Protein AF-A0A9P5MBL9-F1 (afdb_monomer_lite)

Foldseek 3Di:
DDDDDDDDDDDDDPDPPPVNVVVVVVCVVQPLQQPVLLVVVLVVPPDPPCPPVPDPFPPPPPHRLCNFLLLVVLVVVCVVVVHCPSNVVLVVVLVQADDAPAPVFDFDDPRKWKKDFPCVPPPNPDLSDDPLQMAIPNCLSRQVVLAPCSVRMDTCVVPDDGDRPHGHHGLCRHAQLLSLLSSVRSVVHCVVRPPSNSSVSSVLQVVFDDAPAPVFDLDDFKKKAFDPVLCPPHSRPQIATSRCCSRQPPSLVNNVRIDIDPDDDPHPDGDHHPCSPSLLSQLSSLCSVVVHDCVLSVQLVCQCPVFDHQDPQFGFQFKWKAFQDPVRDGQAQQIATSNCCSRQQPSLDDVSVVRMDIDDTDDGPDGDHHLCRPNHPNNVVLSVQSSQQQSRLDPVRGGRCVSSSVLCSQCSPADDFPLQFFPDCVVVWKWWADPQATATPVRCSVQVVPFQAPDDTDTDDGDPGQHHLCSDSVLSVLVNQLSVVCVVDVVPPDPDDPPDPPDPRSVVVSSVSSVVSSVVVVVVVVVVVVVVVVVVVVVVVVVVVVVVVVVPPPD

Structure (mmCIF, N/CA/C/O backbone):
data_AF-A0A9P5MBL9-F1
#
_entry.id   AF-A0A9P5MBL9-F1
#
loop_
_atom_site.group_PDB
_atom_site.id
_atom_site.type_symbol
_atom_site.label_atom_id
_atom_site.label_alt_id
_atom_site.label_comp_id
_atom_site.label_asym_id
_atom_site.label_entity_id
_atom_site.label_seq_id
_atom_site.pdbx_PDB_ins_code
_atom_site.Cartn_x
_atom_site.Cartn_y
_atom_site.Cartn_z
_atom_site.occupancy
_atom_site.B_iso_or_equiv
_atom_site.auth_seq_id
_atom_site.auth_comp_id
_atom_site.auth_asym_id
_atom_site.auth_atom_id
_atom_site.pdbx_PDB_model_num
ATOM 1 N N . MET A 1 1 ? 52.405 -9.467 36.359 1.00 36.84 1 MET A N 1
ATOM 2 C CA . MET A 1 1 ? 53.445 -8.516 35.900 1.00 36.84 1 MET A CA 1
ATOM 3 C C . MET A 1 1 ? 54.236 -9.225 34.808 1.00 36.84 1 MET A C 1
ATOM 5 O O . MET A 1 1 ? 54.545 -10.388 35.030 1.00 36.84 1 MET A O 1
ATOM 9 N N . PRO A 1 2 ? 54.460 -8.620 33.631 1.00 31.73 2 PRO A N 1
ATOM 10 C CA . PRO A 1 2 ? 54.879 -7.233 33.472 1.00 31.73 2 PRO A CA 1
ATOM 11 C C . PRO A 1 2 ? 53.751 -6.268 33.107 1.00 31.73 2 PRO A C 1
ATOM 13 O O . PRO A 1 2 ? 52.733 -6.631 32.529 1.00 31.73 2 PRO A O 1
ATOM 16 N N . VAL A 1 3 ? 53.978 -5.036 33.542 1.00 32.91 3 VAL A N 1
ATOM 17 C CA . VAL A 1 3 ? 53.225 -3.816 33.280 1.00 32.91 3 VAL A CA 1
ATOM 18 C C . VAL A 1 3 ? 53.749 -3.245 31.966 1.00 32.91 3 VAL A C 1
ATOM 20 O O . VAL A 1 3 ? 54.962 -3.111 31.827 1.00 32.91 3 VAL A O 1
ATOM 23 N N . TYR A 1 4 ? 52.864 -2.878 31.040 1.00 25.97 4 TYR A N 1
ATOM 24 C CA . TYR A 1 4 ? 53.204 -1.918 29.994 1.00 25.97 4 TYR A CA 1
ATOM 25 C C . TYR A 1 4 ? 52.168 -0.799 29.948 1.00 25.97 4 TYR A C 1
ATOM 27 O O . TYR A 1 4 ? 50.963 -1.003 30.058 1.00 25.97 4 TYR A O 1
ATOM 35 N N . SER A 1 5 ? 52.740 0.392 29.903 1.00 25.88 5 SER A N 1
ATOM 36 C CA . SER A 1 5 ? 52.217 1.720 30.164 1.00 25.88 5 SER A CA 1
ATOM 37 C C . SER A 1 5 ? 51.286 2.251 29.078 1.00 25.88 5 SER A C 1
ATOM 39 O O . SER A 1 5 ? 51.572 2.128 27.890 1.00 25.88 5 SER A O 1
ATOM 41 N N . ASN A 1 6 ? 50.244 2.955 29.524 1.00 25.91 6 ASN A N 1
ATOM 42 C CA . ASN A 1 6 ? 49.432 3.860 28.720 1.00 25.91 6 ASN A CA 1
ATOM 43 C C . ASN A 1 6 ? 50.284 5.011 28.160 1.00 25.91 6 ASN A C 1
ATOM 45 O O . ASN A 1 6 ? 50.852 5.787 28.928 1.00 25.91 6 ASN A O 1
ATOM 49 N N . SER A 1 7 ? 50.284 5.177 26.838 1.00 26.58 7 SER A N 1
ATOM 50 C CA . SER A 1 7 ? 50.579 6.446 26.174 1.00 26.58 7 SER A CA 1
ATOM 51 C C . SER A 1 7 ? 49.311 6.943 25.480 1.00 26.58 7 SER A C 1
ATOM 53 O O . SER A 1 7 ? 48.908 6.479 24.418 1.00 26.58 7 SER A O 1
ATOM 55 N N . THR A 1 8 ? 48.648 7.897 26.125 1.00 28.91 8 THR A N 1
ATOM 56 C CA . THR A 1 8 ? 47.576 8.712 25.553 1.00 28.91 8 THR A CA 1
ATOM 57 C C . THR A 1 8 ? 48.162 9.689 24.537 1.00 28.91 8 THR A C 1
ATOM 59 O O . THR A 1 8 ? 48.771 10.687 24.920 1.00 28.91 8 THR A O 1
ATOM 62 N N . THR A 1 9 ? 47.945 9.437 23.249 1.00 28.83 9 THR A N 1
ATOM 63 C CA . THR A 1 9 ? 47.994 10.464 22.204 1.00 28.83 9 THR A CA 1
ATOM 64 C C . THR A 1 9 ? 46.566 10.888 21.880 1.00 28.83 9 THR A C 1
ATOM 66 O O . THR A 1 9 ? 45.733 10.094 21.451 1.00 28.83 9 THR A O 1
ATOM 69 N N . SER A 1 10 ? 46.264 12.161 22.132 1.00 26.33 10 SER A N 1
ATOM 70 C CA . SER A 1 10 ? 44.998 12.794 21.780 1.00 26.33 10 SER A CA 1
ATOM 71 C C . SER A 1 10 ? 44.898 12.931 20.261 1.00 26.33 10 SER A C 1
ATOM 73 O O . SER A 1 10 ? 45.417 13.889 19.684 1.00 26.33 10 SER A O 1
ATOM 75 N N . SER A 1 11 ? 44.238 11.983 19.599 1.00 26.95 11 SER A N 1
ATOM 76 C CA . SER A 1 11 ? 43.755 12.186 18.235 1.00 26.95 11 SER A CA 1
ATOM 77 C C . SER A 1 11 ? 42.556 13.131 18.289 1.00 26.95 11 SER A C 1
ATOM 79 O O . SER A 1 11 ? 41.477 12.756 18.753 1.00 26.95 11 SER A O 1
ATOM 81 N N . GLY A 1 12 ? 42.754 14.371 17.845 1.00 26.12 12 GLY A N 1
ATOM 82 C CA . GLY A 1 12 ? 41.656 15.286 17.567 1.00 26.12 12 GLY A CA 1
ATOM 83 C C . GLY A 1 12 ? 40.710 14.644 16.557 1.00 26.12 12 GLY A C 1
ATOM 84 O O . GLY A 1 12 ? 41.121 14.293 15.453 1.00 26.12 12 GLY A O 1
ATOM 85 N N . TYR A 1 13 ? 39.451 14.459 16.945 1.00 26.11 13 TYR A N 1
ATOM 86 C CA . TYR A 1 13 ? 38.398 14.131 15.996 1.00 26.11 13 TYR A CA 1
ATOM 87 C C . TYR A 1 13 ? 38.255 15.314 15.030 1.00 26.11 13 TYR A C 1
ATOM 89 O O . TYR A 1 13 ? 38.100 16.444 15.504 1.00 26.11 13 TYR A O 1
ATOM 97 N N . PRO A 1 14 ? 38.305 15.106 13.703 1.00 28.95 14 PRO A N 1
ATOM 98 C CA . PRO A 1 14 ? 37.954 16.167 12.779 1.00 28.95 14 PRO A CA 1
ATOM 99 C C . PRO A 1 14 ? 36.490 16.528 13.030 1.00 28.95 14 PRO A C 1
ATOM 101 O O . PRO A 1 14 ? 35.603 15.670 13.014 1.00 28.95 14 PRO A O 1
ATOM 104 N N . THR A 1 15 ? 36.242 17.804 13.309 1.00 32.19 15 THR A N 1
ATOM 105 C CA . THR A 1 15 ? 34.899 18.372 13.291 1.00 32.19 15 THR A CA 1
ATOM 106 C C . THR A 1 15 ? 34.261 18.037 11.940 1.00 32.19 15 THR A C 1
ATOM 108 O O . THR A 1 15 ? 34.895 18.255 10.903 1.00 32.19 15 THR A O 1
ATOM 111 N N . PRO A 1 16 ? 33.039 17.474 11.907 1.00 32.25 16 PRO A N 1
ATOM 112 C CA . PRO A 1 16 ? 32.373 17.201 10.643 1.00 32.25 16 PRO A CA 1
ATOM 113 C C . PRO A 1 16 ? 32.221 18.524 9.894 1.00 32.25 16 PRO A C 1
ATOM 115 O O . PRO A 1 16 ? 31.768 19.518 10.468 1.00 32.25 16 PRO A O 1
ATOM 118 N N . SER A 1 17 ? 32.636 18.545 8.626 1.00 34.59 17 SER A N 1
ATOM 119 C CA . SER A 1 17 ? 32.439 19.708 7.767 1.00 34.59 17 SER A CA 1
ATOM 120 C C . SER A 1 17 ? 30.959 20.102 7.789 1.00 34.59 17 SER A C 1
ATOM 122 O O . SER A 1 17 ? 30.067 19.252 7.886 1.00 34.59 17 SER A O 1
ATOM 124 N N . SER A 1 18 ? 30.676 21.399 7.697 1.00 31.52 18 SER A N 1
ATOM 125 C CA . SER A 1 18 ? 29.311 21.930 7.586 1.00 31.52 18 SER A CA 1
ATOM 126 C C . SER A 1 18 ? 28.509 21.249 6.463 1.00 31.52 18 SER A C 1
ATOM 128 O O . SER A 1 18 ? 27.297 21.077 6.596 1.00 31.52 18 SER A O 1
ATOM 130 N N . ALA A 1 19 ? 29.193 20.760 5.421 1.00 32.56 19 ALA A N 1
ATOM 131 C CA . ALA A 1 19 ? 28.638 19.922 4.362 1.00 32.56 19 ALA A CA 1
ATOM 132 C C . ALA A 1 19 ? 28.135 18.552 4.866 1.00 32.56 19 ALA A C 1
ATOM 134 O O . ALA A 1 19 ? 27.020 18.164 4.532 1.00 32.56 19 ALA A O 1
ATOM 135 N N . GLY A 1 20 ? 28.876 17.850 5.732 1.00 28.48 20 GLY A N 1
ATOM 136 C CA . GLY A 1 20 ? 28.468 16.548 6.287 1.00 28.48 20 GLY A CA 1
ATOM 137 C C . GLY A 1 20 ? 27.280 16.623 7.260 1.00 28.48 20 GLY A C 1
ATOM 138 O O . GLY A 1 20 ? 26.472 15.693 7.342 1.00 28.48 20 GLY A O 1
ATOM 139 N N . VAL A 1 21 ? 27.123 17.749 7.964 1.00 30.22 21 VAL A N 1
ATOM 140 C CA . VAL A 1 21 ? 25.953 18.011 8.826 1.00 30.22 21 VAL A CA 1
ATOM 141 C C . VAL A 1 21 ? 24.730 18.392 7.984 1.00 30.22 21 VAL A C 1
ATOM 143 O O . VAL A 1 21 ? 23.646 17.857 8.219 1.00 30.22 21 VAL A O 1
ATOM 146 N N . ALA A 1 22 ? 24.893 19.225 6.950 1.00 29.70 22 ALA A N 1
ATOM 147 C CA . ALA A 1 22 ? 23.825 19.532 5.993 1.00 29.70 22 ALA A CA 1
ATOM 148 C C . ALA A 1 22 ? 23.363 18.281 5.219 1.00 29.70 22 ALA A C 1
ATOM 150 O O . ALA A 1 22 ? 22.164 18.081 5.030 1.00 29.70 22 ALA A O 1
ATOM 151 N N . GLN A 1 23 ? 24.295 17.392 4.864 1.00 34.62 23 GLN A N 1
ATOM 152 C CA . GLN A 1 23 ? 24.038 16.122 4.184 1.00 34.62 23 GLN A CA 1
ATOM 153 C C . GLN A 1 23 ? 23.179 15.172 5.028 1.00 34.62 23 GLN A C 1
ATOM 155 O O . GLN A 1 23 ? 22.226 14.606 4.492 1.00 34.62 23 GLN A O 1
ATOM 160 N N . ARG A 1 24 ? 23.442 15.045 6.342 1.00 29.59 24 ARG A N 1
ATOM 161 C CA . ARG A 1 24 ? 22.591 14.267 7.268 1.00 29.59 24 ARG A CA 1
ATOM 162 C C . ARG A 1 24 ? 21.243 14.937 7.529 1.00 29.59 24 ARG A C 1
ATOM 164 O O . ARG A 1 24 ? 20.231 14.248 7.580 1.00 29.59 24 ARG A O 1
ATOM 171 N N . VAL A 1 25 ? 21.192 16.261 7.668 1.00 28.83 25 VAL A N 1
ATOM 172 C CA . VAL A 1 25 ? 19.933 16.976 7.952 1.00 28.83 25 VAL A CA 1
ATOM 173 C C . VAL A 1 25 ? 18.991 16.981 6.739 1.00 28.83 25 VAL A C 1
ATOM 175 O O . VAL A 1 25 ? 17.782 16.836 6.923 1.00 28.83 25 VAL A O 1
ATOM 178 N N . LEU A 1 26 ? 19.511 17.067 5.508 1.00 29.28 26 LEU A N 1
ATOM 179 C CA . LEU A 1 26 ? 18.701 17.022 4.282 1.00 29.28 26 LEU A CA 1
ATOM 180 C C . LEU A 1 26 ? 18.206 15.605 3.957 1.00 29.28 26 LEU A C 1
ATOM 182 O O . LEU A 1 26 ? 17.019 15.442 3.692 1.00 29.28 26 LEU A O 1
ATOM 186 N N . THR A 1 27 ? 19.046 14.570 4.072 1.00 29.38 27 THR A N 1
ATOM 187 C CA . THR A 1 27 ? 18.587 13.174 3.893 1.00 29.38 27 THR A CA 1
ATOM 188 C C . THR A 1 27 ? 17.588 12.750 4.971 1.00 29.38 27 THR A C 1
ATOM 190 O O . THR A 1 27 ? 16.592 12.110 4.654 1.00 29.38 27 THR A O 1
ATOM 193 N N . THR A 1 28 ? 17.769 13.168 6.228 1.00 27.83 28 THR A N 1
ATOM 194 C CA . THR A 1 28 ? 16.837 12.800 7.314 1.00 27.83 28 THR A CA 1
ATOM 195 C C . THR A 1 28 ? 15.508 13.569 7.238 1.00 27.83 28 THR A C 1
ATOM 197 O O . THR A 1 28 ? 14.477 13.033 7.630 1.00 27.83 28 THR A O 1
ATOM 200 N N . ARG A 1 29 ? 15.483 14.803 6.699 1.00 28.56 29 ARG A N 1
ATOM 201 C CA . ARG A 1 29 ? 14.230 15.568 6.513 1.00 28.56 29 ARG A CA 1
ATOM 202 C C . ARG A 1 29 ? 13.457 15.208 5.243 1.00 28.56 29 ARG A C 1
ATOM 204 O O . ARG A 1 29 ? 12.238 15.346 5.253 1.00 28.56 29 ARG A O 1
ATOM 211 N N . TYR A 1 30 ? 14.127 14.751 4.183 1.00 30.33 30 TYR A N 1
ATOM 212 C CA . TYR A 1 30 ? 13.452 14.333 2.951 1.00 30.33 30 TYR A CA 1
ATOM 213 C C . TYR A 1 30 ? 13.065 12.843 2.938 1.00 30.33 30 TYR A C 1
ATOM 215 O O . TYR A 1 30 ? 12.083 12.516 2.279 1.00 30.33 30 TYR A O 1
ATOM 223 N N . CYS A 1 31 ? 13.748 11.951 3.674 1.00 32.50 31 CYS A N 1
ATOM 224 C CA . CYS A 1 31 ? 13.607 10.491 3.503 1.00 32.50 31 CYS A CA 1
ATOM 225 C C . CYS A 1 31 ? 12.858 9.706 4.597 1.00 32.50 31 CYS A C 1
ATOM 227 O O . CYS A 1 31 ? 12.774 8.486 4.477 1.00 32.50 31 CYS A O 1
ATOM 229 N N . THR A 1 32 ? 12.223 10.323 5.597 1.00 30.00 32 THR A N 1
ATOM 230 C CA . THR A 1 32 ? 11.355 9.583 6.552 1.00 30.00 32 THR A CA 1
ATOM 231 C C . THR A 1 32 ? 10.024 9.104 5.946 1.00 30.00 32 THR A C 1
ATOM 233 O O . THR A 1 32 ? 9.106 8.735 6.666 1.00 30.00 32 THR A O 1
ATOM 236 N N . LYS A 1 33 ? 9.884 9.123 4.612 1.00 41.09 33 LYS A N 1
ATOM 237 C CA . LYS A 1 33 ?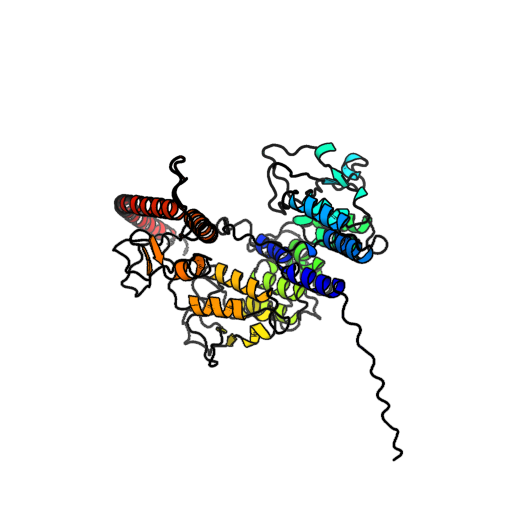 8.652 8.764 3.892 1.00 41.09 33 LYS A CA 1
ATOM 238 C C . LYS A 1 33 ? 8.860 7.816 2.707 1.00 41.09 33 LYS A C 1
ATOM 240 O O . LYS A 1 33 ? 7.951 7.687 1.889 1.00 41.09 33 LYS A O 1
ATOM 245 N N . ARG A 1 34 ? 10.028 7.164 2.601 1.00 33.94 34 ARG A N 1
ATOM 246 C CA . ARG A 1 34 ? 10.305 6.115 1.592 1.00 33.94 34 ARG A CA 1
ATOM 247 C C . ARG A 1 34 ? 9.212 5.035 1.585 1.00 33.94 34 ARG A C 1
ATOM 249 O O . ARG A 1 34 ? 8.856 4.520 0.541 1.00 33.94 34 ARG A O 1
ATOM 256 N N . GLU A 1 35 ? 8.627 4.784 2.748 1.00 38.34 35 GLU A N 1
ATOM 257 C CA . GLU A 1 35 ? 7.590 3.784 2.972 1.00 38.34 35 GLU A CA 1
ATOM 258 C C . GLU A 1 35 ? 6.229 4.155 2.345 1.00 38.34 35 GLU A C 1
ATOM 260 O O . GLU A 1 35 ? 5.496 3.280 1.907 1.00 38.34 35 GLU A O 1
ATOM 265 N N . ALA A 1 36 ? 5.879 5.438 2.197 1.00 32.03 36 ALA A N 1
ATOM 266 C CA . ALA A 1 36 ? 4.535 5.841 1.754 1.00 32.03 36 ALA A CA 1
ATOM 267 C C . ALA A 1 36 ? 4.208 5.512 0.277 1.00 32.03 36 ALA A C 1
ATOM 269 O O . ALA A 1 36 ? 3.030 5.440 -0.073 1.00 32.03 36 ALA A O 1
ATOM 270 N N . SER A 1 37 ? 5.223 5.318 -0.575 1.00 34.62 37 SER A N 1
ATOM 271 C CA . SER A 1 37 ? 5.062 4.994 -2.003 1.00 34.62 37 SER A CA 1
ATOM 272 C C . SER A 1 37 ? 4.626 3.543 -2.216 1.00 34.62 37 SER A C 1
ATOM 274 O O . SER A 1 37 ? 3.547 3.288 -2.757 1.00 34.62 37 SER A O 1
ATOM 276 N N . ASP A 1 38 ? 5.389 2.608 -1.642 1.00 37.53 38 ASP A N 1
ATOM 277 C CA . ASP A 1 38 ? 5.101 1.169 -1.660 1.00 37.53 38 ASP A CA 1
ATOM 278 C C . ASP A 1 38 ? 3.744 0.865 -0.991 1.00 37.53 38 ASP A C 1
ATOM 280 O O . ASP A 1 38 ? 3.025 -0.062 -1.372 1.00 37.53 38 ASP A O 1
ATOM 284 N N . TYR A 1 39 ? 3.321 1.700 -0.032 1.00 42.25 39 TYR A N 1
ATOM 285 C CA . TYR A 1 39 ? 2.010 1.586 0.613 1.00 42.25 39 TYR A CA 1
ATOM 286 C C . TYR A 1 39 ? 0.857 2.243 -0.158 1.00 42.25 39 TYR A C 1
ATOM 288 O O . TYR A 1 39 ? -0.291 1.840 0.037 1.00 42.25 39 TYR A O 1
ATOM 296 N N . ARG A 1 40 ? 1.108 3.193 -1.071 1.00 37.69 40 ARG A N 1
ATOM 297 C CA . ARG A 1 40 ? 0.068 3.672 -2.001 1.00 37.69 40 ARG A CA 1
ATOM 298 C C . ARG A 1 40 ? -0.348 2.539 -2.937 1.00 37.69 40 ARG A C 1
ATOM 300 O O . ARG A 1 40 ? -1.539 2.396 -3.196 1.00 37.69 40 ARG A O 1
ATOM 307 N N . ALA A 1 41 ? 0.594 1.674 -3.327 1.00 35.84 41 ALA A N 1
ATOM 308 C CA . ALA A 1 41 ? 0.275 0.404 -3.969 1.00 35.84 41 ALA A CA 1
ATOM 309 C C . ALA A 1 41 ? -0.569 -0.478 -3.031 1.00 35.84 41 ALA A C 1
ATOM 311 O O . ALA A 1 41 ? -1.679 -0.833 -3.410 1.00 35.84 41 ALA A O 1
ATOM 312 N N . ALA A 1 42 ? -0.141 -0.728 -1.782 1.00 33.88 42 ALA A N 1
ATOM 313 C CA . ALA A 1 42 ? -0.915 -1.496 -0.785 1.00 33.88 42 ALA A CA 1
ATOM 314 C C . ALA A 1 42 ? -2.369 -1.003 -0.591 1.00 33.88 42 ALA A C 1
ATOM 316 O O . ALA A 1 42 ? -3.273 -1.816 -0.397 1.00 33.88 42 ALA A O 1
ATOM 317 N N . PHE A 1 43 ? -2.606 0.313 -0.669 1.00 36.09 43 PHE A N 1
ATOM 318 C CA . PHE A 1 43 ? -3.941 0.920 -0.609 1.00 36.09 43 PHE A CA 1
ATOM 319 C C . PHE A 1 43 ? -4.713 0.867 -1.940 1.00 36.09 43 PHE A C 1
ATOM 321 O O . PHE A 1 43 ? -5.932 0.723 -1.915 1.00 36.09 43 PHE A O 1
ATOM 328 N N . MET A 1 44 ? -4.043 0.940 -3.095 1.00 35.34 44 MET A N 1
ATOM 329 C CA . MET A 1 44 ? -4.678 0.758 -4.413 1.00 35.34 44 MET A CA 1
ATOM 330 C C . MET A 1 44 ? -5.129 -0.696 -4.659 1.00 35.34 44 MET A C 1
ATOM 332 O O . MET A 1 44 ? -6.023 -0.930 -5.466 1.00 35.34 44 MET A O 1
ATOM 336 N N . TRP A 1 45 ? -4.588 -1.678 -3.925 1.00 32.91 45 TRP A N 1
ATOM 337 C CA . TRP A 1 45 ? -5.033 -3.081 -3.983 1.00 32.91 45 TRP A CA 1
ATOM 338 C C . TRP A 1 45 ? -6.354 -3.370 -3.229 1.00 32.91 45 TRP A C 1
ATOM 340 O O . TRP A 1 45 ? -6.795 -4.516 -3.234 1.00 32.91 45 TRP A O 1
ATOM 350 N N . TYR A 1 46 ? -7.038 -2.375 -2.637 1.00 29.42 46 TYR A N 1
ATOM 351 C CA . TYR A 1 46 ? -8.307 -2.532 -1.880 1.00 29.42 46 TYR A CA 1
ATOM 352 C C . TYR A 1 46 ? -9.560 -2.922 -2.714 1.00 29.42 46 TYR A C 1
ATOM 354 O O . TYR A 1 46 ? -10.689 -2.795 -2.245 1.00 29.42 46 TYR A O 1
ATOM 362 N N . SER A 1 47 ? -9.379 -3.501 -3.905 1.00 29.09 47 SER A N 1
ATOM 363 C CA . SER A 1 47 ? -10.406 -3.946 -4.864 1.00 29.09 47 SER A CA 1
ATOM 364 C C . SER A 1 47 ? -11.176 -2.836 -5.616 1.00 29.09 47 SER A C 1
ATOM 366 O O . SER A 1 47 ? -11.684 -1.896 -5.005 1.00 29.09 47 SER A O 1
ATOM 368 N N . PRO A 1 48 ? -11.410 -3.009 -6.938 1.00 27.53 48 PRO A N 1
ATOM 369 C CA . PRO A 1 48 ? -12.258 -2.138 -7.763 1.00 27.53 48 PRO A CA 1
ATOM 370 C C . PRO A 1 48 ? -13.767 -2.211 -7.440 1.00 27.53 48 PRO A C 1
ATOM 372 O O . PRO A 1 48 ? -14.559 -1.494 -8.046 1.00 27.53 48 PRO A O 1
ATOM 375 N N . THR A 1 49 ? -14.204 -3.063 -6.502 1.00 25.88 49 THR A N 1
ATOM 376 C CA . THR A 1 49 ? -15.634 -3.258 -6.179 1.00 25.88 49 THR A CA 1
ATOM 377 C C . THR A 1 49 ? -16.141 -2.465 -4.972 1.00 25.88 49 THR A C 1
ATOM 379 O O . THR A 1 49 ? -17.319 -2.578 -4.639 1.00 25.88 49 THR A O 1
ATOM 382 N N . GLN A 1 50 ? -15.304 -1.659 -4.310 1.00 29.20 50 GLN A N 1
ATOM 383 C CA . GLN A 1 50 ? -15.761 -0.721 -3.278 1.00 29.20 50 GLN A CA 1
ATOM 384 C C . GLN A 1 50 ? -15.549 0.724 -3.723 1.00 29.20 50 GLN A C 1
ATOM 386 O O . GLN A 1 50 ? -14.680 1.440 -3.234 1.00 29.20 50 GLN A O 1
ATOM 391 N N . SER A 1 51 ? -16.461 1.195 -4.571 1.00 24.09 51 SER A N 1
ATOM 392 C CA . SER A 1 51 ? -16.688 2.612 -4.886 1.00 24.09 51 SER A CA 1
ATOM 393 C C . SER A 1 51 ? -17.033 3.491 -3.661 1.00 24.09 51 SER A C 1
ATOM 395 O O . SER A 1 51 ? -17.415 4.645 -3.819 1.00 24.09 51 SER A O 1
ATOM 397 N N . SER A 1 52 ? -16.918 2.965 -2.437 1.00 25.48 52 SER A N 1
ATOM 398 C CA . SER A 1 52 ? -17.190 3.639 -1.165 1.00 25.48 52 SER A CA 1
ATOM 399 C C . SER A 1 52 ? -15.940 4.001 -0.355 1.00 25.48 52 SER A C 1
ATOM 401 O O . SER A 1 52 ? -16.077 4.735 0.619 1.00 25.48 52 SER A O 1
ATOM 403 N N . ILE A 1 53 ? -14.728 3.591 -0.763 1.00 28.97 53 ILE A N 1
ATOM 404 C CA . ILE A 1 53 ? -13.478 4.271 -0.344 1.00 28.97 53 ILE A CA 1
ATOM 405 C C . ILE A 1 53 ? -13.173 5.396 -1.356 1.00 28.97 53 ILE A C 1
ATOM 407 O O . ILE A 1 53 ? -12.041 5.653 -1.752 1.00 28.97 53 ILE A O 1
ATOM 411 N N . ALA A 1 54 ? -14.230 6.051 -1.837 1.00 24.69 54 ALA A N 1
ATOM 412 C CA . ALA A 1 54 ? -14.139 7.232 -2.669 1.00 24.69 54 ALA A CA 1
ATOM 413 C C . ALA A 1 54 ? -13.754 8.429 -1.791 1.00 24.69 54 ALA A C 1
ATOM 415 O O . ALA A 1 54 ? -14.350 8.659 -0.740 1.00 24.69 54 ALA A O 1
ATOM 416 N N . ALA A 1 55 ? -12.767 9.187 -2.268 1.00 28.20 55 ALA A N 1
ATOM 417 C CA . ALA A 1 55 ? -12.290 10.447 -1.709 1.00 28.20 55 ALA A CA 1
ATOM 418 C C . ALA A 1 55 ? -11.689 10.339 -0.296 1.00 28.20 55 ALA A C 1
ATOM 420 O O . ALA A 1 55 ? -12.297 10.703 0.710 1.00 28.20 55 ALA A O 1
ATOM 421 N N . VAL A 1 56 ? -10.416 9.936 -0.227 1.00 33.53 56 VAL A N 1
ATOM 422 C CA . VAL A 1 56 ? -9.543 10.476 0.823 1.00 33.53 56 VAL A CA 1
ATOM 423 C C . VAL A 1 56 ? -9.478 11.990 0.577 1.00 33.53 56 VAL A C 1
ATOM 425 O O . VAL A 1 56 ? -9.036 12.381 -0.504 1.00 33.53 56 VAL A O 1
ATOM 428 N N . PRO A 1 57 ? -9.961 12.840 1.505 1.00 29.61 57 PRO A N 1
ATOM 429 C CA . PRO A 1 57 ? -9.788 14.278 1.388 1.00 29.61 57 PRO A CA 1
ATOM 430 C C . PRO A 1 57 ? -8.298 14.599 1.382 1.00 29.61 57 PRO A C 1
ATOM 432 O O . PRO A 1 57 ? -7.502 13.863 1.962 1.00 29.61 57 PRO A O 1
ATOM 435 N N . ASP A 1 58 ? -7.990 15.699 0.719 1.00 34.75 58 ASP A N 1
ATOM 436 C CA . ASP A 1 58 ? -6.714 16.298 0.336 1.00 34.75 58 ASP A CA 1
ATOM 437 C C . ASP A 1 58 ? -5.694 16.547 1.478 1.00 34.75 58 ASP A C 1
ATOM 439 O O . ASP A 1 58 ? -5.058 17.596 1.558 1.00 34.75 58 ASP A O 1
ATOM 443 N N . GLU A 1 59 ? -5.474 15.591 2.385 1.00 36.00 59 GLU A N 1
ATOM 444 C CA . GLU A 1 59 ? -4.221 15.545 3.130 1.00 36.00 59 GLU A CA 1
ATOM 445 C C . GLU A 1 59 ? -3.150 15.120 2.131 1.00 36.00 59 GLU A C 1
ATOM 447 O O . GLU A 1 59 ? -2.985 13.937 1.827 1.00 36.00 59 GLU A O 1
ATOM 452 N N . SER A 1 60 ? -2.455 16.112 1.576 1.00 36.91 60 SER A N 1
ATOM 453 C CA . SER A 1 60 ? -1.267 15.933 0.746 1.00 36.91 60 SER A CA 1
ATOM 454 C C . SER A 1 60 ? -0.234 15.064 1.474 1.00 36.91 60 SER A C 1
ATOM 456 O O . SER A 1 60 ? 0.692 15.532 2.145 1.00 36.91 60 SER A O 1
ATOM 458 N N . PHE A 1 61 ? -0.361 13.747 1.327 1.00 37.44 61 PHE A N 1
ATOM 459 C CA . PHE A 1 61 ? 0.736 12.829 1.550 1.00 37.44 61 PHE A CA 1
ATOM 460 C C . PHE A 1 61 ? 1.789 13.189 0.504 1.00 37.44 61 PHE A C 1
ATOM 462 O O . PHE A 1 61 ? 1.790 12.678 -0.611 1.00 37.44 61 PHE A O 1
ATOM 469 N N . SER A 1 62 ? 2.671 14.127 0.849 1.00 42.34 62 SER A N 1
ATOM 470 C CA . SER A 1 62 ? 3.927 14.321 0.136 1.00 42.34 62 SER A CA 1
ATOM 471 C C . SER A 1 62 ? 4.707 13.029 0.315 1.00 42.34 62 SER A C 1
ATOM 473 O O . SER A 1 62 ? 5.242 12.774 1.395 1.00 42.34 62 SER A O 1
ATOM 475 N N . VAL A 1 63 ? 4.663 12.172 -0.701 1.00 49.72 63 VAL A N 1
ATOM 476 C CA . VAL A 1 63 ? 5.453 10.947 -0.769 1.00 49.72 63 VAL A CA 1
ATOM 477 C C . VAL A 1 63 ? 6.888 11.357 -1.075 1.00 49.72 63 VAL A C 1
ATOM 479 O O . VAL A 1 63 ? 7.135 12.289 -1.835 1.00 49.72 63 VAL A O 1
ATOM 482 N N . CYS A 1 64 ? 7.844 10.720 -0.410 1.00 58.91 64 CYS A N 1
ATOM 483 C CA . CYS A 1 64 ? 9.245 10.954 -0.708 1.00 58.91 64 CYS A CA 1
ATOM 484 C C . CYS A 1 64 ? 9.624 10.204 -1.989 1.00 58.91 64 CYS A C 1
ATOM 486 O O . CYS A 1 64 ? 9.604 8.974 -2.015 1.00 58.91 64 CYS A O 1
ATOM 488 N N . ASP A 1 65 ? 10.050 10.935 -3.016 1.00 68.69 65 ASP A N 1
ATOM 489 C CA . ASP A 1 65 ? 10.480 10.365 -4.299 1.00 68.69 65 ASP A CA 1
ATOM 490 C C . ASP A 1 65 ? 11.905 9.778 -4.272 1.00 68.69 65 ASP A C 1
ATOM 492 O O . ASP A 1 65 ? 12.399 9.311 -5.297 1.00 68.69 65 ASP A O 1
ATOM 496 N N . PHE A 1 66 ? 12.587 9.754 -3.116 1.00 73.81 66 PHE A N 1
ATOM 497 C CA . PHE A 1 66 ? 13.923 9.144 -2.974 1.00 73.81 66 PHE A CA 1
ATOM 498 C C . PHE A 1 66 ? 13.914 7.612 -3.008 1.00 73.81 66 PHE A C 1
ATOM 500 O O . PHE A 1 66 ? 14.975 7.002 -2.899 1.00 73.81 66 PHE A O 1
ATOM 507 N N . HIS A 1 67 ? 12.753 6.974 -3.145 1.00 73.50 67 HIS A N 1
ATOM 508 C CA . HIS A 1 67 ? 12.700 5.546 -3.448 1.00 73.50 67 HIS A CA 1
ATOM 509 C C . HIS A 1 67 ? 12.976 5.278 -4.936 1.00 73.50 67 HIS A C 1
ATOM 511 O O . HIS A 1 67 ? 13.564 4.248 -5.253 1.00 73.50 67 HIS A O 1
ATOM 517 N N . PHE A 1 68 ? 12.653 6.223 -5.831 1.00 85.06 68 PHE A N 1
ATOM 518 C CA . PHE A 1 68 ? 12.851 6.027 -7.261 1.00 85.06 68 PHE A CA 1
ATOM 519 C C . PHE A 1 68 ? 14.340 5.956 -7.631 1.00 85.06 68 PHE A C 1
ATOM 521 O O . PHE A 1 68 ? 15.122 6.830 -7.223 1.00 85.06 68 PHE A O 1
ATOM 528 N N . PRO A 1 69 ? 14.744 4.985 -8.473 1.00 89.31 69 PRO A N 1
ATOM 529 C CA . PRO A 1 69 ? 16.140 4.808 -8.855 1.00 89.31 69 PRO A CA 1
ATOM 530 C C . PRO A 1 69 ? 16.796 6.069 -9.434 1.00 89.31 69 PRO A C 1
ATOM 532 O O . PRO A 1 69 ? 17.941 6.373 -9.089 1.00 89.31 69 PRO A O 1
ATOM 535 N N . ARG A 1 70 ? 16.085 6.857 -10.258 1.00 92.94 70 ARG A N 1
ATOM 536 C CA . ARG A 1 70 ? 16.655 8.079 -10.854 1.00 92.94 70 ARG A CA 1
ATOM 537 C C . ARG A 1 70 ? 16.905 9.177 -9.820 1.00 92.94 70 ARG A C 1
ATOM 539 O O . ARG A 1 70 ? 17.928 9.862 -9.892 1.00 92.94 70 ARG A O 1
ATOM 546 N N . THR A 1 71 ? 16.017 9.326 -8.838 1.00 90.38 71 THR A N 1
ATOM 547 C CA . THR A 1 71 ? 16.207 10.269 -7.726 1.00 90.38 71 THR A CA 1
ATOM 548 C C . THR A 1 71 ? 17.467 9.916 -6.943 1.00 90.38 71 THR A C 1
ATOM 550 O O . THR A 1 71 ? 18.296 10.782 -6.671 1.00 90.38 71 THR A O 1
ATOM 553 N N . ILE A 1 72 ? 17.657 8.627 -6.651 1.00 88.75 72 ILE A N 1
ATOM 554 C CA . ILE A 1 72 ? 18.846 8.120 -5.962 1.00 88.75 72 ILE A CA 1
ATOM 555 C C . ILE A 1 72 ? 20.111 8.393 -6.790 1.00 88.75 72 ILE A C 1
ATOM 557 O O . ILE A 1 72 ? 21.074 8.953 -6.270 1.00 88.75 72 ILE A O 1
ATOM 561 N N . GLN A 1 73 ? 20.111 8.049 -8.081 1.00 92.25 73 GLN A N 1
ATOM 562 C CA . GLN A 1 73 ? 21.262 8.249 -8.971 1.00 92.25 73 GLN A CA 1
ATOM 563 C C . GLN A 1 73 ? 21.668 9.722 -9.097 1.00 92.25 73 GLN A C 1
ATOM 565 O O . GLN A 1 73 ? 22.845 10.052 -8.957 1.00 92.25 73 GLN A O 1
ATOM 570 N N . THR A 1 74 ? 20.705 10.613 -9.341 1.00 92.19 74 THR A N 1
ATOM 571 C CA . THR A 1 74 ? 20.972 12.055 -9.480 1.00 92.19 74 THR A CA 1
ATOM 572 C C . THR A 1 74 ? 21.437 12.676 -8.166 1.00 92.19 74 THR A C 1
ATOM 574 O O . THR A 1 74 ? 22.316 13.537 -8.183 1.00 92.19 74 THR A O 1
ATOM 577 N N . TRP A 1 75 ? 20.922 12.201 -7.028 1.00 90.75 75 TRP A N 1
ATOM 578 C CA . TRP A 1 75 ? 21.408 12.595 -5.709 1.00 90.75 75 TRP A CA 1
ATOM 579 C C . TRP A 1 75 ? 22.852 12.143 -5.468 1.00 90.75 75 TRP A C 1
ATOM 581 O O . TRP A 1 75 ? 23.686 12.955 -5.075 1.00 90.75 75 TRP A O 1
ATOM 591 N N . TYR A 1 76 ? 23.177 10.874 -5.741 1.00 90.06 76 TYR A N 1
ATOM 592 C CA . TYR A 1 76 ? 24.550 10.372 -5.615 1.00 90.06 76 TYR A CA 1
ATOM 593 C C . TYR A 1 76 ? 25.523 11.146 -6.500 1.00 90.06 76 TYR A C 1
ATOM 595 O O . TYR A 1 76 ? 26.584 11.537 -6.016 1.00 90.06 76 TYR A O 1
ATOM 603 N N . HIS A 1 77 ? 25.150 11.408 -7.756 1.00 90.00 77 HIS A N 1
ATOM 604 C CA . HIS A 1 77 ? 25.950 12.235 -8.656 1.00 90.00 77 HIS A CA 1
ATOM 605 C C . HIS A 1 77 ? 26.192 13.617 -8.050 1.00 90.00 77 HIS A C 1
ATOM 607 O O . HIS A 1 77 ? 27.337 14.039 -7.945 1.00 90.00 77 HIS A O 1
ATOM 613 N N . ALA A 1 78 ? 25.135 14.289 -7.588 1.00 89.31 78 ALA A N 1
ATOM 614 C CA . ALA A 1 78 ? 25.250 15.622 -7.012 1.00 89.31 78 ALA A CA 1
ATOM 615 C C . ALA A 1 78 ? 26.144 15.672 -5.765 1.00 89.31 78 ALA A C 1
ATOM 617 O O . ALA A 1 78 ? 26.900 16.624 -5.584 1.00 89.31 78 ALA A O 1
ATOM 618 N N . VAL A 1 79 ? 26.088 14.636 -4.921 1.00 87.25 79 VAL A N 1
ATOM 619 C CA . VAL A 1 79 ? 26.971 14.495 -3.756 1.00 87.25 79 VAL A CA 1
ATOM 620 C C . VAL A 1 79 ? 28.424 14.280 -4.183 1.00 87.25 79 VAL A C 1
ATOM 622 O O . VAL A 1 79 ? 29.317 14.870 -3.586 1.00 87.25 79 VAL A O 1
ATOM 625 N N . GLN A 1 80 ? 28.675 13.440 -5.189 1.00 92.19 80 GLN A N 1
ATOM 626 C CA . GLN A 1 80 ? 30.031 13.131 -5.656 1.00 92.19 80 GLN A CA 1
ATOM 627 C C . GLN A 1 80 ? 30.684 14.294 -6.405 1.00 92.19 80 GLN A C 1
ATOM 629 O O . GLN A 1 80 ? 31.887 14.500 -6.273 1.00 92.19 80 GLN A O 1
ATOM 634 N N . SER A 1 81 ? 29.907 15.032 -7.198 1.00 94.00 81 SER A N 1
ATOM 635 C CA . SER A 1 81 ? 30.393 16.157 -7.996 1.00 94.00 81 SER A CA 1
ATOM 636 C C . SER A 1 81 ? 30.351 17.496 -7.258 1.00 94.00 81 SER A C 1
ATOM 638 O O . SER A 1 81 ? 30.752 18.500 -7.836 1.00 94.00 81 SER A O 1
ATOM 640 N N . GLU A 1 82 ? 29.814 17.527 -6.032 1.00 92.88 82 GLU A N 1
ATOM 641 C CA . GLU A 1 82 ? 29.492 18.750 -5.280 1.00 92.88 82 GLU A CA 1
ATOM 642 C C . GLU A 1 82 ? 28.633 19.752 -6.086 1.00 92.88 82 GLU A C 1
ATOM 644 O O . GLU A 1 82 ? 28.698 20.963 -5.880 1.00 92.88 82 GLU A O 1
ATOM 649 N N . ASP A 1 83 ? 27.792 19.245 -6.996 1.00 92.12 83 ASP A N 1
ATOM 650 C CA . ASP A 1 83 ? 26.938 20.052 -7.873 1.00 92.12 83 ASP A CA 1
ATOM 651 C C . ASP A 1 83 ? 25.485 19.557 -7.851 1.00 92.12 83 ASP A C 1
ATOM 653 O O . ASP A 1 83 ? 25.145 18.491 -8.364 1.00 92.12 83 ASP A O 1
ATOM 657 N N . LEU A 1 84 ? 24.598 20.377 -7.285 1.00 92.25 84 LEU A N 1
ATOM 658 C CA . LEU A 1 84 ? 23.166 20.097 -7.182 1.00 92.25 84 LEU A CA 1
ATOM 659 C C . LEU A 1 84 ? 22.386 20.386 -8.475 1.00 92.25 84 LEU A C 1
ATOM 661 O O . LEU A 1 84 ? 21.182 20.124 -8.506 1.00 92.25 84 LEU A O 1
ATOM 665 N N . SER A 1 85 ? 23.007 20.922 -9.529 1.00 93.88 85 SER A N 1
ATOM 666 C CA . SER A 1 85 ? 22.314 21.355 -10.753 1.00 93.88 85 SER A CA 1
ATOM 667 C C . SER A 1 85 ? 21.506 20.226 -11.408 1.00 93.88 85 SER A C 1
ATOM 669 O O . SER A 1 85 ? 20.317 20.386 -11.688 1.00 93.88 85 SER A O 1
ATOM 671 N N . VAL A 1 86 ? 22.106 19.043 -11.562 1.00 91.75 86 VAL A N 1
ATOM 672 C CA . VAL A 1 86 ? 21.460 17.867 -12.166 1.00 91.75 86 VAL A CA 1
ATOM 673 C C . VAL A 1 86 ? 20.289 17.383 -11.311 1.00 91.75 86 VAL A C 1
ATOM 675 O O . VAL A 1 86 ? 19.204 17.126 -11.832 1.00 91.75 86 VAL A O 1
ATOM 678 N N . PHE A 1 87 ? 20.488 17.290 -9.994 1.00 89.94 87 PHE A N 1
ATOM 679 C CA . PHE A 1 87 ? 19.448 16.854 -9.063 1.00 89.94 87 PHE A CA 1
ATOM 680 C C . PHE A 1 87 ? 18.281 17.849 -9.017 1.00 89.94 87 PHE A C 1
ATOM 682 O O . PHE A 1 87 ? 17.127 17.457 -9.154 1.00 89.94 87 PHE A O 1
ATOM 689 N N . THR A 1 88 ? 18.562 19.147 -8.890 1.00 89.38 88 THR A N 1
ATOM 690 C CA . THR A 1 88 ? 17.531 20.198 -8.845 1.00 89.38 88 THR A CA 1
ATOM 691 C C . THR A 1 88 ? 16.772 20.323 -10.161 1.00 89.38 88 THR A C 1
ATOM 693 O O . THR A 1 88 ? 15.552 20.486 -10.132 1.00 89.38 88 THR A O 1
ATOM 696 N N . SER A 1 89 ? 17.447 20.182 -11.306 1.00 92.56 89 SER A N 1
ATOM 697 C CA . SER A 1 89 ? 16.801 20.126 -12.620 1.00 92.56 89 SER A CA 1
ATOM 698 C C . SER A 1 89 ? 15.862 18.923 -12.731 1.00 92.56 89 SER A C 1
ATOM 700 O O . SER A 1 89 ? 14.706 19.086 -13.122 1.00 92.56 89 SER A O 1
ATOM 702 N N . TYR A 1 90 ? 16.311 17.739 -12.301 1.00 92.31 90 TYR A N 1
ATOM 703 C CA . TYR A 1 90 ? 15.480 16.535 -12.271 1.00 92.31 90 TYR A CA 1
ATOM 704 C C . TYR A 1 90 ? 14.254 16.692 -11.357 1.00 92.31 90 TYR A C 1
ATOM 706 O O . TYR A 1 90 ? 13.137 16.436 -11.800 1.00 92.31 90 TYR A O 1
ATOM 714 N N . ILE A 1 91 ? 14.430 17.174 -10.120 1.00 88.06 91 ILE A N 1
ATOM 715 C CA . ILE A 1 91 ? 13.315 17.394 -9.184 1.00 88.06 91 ILE A CA 1
ATOM 716 C C . ILE A 1 91 ? 12.335 18.450 -9.720 1.00 88.06 91 ILE A C 1
ATOM 718 O O . ILE A 1 91 ? 11.119 18.276 -9.644 1.00 88.06 91 ILE A O 1
ATOM 722 N N . SER A 1 92 ? 12.843 19.530 -10.317 1.00 88.44 92 SER A N 1
ATOM 723 C CA . SER A 1 92 ? 11.994 20.557 -10.939 1.00 88.44 92 SER A CA 1
ATOM 724 C C . SER A 1 92 ? 11.198 19.995 -12.117 1.00 88.44 92 SER A C 1
ATOM 726 O O . SER A 1 92 ? 10.035 20.338 -12.302 1.00 88.44 92 SER A O 1
ATOM 728 N N . HIS A 1 93 ? 11.798 19.098 -12.900 1.00 90.19 93 HIS A N 1
ATOM 729 C CA . HIS A 1 93 ? 11.097 18.431 -13.986 1.00 90.19 93 HIS A CA 1
ATOM 730 C C . HIS A 1 93 ? 10.034 17.459 -13.459 1.00 90.19 93 HIS A C 1
ATOM 732 O O . HIS A 1 93 ? 8.873 17.594 -13.838 1.00 90.19 93 HIS A O 1
ATOM 738 N N . ILE A 1 94 ? 10.371 16.532 -12.555 1.00 87.19 94 ILE A N 1
ATOM 739 C CA . ILE A 1 94 ? 9.415 15.505 -12.106 1.00 87.19 94 ILE A CA 1
ATOM 740 C C . ILE A 1 94 ? 8.221 16.102 -11.349 1.00 87.19 94 ILE A C 1
ATOM 742 O O . ILE A 1 94 ? 7.109 15.606 -11.484 1.00 87.19 94 ILE A O 1
ATOM 746 N N . THR A 1 95 ? 8.407 17.223 -10.642 1.00 84.81 95 THR A N 1
ATOM 747 C CA . THR A 1 95 ? 7.302 17.959 -9.991 1.00 84.81 95 THR A CA 1
ATOM 748 C C . THR A 1 95 ? 6.350 18.636 -10.981 1.00 84.81 95 THR A C 1
ATOM 750 O O . THR A 1 95 ? 5.215 18.944 -10.622 1.00 84.81 95 THR A O 1
ATOM 753 N N . SER A 1 96 ? 6.782 18.849 -12.228 1.00 85.75 96 SER A N 1
ATOM 754 C CA . SER A 1 96 ? 5.935 19.351 -13.319 1.00 85.75 96 SER A CA 1
ATOM 755 C C . SER A 1 96 ? 5.232 18.241 -14.114 1.00 85.75 96 SER A C 1
ATOM 757 O O . SER A 1 96 ? 4.292 18.526 -14.858 1.00 85.75 96 SER A O 1
ATOM 759 N N . VAL A 1 97 ? 5.675 16.988 -13.963 1.00 86.69 97 VAL A N 1
ATOM 760 C CA . VAL A 1 97 ? 5.109 15.819 -14.647 1.00 86.69 97 VAL A CA 1
ATOM 761 C C . VAL A 1 97 ? 3.875 15.326 -13.891 1.00 86.69 97 VAL A C 1
ATOM 763 O O . VAL A 1 97 ? 3.855 15.268 -12.662 1.00 86.69 97 VAL A O 1
ATOM 766 N N . ALA A 1 98 ? 2.826 14.949 -14.626 1.00 87.38 98 ALA A N 1
ATOM 767 C CA . ALA A 1 98 ? 1.624 14.384 -14.024 1.00 87.38 98 ALA A CA 1
ATOM 768 C C . ALA A 1 98 ? 1.928 13.080 -13.259 1.00 87.38 98 ALA A C 1
ATOM 770 O O . ALA A 1 98 ? 2.681 12.225 -13.730 1.00 87.38 98 ALA A O 1
ATOM 771 N N . ALA A 1 99 ? 1.295 12.902 -12.094 1.00 86.50 99 ALA A N 1
ATOM 772 C CA . ALA A 1 99 ? 1.423 11.676 -11.311 1.00 86.50 99 ALA A CA 1
ATOM 773 C C . ALA A 1 99 ? 1.003 10.440 -12.126 1.00 86.50 99 ALA A C 1
ATOM 775 O O . ALA A 1 99 ? 0.063 10.495 -12.926 1.00 86.50 99 ALA A O 1
ATOM 776 N N . CYS A 1 100 ? 1.686 9.316 -11.898 1.00 90.25 100 CYS A N 1
ATOM 777 C CA . CYS A 1 100 ? 1.375 8.060 -12.570 1.00 90.25 100 CYS A CA 1
ATOM 778 C C . CYS A 1 100 ? -0.080 7.628 -12.290 1.00 90.25 100 CYS A C 1
ATOM 780 O O . CYS A 1 100 ? -0.471 7.562 -11.123 1.00 90.25 100 CYS A O 1
ATOM 782 N N . PRO A 1 101 ? -0.878 7.297 -13.325 1.00 85.94 101 PRO A N 1
ATOM 783 C CA . PRO A 1 101 ? -2.256 6.838 -13.145 1.00 85.94 101 PRO A CA 1
ATOM 784 C C . PRO A 1 101 ? -2.362 5.369 -12.693 1.00 85.94 101 PRO A C 1
ATOM 786 O O . PRO A 1 101 ? -3.459 4.893 -12.415 1.00 85.94 101 PRO A O 1
ATOM 789 N N . GLY A 1 102 ? -1.245 4.634 -12.648 1.00 88.25 102 GLY A N 1
ATOM 790 C CA . GLY A 1 102 ? -1.209 3.227 -12.245 1.00 88.25 102 GLY A CA 1
ATOM 791 C C . GLY A 1 102 ? -2.096 2.320 -13.108 1.00 88.25 102 GLY A C 1
ATOM 792 O O . GLY A 1 102 ? -2.285 2.565 -14.304 1.00 88.25 102 GLY A O 1
ATOM 793 N N . LYS A 1 103 ? -2.636 1.269 -12.476 1.00 84.19 103 LYS A N 1
ATOM 794 C CA . LYS A 1 103 ? -3.499 0.248 -13.100 1.00 84.19 103 LYS A CA 1
ATOM 795 C C . LYS A 1 103 ? -4.913 0.750 -13.412 1.00 84.19 103 LYS A C 1
ATOM 797 O O . LYS A 1 103 ? -5.530 0.255 -14.346 1.00 84.19 103 LYS A O 1
ATOM 802 N N . GLU A 1 104 ? -5.422 1.722 -12.652 1.00 83.94 104 GLU A N 1
ATOM 803 C CA . GLU A 1 104 ? -6.748 2.322 -12.888 1.00 83.94 104 GLU A CA 1
ATOM 804 C C . GLU A 1 104 ? -6.798 3.062 -14.226 1.00 83.94 104 GLU A C 1
ATOM 806 O O . GLU A 1 104 ? -7.822 3.084 -14.911 1.00 83.94 104 GLU A O 1
ATOM 811 N N . GLY A 1 105 ? -5.657 3.634 -14.607 1.00 88.56 105 GLY A N 1
ATOM 812 C CA . GLY A 1 105 ? -5.519 4.394 -15.827 1.00 88.56 105 GLY A CA 1
ATOM 813 C C . GLY A 1 105 ? -6.208 5.751 -15.769 1.00 88.56 105 GLY A C 1
ATOM 814 O O . GLY A 1 105 ? -6.706 6.217 -14.746 1.00 88.56 105 GLY A O 1
ATOM 815 N N . THR A 1 106 ? -6.157 6.459 -16.886 1.00 92.06 106 THR A N 1
ATOM 816 C CA . THR A 1 106 ? -6.732 7.796 -17.003 1.00 92.06 106 THR A CA 1
ATOM 817 C C . THR A 1 106 ? -7.118 8.073 -18.440 1.00 92.06 106 THR A C 1
ATOM 819 O O . THR A 1 106 ? -6.450 7.607 -19.360 1.00 92.06 106 THR A O 1
ATOM 822 N N . THR A 1 107 ? -8.160 8.877 -18.630 1.00 92.81 107 THR A N 1
ATOM 823 C CA . THR A 1 107 ? -8.427 9.569 -19.897 1.00 92.81 107 THR A CA 1
ATOM 824 C C . THR A 1 107 ? -7.331 10.609 -20.170 1.00 92.81 107 THR A C 1
ATOM 826 O O . THR A 1 107 ? -6.550 10.912 -19.253 1.00 92.81 107 THR A O 1
ATOM 829 N N . PRO A 1 108 ? -7.266 11.196 -21.383 1.00 89.62 108 PRO A N 1
ATOM 830 C CA . PRO A 1 108 ? -6.284 12.228 -21.692 1.00 89.62 108 PRO A CA 1
ATOM 831 C C . PRO A 1 108 ? -6.288 13.355 -20.654 1.00 89.62 108 PRO A C 1
ATOM 833 O O . PRO A 1 108 ? -7.340 13.902 -20.313 1.00 89.62 108 PRO A O 1
ATOM 836 N N . LYS A 1 109 ? -5.100 13.706 -20.157 1.00 86.19 109 LYS A N 1
ATOM 837 C CA . LYS A 1 109 ? -4.879 14.817 -19.225 1.00 86.19 109 LYS A CA 1
ATOM 838 C C . LYS A 1 109 ? -3.820 15.764 -19.790 1.00 86.19 109 LYS A C 1
ATOM 840 O O . LYS A 1 109 ? -2.875 15.295 -20.427 1.00 86.19 109 LYS A O 1
ATOM 845 N N . PRO A 1 110 ? -3.934 17.083 -19.546 1.00 80.44 110 PRO A N 1
ATOM 846 C CA . PRO A 1 110 ? -2.850 18.012 -19.842 1.00 80.44 110 PRO A CA 1
ATOM 847 C C . PRO A 1 110 ? -1.555 17.551 -19.162 1.00 80.44 110 PRO A C 1
ATOM 849 O O . PRO A 1 110 ? -1.590 17.120 -18.011 1.00 80.44 110 PRO A O 1
ATOM 852 N N . ASN A 1 111 ? -0.426 17.657 -19.866 1.00 81.19 111 ASN A N 1
ATOM 853 C CA . ASN A 1 111 ? 0.911 17.314 -19.356 1.00 81.19 111 ASN A CA 1
ATOM 854 C C . ASN A 1 111 ? 1.103 15.843 -18.939 1.00 81.19 111 ASN A C 1
ATOM 856 O O . ASN A 1 111 ? 2.005 15.537 -18.164 1.00 81.19 111 ASN A O 1
ATOM 860 N N . LEU A 1 112 ? 0.273 14.928 -19.449 1.00 86.88 112 LEU A N 1
ATOM 861 C CA . LEU A 1 112 ? 0.532 13.495 -19.368 1.00 86.88 112 LEU A CA 1
ATOM 862 C C . LEU A 1 112 ? 1.049 13.003 -20.718 1.00 86.88 112 LEU A C 1
ATOM 864 O O . LEU A 1 112 ? 0.329 13.052 -21.716 1.00 86.88 112 LEU A O 1
ATOM 868 N N . ARG A 1 113 ? 2.289 12.514 -20.738 1.00 93.94 113 ARG A N 1
ATOM 869 C CA . ARG A 1 113 ? 2.865 11.829 -21.899 1.00 93.94 113 ARG A CA 1
ATOM 870 C C . ARG A 1 113 ? 2.992 10.338 -21.636 1.00 93.94 113 ARG A C 1
ATOM 872 O O . ARG A 1 113 ? 3.086 9.895 -20.489 1.00 93.94 113 ARG A O 1
ATOM 879 N N . TRP A 1 114 ? 3.008 9.586 -22.724 1.00 95.38 114 TRP A N 1
ATOM 880 C CA . TRP A 1 114 ? 3.103 8.136 -22.728 1.00 95.38 114 TRP A CA 1
ATOM 881 C C . TRP A 1 114 ? 4.306 7.715 -23.557 1.00 95.38 114 TRP A C 1
ATOM 883 O O . TRP A 1 114 ? 4.631 8.363 -24.546 1.00 95.38 114 TRP A O 1
ATOM 893 N N . TYR A 1 115 ? 4.954 6.632 -23.157 1.00 96.75 115 TYR A N 1
ATOM 894 C CA . TYR A 1 115 ? 6.120 6.063 -23.813 1.00 96.75 115 TYR A CA 1
ATOM 895 C C . TYR A 1 115 ? 5.863 4.587 -24.104 1.00 96.75 115 TYR A C 1
ATOM 897 O O . TYR A 1 115 ? 5.232 3.896 -23.305 1.00 96.75 115 TYR A O 1
ATOM 905 N N . THR A 1 116 ? 6.366 4.098 -25.233 1.00 96.00 116 THR A N 1
ATOM 906 C CA . THR A 1 116 ? 6.314 2.678 -25.618 1.00 96.00 116 THR A CA 1
ATOM 907 C C . THR A 1 116 ? 7.701 2.190 -26.037 1.00 96.00 116 THR A C 1
ATOM 909 O O . THR A 1 116 ? 8.647 2.978 -26.110 1.00 96.00 116 THR A O 1
ATOM 912 N N . LEU A 1 117 ? 7.843 0.892 -26.307 1.00 95.50 117 LEU A N 1
ATOM 913 C CA . LEU A 1 117 ? 9.081 0.332 -26.848 1.00 95.50 117 LEU A CA 1
ATOM 914 C C . LEU A 1 117 ? 9.243 0.738 -28.315 1.00 95.50 117 LEU A C 1
ATOM 916 O O . LEU A 1 117 ? 8.357 0.483 -29.126 1.00 95.50 117 LEU A O 1
ATOM 920 N N . LYS A 1 118 ? 10.418 1.255 -28.691 1.00 94.44 118 LYS A N 1
ATOM 921 C CA . LYS A 1 118 ? 10.764 1.577 -30.091 1.00 94.44 118 LYS A CA 1
ATOM 922 C C . LYS A 1 118 ? 10.569 0.401 -31.042 1.00 94.44 118 LYS A C 1
ATOM 924 O O . LYS A 1 118 ? 10.162 0.575 -32.188 1.00 94.44 118 LYS A O 1
ATOM 929 N N . ALA A 1 119 ? 10.840 -0.812 -30.557 1.00 90.94 119 ALA A N 1
ATOM 930 C CA . ALA A 1 119 ? 10.672 -2.036 -31.330 1.00 90.94 119 ALA A CA 1
ATOM 931 C C . ALA A 1 119 ? 9.224 -2.240 -31.810 1.00 90.94 119 ALA A C 1
ATOM 933 O O . ALA A 1 119 ? 9.041 -2.792 -32.890 1.00 90.94 119 ALA A O 1
ATOM 934 N N . ASN A 1 120 ? 8.217 -1.724 -31.092 1.00 87.44 120 ASN A N 1
ATOM 935 C CA . ASN A 1 120 ? 6.814 -1.802 -31.515 1.00 87.44 120 ASN A CA 1
ATOM 936 C C . ASN A 1 120 ? 6.578 -1.093 -32.859 1.00 87.44 120 ASN A C 1
ATOM 938 O O . ASN A 1 120 ? 5.766 -1.550 -33.659 1.00 87.44 120 ASN A O 1
ATOM 942 N N . ARG A 1 121 ? 7.316 -0.009 -33.142 1.00 88.88 121 ARG A N 1
ATOM 943 C CA . ARG A 1 121 ? 7.271 0.684 -34.438 1.00 88.88 121 ARG A CA 1
ATOM 944 C C . ARG A 1 121 ? 8.307 0.151 -35.423 1.00 88.88 121 ARG A C 1
ATOM 946 O O . ARG A 1 121 ? 7.996 -0.062 -36.590 1.00 88.88 121 ARG A O 1
ATOM 953 N N . GLU A 1 122 ? 9.555 0.011 -34.982 1.00 89.81 122 GLU A N 1
ATOM 954 C CA . GLU A 1 122 ? 10.695 -0.247 -35.873 1.00 89.81 122 GLU A CA 1
ATOM 955 C C . GLU A 1 122 ? 10.781 -1.704 -36.333 1.00 89.81 122 GLU A C 1
ATOM 957 O O . GLU A 1 122 ? 11.267 -1.978 -37.431 1.00 89.81 122 GLU A O 1
ATOM 962 N N . ARG A 1 123 ? 10.352 -2.643 -35.484 1.00 87.38 123 ARG A N 1
ATOM 963 C CA . ARG A 1 123 ? 10.501 -4.090 -35.684 1.00 87.38 123 ARG A CA 1
ATOM 964 C C . ARG A 1 123 ? 9.255 -4.838 -35.176 1.00 87.38 123 ARG A C 1
ATOM 966 O O . ARG A 1 123 ? 9.364 -5.669 -34.275 1.00 87.38 123 ARG A O 1
ATOM 973 N N . PRO A 1 124 ? 8.060 -4.556 -35.728 1.00 85.25 124 PRO A N 1
ATOM 974 C CA . PRO A 1 124 ? 6.833 -5.205 -35.280 1.00 85.25 124 PRO A CA 1
ATOM 975 C C . PRO A 1 124 ? 6.916 -6.727 -35.463 1.00 85.25 124 PRO A C 1
ATOM 977 O O . PRO A 1 124 ? 7.440 -7.222 -36.463 1.00 85.25 124 PRO A O 1
ATOM 980 N N . GLY A 1 125 ? 6.395 -7.473 -34.487 1.00 83.38 125 GLY A N 1
ATOM 981 C CA . GLY A 1 125 ? 6.364 -8.938 -34.509 1.00 83.38 125 GLY A CA 1
ATOM 982 C C . GLY A 1 125 ? 7.667 -9.639 -34.107 1.00 83.38 125 GLY A C 1
ATOM 983 O O . GLY A 1 125 ? 7.707 -10.871 -34.111 1.00 83.38 125 GLY A O 1
ATOM 984 N N . THR A 1 126 ? 8.726 -8.912 -33.737 1.00 87.56 126 THR A N 1
ATOM 985 C CA . THR A 1 126 ? 9.910 -9.543 -33.135 1.00 87.56 126 THR A CA 1
ATOM 986 C C . THR A 1 126 ? 9.685 -9.797 -31.639 1.00 87.56 126 THR A C 1
ATOM 988 O O . THR A 1 126 ? 8.953 -9.048 -30.990 1.00 87.56 126 THR A O 1
ATOM 991 N N . PRO A 1 127 ? 10.377 -10.769 -31.011 1.00 83.19 127 PRO A N 1
ATOM 992 C CA . PRO A 1 127 ? 10.698 -10.619 -29.588 1.00 83.19 127 PRO A CA 1
ATOM 993 C C . PRO A 1 127 ? 11.429 -9.271 -29.466 1.00 83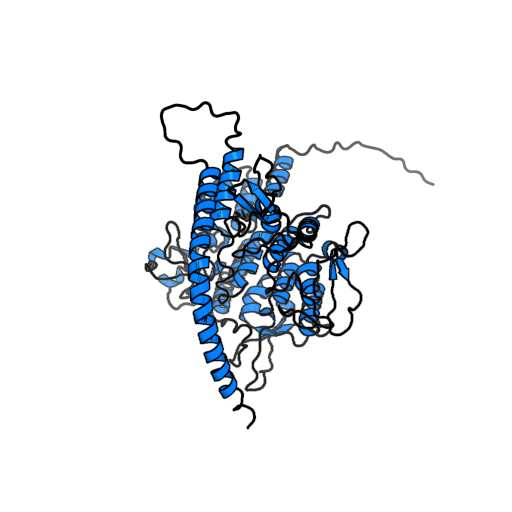.19 127 PRO A C 1
ATOM 995 O O . PRO A 1 127 ? 12.160 -8.967 -30.367 1.00 83.19 127 PRO A O 1
ATOM 998 N N . GLU A 1 128 ? 11.319 -8.436 -28.448 1.00 83.06 128 GLU A N 1
ATOM 999 C CA . GLU A 1 128 ? 11.675 -6.995 -28.430 1.00 83.06 128 GLU A CA 1
ATOM 1000 C C . GLU A 1 128 ? 10.464 -6.107 -28.686 1.00 83.06 128 GLU A C 1
ATOM 1002 O O . GLU A 1 128 ? 10.279 -5.175 -27.908 1.00 83.06 128 GLU A O 1
ATOM 1007 N N . ALA A 1 129 ? 9.601 -6.418 -29.658 1.00 89.31 129 ALA A N 1
ATOM 1008 C CA . ALA A 1 129 ? 8.274 -5.816 -29.700 1.00 89.31 129 ALA A CA 1
ATOM 1009 C C . ALA A 1 129 ? 7.377 -6.490 -28.646 1.00 89.31 129 ALA A C 1
ATOM 1011 O O . ALA A 1 129 ? 7.385 -7.716 -28.477 1.00 89.31 129 ALA A O 1
ATOM 1012 N N . ILE A 1 130 ? 6.650 -5.676 -27.889 1.00 91.88 130 ILE A N 1
ATOM 1013 C CA . ILE A 1 130 ? 5.625 -6.097 -26.936 1.00 91.88 130 ILE A CA 1
ATOM 1014 C C . ILE A 1 130 ? 4.432 -5.172 -27.148 1.00 91.88 130 ILE A C 1
ATOM 1016 O O . ILE A 1 130 ? 4.387 -4.047 -26.637 1.00 91.88 130 ILE A O 1
ATOM 1020 N N . ASP A 1 131 ? 3.485 -5.655 -27.947 1.00 89.44 131 ASP A N 1
ATOM 1021 C CA . ASP A 1 131 ? 2.283 -4.911 -28.294 1.00 89.44 131 ASP A CA 1
ATOM 1022 C C . ASP A 1 131 ? 1.485 -4.559 -27.037 1.00 89.44 131 ASP A C 1
ATOM 1024 O O . ASP A 1 131 ? 1.269 -5.385 -26.150 1.00 89.44 131 ASP A O 1
ATOM 1028 N N . GLY A 1 132 ? 1.044 -3.304 -26.969 1.00 88.56 132 GLY A N 1
ATOM 1029 C CA . GLY A 1 132 ? 0.262 -2.784 -25.851 1.00 88.56 132 GLY A CA 1
ATOM 1030 C C . GLY A 1 132 ? 1.081 -2.295 -24.658 1.00 88.56 132 GLY A C 1
ATOM 1031 O O . GLY A 1 132 ? 0.504 -1.602 -23.831 1.00 88.56 132 GLY A O 1
ATOM 1032 N N . PHE A 1 133 ? 2.392 -2.566 -24.585 1.00 94.12 133 PHE A N 1
ATOM 1033 C CA . PHE A 1 133 ? 3.210 -2.065 -23.479 1.00 94.12 133 PHE A CA 1
ATOM 1034 C C . PHE A 1 133 ? 3.405 -0.546 -23.553 1.00 94.12 133 PHE A C 1
ATOM 1036 O O . PHE A 1 133 ? 4.023 -0.019 -24.493 1.00 94.12 133 PHE A O 1
ATOM 1043 N N . VAL A 1 134 ? 2.903 0.153 -22.538 1.00 94.94 134 VAL A N 1
ATOM 1044 C CA . VAL A 1 134 ? 2.934 1.609 -22.414 1.00 94.94 134 VAL A CA 1
ATOM 1045 C C . VAL A 1 134 ? 3.225 2.040 -20.979 1.00 94.94 134 VAL A C 1
ATOM 1047 O O . VAL A 1 134 ? 2.734 1.481 -19.997 1.00 94.94 134 VAL A O 1
ATOM 1050 N N . ILE A 1 135 ? 4.028 3.090 -20.836 1.00 96.44 135 ILE A N 1
ATOM 1051 C CA . ILE A 1 135 ? 4.370 3.670 -19.536 1.00 96.44 135 ILE A CA 1
ATOM 1052 C C . ILE A 1 135 ? 4.153 5.180 -19.565 1.00 96.44 135 ILE A C 1
ATOM 1054 O O . ILE A 1 135 ? 4.341 5.824 -20.593 1.00 96.44 135 ILE A O 1
ATOM 1058 N N . CYS A 1 136 ? 3.742 5.770 -18.447 1.00 95.12 136 CYS A N 1
ATOM 1059 C CA . CYS A 1 136 ? 3.588 7.220 -18.354 1.00 95.12 136 CYS A CA 1
ATOM 1060 C C . CYS A 1 136 ? 4.951 7.923 -18.219 1.00 95.12 136 CYS A C 1
ATOM 1062 O O . CYS A 1 136 ? 5.948 7.310 -17.829 1.00 95.12 136 CYS A O 1
ATOM 1064 N N . GLU A 1 137 ? 4.984 9.230 -18.476 1.00 94.69 137 GLU A N 1
ATOM 1065 C CA . GLU A 1 137 ? 6.186 10.065 -18.331 1.00 94.69 137 GLU A CA 1
ATOM 1066 C C . GLU A 1 137 ? 6.804 9.997 -16.936 1.00 94.69 137 GLU A C 1
ATOM 1068 O O . GLU A 1 137 ? 8.022 9.940 -16.816 1.00 94.69 137 GLU A O 1
ATOM 1073 N N . SER A 1 138 ? 5.984 9.923 -15.883 1.00 92.75 138 SER A N 1
ATOM 1074 C CA . SER A 1 138 ? 6.480 9.785 -14.511 1.00 92.75 138 SER A CA 1
ATOM 1075 C C . SER A 1 138 ? 7.311 8.505 -14.340 1.00 92.75 138 SER A C 1
ATOM 1077 O O . SER A 1 138 ? 8.456 8.569 -13.900 1.00 92.75 138 SER A O 1
ATOM 1079 N N . CYS A 1 139 ? 6.800 7.350 -14.778 1.00 95.25 139 CYS A N 1
ATOM 1080 C CA . CYS A 1 139 ? 7.542 6.088 -14.720 1.00 95.25 139 CYS A CA 1
ATOM 1081 C C . CYS A 1 139 ? 8.735 6.062 -15.686 1.00 95.25 139 CYS A C 1
ATOM 1083 O O . CYS A 1 139 ? 9.794 5.536 -15.343 1.00 95.25 139 CYS A O 1
ATOM 1085 N N . TYR A 1 140 ? 8.605 6.648 -16.879 1.00 97.25 140 TYR A N 1
ATOM 1086 C CA . TYR A 1 140 ? 9.725 6.758 -17.812 1.00 97.25 140 TYR A CA 1
ATOM 1087 C C . TYR A 1 140 ? 10.885 7.559 -17.201 1.00 97.25 140 TYR A C 1
ATOM 1089 O O . TYR A 1 140 ? 12.022 7.088 -17.187 1.00 97.25 140 TYR A O 1
ATOM 1097 N N . THR A 1 141 ? 10.600 8.732 -16.639 1.00 94.88 141 THR A N 1
ATOM 1098 C CA . THR A 1 141 ? 11.605 9.640 -16.076 1.00 94.88 141 THR A CA 1
ATOM 1099 C C . THR A 1 141 ? 12.201 9.114 -14.767 1.00 94.88 141 THR A C 1
ATOM 1101 O O . THR A 1 141 ? 13.412 9.222 -14.562 1.00 94.88 141 THR A O 1
ATOM 1104 N N . SER A 1 142 ? 11.390 8.515 -13.891 1.00 93.56 142 SER A N 1
ATOM 1105 C CA . SER A 1 142 ? 11.838 8.065 -12.565 1.00 93.56 142 SER A CA 1
ATOM 1106 C C . SER A 1 142 ? 12.477 6.672 -12.558 1.00 93.56 142 SER A C 1
ATOM 1108 O O . SER A 1 142 ? 13.377 6.416 -11.752 1.00 93.56 142 SER A O 1
ATOM 1110 N N . ILE A 1 143 ? 12.030 5.774 -13.446 1.00 94.75 143 ILE A N 1
ATOM 1111 C CA . ILE A 1 143 ? 12.407 4.351 -13.443 1.00 94.75 143 ILE A CA 1
ATOM 1112 C C . ILE A 1 143 ? 13.175 3.992 -14.719 1.00 94.75 143 ILE A C 1
ATOM 1114 O O . ILE A 1 143 ? 14.346 3.623 -14.641 1.00 94.75 143 ILE A O 1
ATOM 1118 N N . ALA A 1 144 ? 12.580 4.148 -15.908 1.00 96.94 144 ALA A N 1
ATOM 1119 C CA . ALA A 1 144 ? 13.224 3.708 -17.154 1.00 96.94 144 ALA A CA 1
ATOM 1120 C C . ALA A 1 144 ? 14.526 4.479 -17.448 1.00 96.94 144 ALA A C 1
ATOM 1122 O O . ALA A 1 144 ? 15.549 3.866 -17.760 1.00 96.94 144 ALA A O 1
ATOM 1123 N N . CYS A 1 145 ? 14.521 5.803 -17.258 1.00 96.75 145 CYS A N 1
ATOM 1124 C CA . CYS A 1 145 ? 15.689 6.682 -17.386 1.00 96.75 145 CYS A CA 1
ATOM 1125 C C . CYS A 1 145 ? 16.802 6.385 -16.376 1.00 96.75 145 CYS A C 1
ATOM 1127 O O . CYS A 1 145 ? 17.927 6.852 -16.555 1.00 96.75 145 CYS A O 1
ATOM 1129 N N . ALA A 1 146 ? 16.520 5.644 -15.306 1.00 95.69 146 ALA A N 1
ATOM 1130 C CA . ALA A 1 146 ? 17.551 5.188 -14.382 1.00 95.69 146 ALA A CA 1
ATOM 1131 C C . ALA A 1 146 ? 18.289 3.938 -14.887 1.00 95.69 146 ALA A C 1
ATOM 1133 O O . ALA A 1 146 ? 19.299 3.539 -14.312 1.00 95.69 146 ALA A O 1
ATOM 1134 N N . THR A 1 147 ? 17.799 3.298 -15.947 1.00 96.81 147 THR A N 1
ATOM 1135 C CA . THR A 1 147 ? 18.432 2.116 -16.534 1.00 96.81 147 THR A CA 1
ATOM 1136 C C . THR A 1 147 ? 19.294 2.494 -17.743 1.00 96.81 147 THR A C 1
ATOM 1138 O O . THR A 1 147 ? 19.035 3.509 -18.396 1.00 96.81 147 THR A O 1
ATOM 1141 N N . PRO A 1 148 ? 20.264 1.650 -18.134 1.00 95.94 148 PRO A N 1
ATOM 1142 C CA . PRO A 1 148 ? 20.966 1.789 -19.413 1.00 95.94 148 PRO A CA 1
ATOM 1143 C C . PRO A 1 148 ? 20.042 1.673 -20.639 1.00 95.94 148 PRO A C 1
ATOM 1145 O O . PRO A 1 148 ? 20.442 2.026 -21.745 1.00 95.94 148 PRO A O 1
ATOM 1148 N N . TYR A 1 149 ? 18.813 1.181 -20.455 1.00 96.88 149 TYR A N 1
ATOM 1149 C CA . TYR A 1 149 ? 17.886 0.834 -21.530 1.00 96.88 149 TYR A CA 1
ATOM 1150 C C . TYR A 1 149 ? 16.870 1.925 -21.862 1.00 96.88 149 TYR A C 1
ATOM 1152 O O . TYR A 1 149 ? 15.994 1.700 -22.693 1.00 96.88 149 TYR A O 1
ATOM 1160 N N . TYR A 1 150 ? 16.977 3.118 -21.272 1.00 96.19 150 TYR A N 1
ATOM 1161 C CA . TYR A 1 150 ? 16.057 4.226 -21.559 1.00 96.19 150 TYR A CA 1
ATOM 1162 C C . TYR A 1 150 ? 15.938 4.525 -23.065 1.00 96.19 150 TYR A C 1
ATOM 1164 O O . TYR A 1 150 ? 14.867 4.871 -23.555 1.00 96.19 150 TYR A O 1
ATOM 1172 N N . ALA A 1 151 ? 17.017 4.311 -23.826 1.00 96.44 151 ALA A N 1
ATOM 1173 C CA . ALA A 1 151 ? 17.050 4.511 -25.270 1.00 96.44 151 ALA A CA 1
ATOM 1174 C C . ALA A 1 151 ? 16.188 3.511 -26.067 1.00 96.44 151 ALA A C 1
ATOM 1176 O O . ALA A 1 151 ? 15.984 3.737 -27.259 1.00 96.44 151 ALA A O 1
ATOM 1177 N N . HIS A 1 152 ? 15.672 2.442 -25.450 1.00 96.44 152 HIS A N 1
ATOM 1178 C CA . HIS A 1 152 ? 14.705 1.524 -26.066 1.00 96.44 152 HIS A CA 1
ATOM 1179 C C . HIS A 1 152 ? 13.270 2.060 -26.048 1.00 96.44 152 HIS A C 1
ATOM 1181 O O . HIS A 1 152 ? 12.396 1.457 -26.669 1.00 96.44 152 HIS A O 1
ATOM 1187 N N . PHE A 1 153 ? 13.026 3.183 -25.375 1.00 96.81 153 PHE A N 1
ATOM 1188 C CA . PHE A 1 153 ? 11.718 3.816 -25.292 1.00 96.81 153 PHE A CA 1
ATOM 1189 C C . PHE A 1 153 ? 11.611 5.009 -26.232 1.00 96.81 153 PHE A C 1
ATOM 1191 O O . PHE A 1 153 ? 12.592 5.705 -26.506 1.00 96.81 153 PHE A O 1
ATOM 1198 N N . GLU A 1 154 ? 10.400 5.272 -26.699 1.00 95.56 154 GLU A N 1
ATOM 1199 C CA . GLU A 1 154 ? 10.062 6.482 -27.437 1.00 95.56 154 GLU A CA 1
ATOM 1200 C C . GLU A 1 154 ? 8.704 7.034 -27.026 1.00 95.56 154 GLU A C 1
ATOM 1202 O O . GLU A 1 154 ? 7.889 6.323 -26.438 1.00 95.56 154 GLU A O 1
ATOM 1207 N N . ASP A 1 155 ? 8.478 8.308 -27.343 1.00 94.25 155 ASP A N 1
ATOM 1208 C CA . ASP A 1 155 ? 7.196 8.968 -27.125 1.00 94.25 155 ASP A CA 1
ATOM 1209 C C . ASP A 1 155 ? 6.108 8.257 -27.940 1.00 94.25 155 ASP A C 1
ATOM 1211 O O . ASP A 1 155 ? 6.182 8.147 -29.169 1.00 94.25 155 ASP A O 1
ATOM 1215 N N . PHE A 1 156 ? 5.089 7.765 -27.242 1.00 90.19 156 PHE A N 1
ATOM 1216 C CA . PHE A 1 156 ? 4.009 6.998 -27.840 1.00 90.19 156 PHE A CA 1
ATOM 1217 C C . PHE A 1 156 ? 3.161 7.860 -28.782 1.00 90.19 156 PHE A C 1
ATOM 1219 O O . PHE A 1 156 ? 2.633 7.327 -29.761 1.00 90.19 156 PHE A O 1
ATOM 1226 N N . ALA A 1 157 ? 3.131 9.187 -28.594 1.00 82.44 157 ALA A N 1
ATOM 1227 C CA . ALA A 1 157 ? 2.465 10.123 -29.501 1.00 82.44 157 ALA A CA 1
ATOM 1228 C C . ALA A 1 157 ? 3.032 10.085 -30.931 1.00 82.44 157 ALA A C 1
ATOM 1230 O O . ALA A 1 157 ? 2.329 10.453 -31.872 1.00 82.44 157 ALA A O 1
ATOM 1231 N N . LEU A 1 158 ? 4.264 9.591 -31.121 1.00 77.25 158 LEU A N 1
ATOM 1232 C CA . LEU A 1 158 ? 4.843 9.351 -32.450 1.00 77.25 158 LEU A CA 1
ATOM 1233 C C . LEU A 1 158 ? 4.173 8.193 -33.199 1.00 77.25 158 LEU A C 1
ATOM 1235 O O . LEU A 1 158 ? 4.330 8.073 -34.412 1.00 77.25 158 LEU A O 1
ATOM 1239 N N . THR A 1 159 ? 3.453 7.330 -32.487 1.00 74.69 159 THR A N 1
ATOM 1240 C CA . THR A 1 159 ? 2.758 6.169 -33.056 1.00 74.69 159 THR A CA 1
ATOM 1241 C C . THR A 1 159 ? 1.242 6.300 -32.954 1.00 74.69 159 THR A C 1
ATOM 1243 O O . THR A 1 159 ? 0.535 5.922 -33.888 1.00 74.69 159 THR A O 1
ATOM 1246 N N . ARG A 1 160 ? 0.727 6.851 -31.847 1.00 84.69 160 ARG A N 1
ATOM 1247 C CA . ARG A 1 160 ? -0.705 6.951 -31.570 1.00 84.69 160 ARG A CA 1
ATOM 1248 C C . ARG A 1 160 ? -0.999 8.007 -30.505 1.00 84.69 160 ARG A C 1
ATOM 1250 O O . ARG A 1 160 ? -0.345 8.058 -29.469 1.00 84.69 160 ARG A O 1
ATOM 1257 N N . SER A 1 161 ? -2.050 8.797 -30.714 1.00 83.88 161 SER A N 1
ATOM 1258 C CA . SER A 1 161 ? -2.631 9.647 -29.673 1.00 83.88 161 SER A CA 1
ATOM 1259 C C . SER A 1 161 ? -3.746 8.923 -28.914 1.00 83.88 161 SER A C 1
ATOM 1261 O O . SER A 1 161 ? -4.485 8.112 -29.477 1.00 83.88 161 SER A O 1
ATOM 1263 N N . GLN A 1 162 ? -3.874 9.232 -27.625 1.00 87.88 162 GLN A N 1
ATOM 1264 C CA . GLN A 1 162 ? -4.952 8.720 -26.785 1.00 87.88 162 GLN A CA 1
ATOM 1265 C C . GLN A 1 162 ? -6.285 9.362 -27.190 1.00 87.88 162 GLN A C 1
ATOM 1267 O O . GLN A 1 162 ? -6.397 10.591 -27.245 1.00 87.88 162 GLN A O 1
ATOM 1272 N N . GLY A 1 163 ? -7.301 8.545 -27.475 1.00 89.00 163 GLY A N 1
ATOM 1273 C CA . GLY A 1 163 ? -8.632 9.053 -27.810 1.00 89.00 163 GLY A CA 1
ATOM 1274 C C . GLY A 1 163 ? -9.291 9.805 -26.636 1.00 89.00 163 GLY A C 1
ATOM 1275 O O . GLY A 1 163 ? -9.004 9.492 -25.482 1.00 89.00 163 GLY A O 1
ATOM 1276 N N . PRO A 1 164 ? -10.232 10.745 -26.874 1.00 89.88 164 PRO A N 1
ATOM 1277 C CA . PRO A 1 164 ? -10.845 11.558 -25.809 1.00 89.88 164 PRO A CA 1
ATOM 1278 C C . PRO A 1 164 ? -11.538 10.764 -24.691 1.00 89.88 164 PRO A C 1
ATOM 1280 O O . PRO A 1 164 ? -11.642 11.247 -23.569 1.00 89.88 164 PRO A O 1
ATOM 1283 N N . GLN A 1 165 ? -12.029 9.565 -25.010 1.00 92.31 165 GLN A N 1
ATOM 1284 C CA . GLN A 1 165 ? -12.727 8.655 -24.090 1.00 92.31 165 GLN A CA 1
ATOM 1285 C C . GLN A 1 165 ? -11.914 7.390 -23.799 1.00 92.31 165 GLN A C 1
ATOM 1287 O O . GLN A 1 165 ? -12.405 6.461 -23.165 1.00 92.31 165 GLN A O 1
ATOM 1292 N N . GLU A 1 166 ? -10.694 7.312 -24.323 1.00 91.75 166 GLU A N 1
ATOM 1293 C CA . GLU A 1 166 ? -9.860 6.139 -24.154 1.00 91.75 166 GLU A CA 1
ATOM 1294 C C . GLU A 1 166 ? -9.126 6.222 -22.820 1.00 91.75 166 GLU A C 1
ATOM 1296 O O . GLU A 1 166 ? -8.476 7.225 -22.531 1.00 91.75 166 GLU A O 1
ATOM 1301 N N . THR A 1 167 ? -9.199 5.163 -22.023 1.00 92.94 167 THR A N 1
ATOM 1302 C CA . THR A 1 167 ? -8.469 5.056 -20.758 1.00 92.94 167 THR A CA 1
ATOM 1303 C C . THR A 1 167 ? -7.211 4.234 -20.979 1.00 92.94 167 THR A C 1
ATOM 1305 O O . THR A 1 167 ? -7.295 3.083 -21.402 1.00 92.94 167 THR A O 1
ATOM 1308 N N . TRP A 1 168 ? -6.050 4.817 -20.685 1.00 92.81 168 TRP A N 1
ATOM 1309 C CA . TRP A 1 168 ? -4.765 4.113 -20.691 1.00 92.81 168 TRP A CA 1
ATOM 1310 C C . TRP A 1 168 ? -4.257 3.942 -19.265 1.00 92.81 168 TRP A C 1
ATOM 1312 O O . TRP A 1 168 ? -4.332 4.879 -18.467 1.00 92.81 168 TRP A O 1
ATOM 1322 N N . SER A 1 169 ? -3.731 2.759 -18.956 1.00 92.44 169 SER A N 1
ATOM 1323 C CA . SER A 1 169 ? -3.018 2.435 -17.717 1.00 92.44 169 SER A CA 1
ATOM 1324 C C . SER A 1 169 ? -1.510 2.471 -17.940 1.00 92.44 169 SER A C 1
ATOM 1326 O O . SER A 1 169 ? -1.037 2.278 -19.054 1.00 92.44 169 SER A O 1
ATOM 1328 N N . CYS A 1 170 ? -0.744 2.735 -16.883 1.00 94.12 170 CYS A N 1
ATOM 1329 C CA . CYS A 1 170 ? 0.714 2.629 -16.935 1.00 94.12 170 CYS A CA 1
ATOM 1330 C C . CYS A 1 170 ? 1.128 1.218 -16.527 1.00 94.12 170 CYS A C 1
ATOM 1332 O O . CYS A 1 170 ? 0.900 0.843 -15.378 1.00 94.12 170 CYS A O 1
ATOM 1334 N N . ASP A 1 171 ? 1.775 0.465 -17.414 1.00 93.94 171 ASP A N 1
ATOM 1335 C CA . ASP A 1 171 ? 2.158 -0.921 -17.118 1.00 93.94 171 ASP A CA 1
ATOM 1336 C C . ASP A 1 171 ? 3.273 -1.003 -16.070 1.00 93.94 171 ASP A C 1
ATOM 1338 O O . ASP A 1 171 ? 3.245 -1.870 -15.203 1.00 93.94 171 ASP A O 1
ATOM 1342 N N . MET A 1 172 ? 4.211 -0.048 -16.080 1.00 92.25 172 MET A N 1
ATOM 1343 C CA . MET A 1 172 ? 5.270 0.041 -15.065 1.00 92.25 172 MET A CA 1
ATOM 1344 C C . MET A 1 172 ? 4.688 0.269 -13.667 1.00 92.25 172 MET A C 1
ATOM 1346 O O . MET A 1 172 ? 5.000 -0.470 -12.747 1.00 92.25 172 MET A O 1
ATOM 1350 N N . GLY A 1 173 ? 3.816 1.273 -13.512 1.00 85.69 173 GLY A N 1
ATOM 1351 C CA . GLY A 1 173 ? 3.212 1.610 -12.216 1.00 85.69 173 GLY A CA 1
ATOM 1352 C C . GLY A 1 173 ? 1.996 0.754 -11.849 1.00 85.69 173 GLY A C 1
ATOM 1353 O O . GLY A 1 173 ? 1.496 0.840 -10.732 1.00 85.69 173 GLY A O 1
ATOM 1354 N N . GLY A 1 174 ? 1.470 -0.028 -12.793 1.00 82.25 174 GLY A N 1
ATOM 1355 C CA . GLY A 1 174 ? 0.338 -0.928 -12.589 1.00 82.25 174 GLY A CA 1
ATOM 1356 C C . GLY A 1 174 ? 0.746 -2.359 -12.241 1.00 82.25 174 GLY A C 1
ATOM 1357 O O . GLY A 1 174 ? -0.085 -3.109 -11.724 1.00 82.25 174 GLY A O 1
ATOM 1358 N N . MET A 1 175 ? 1.999 -2.740 -12.512 1.00 86.38 175 MET A N 1
ATOM 1359 C CA . MET A 1 175 ? 2.511 -4.099 -12.328 1.00 86.38 175 MET A CA 1
ATOM 1360 C C . MET A 1 175 ? 3.852 -4.068 -11.575 1.00 86.38 175 MET A C 1
ATOM 1362 O O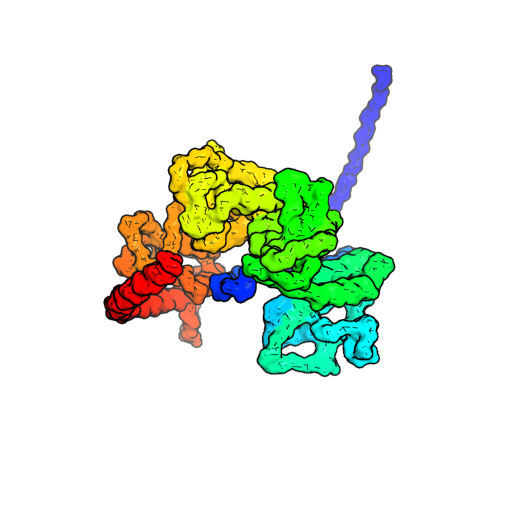 . MET A 1 175 ? 4.903 -3.919 -12.202 1.00 86.38 175 MET A O 1
ATOM 1366 N N . PRO A 1 176 ? 3.853 -4.266 -10.242 1.00 83.94 176 PRO A N 1
ATOM 1367 C CA . PRO A 1 176 ? 5.067 -4.187 -9.425 1.00 83.94 176 PRO A CA 1
ATOM 1368 C C . PRO A 1 176 ? 6.206 -5.110 -9.875 1.00 83.94 176 PRO A C 1
ATOM 1370 O O . PRO A 1 176 ? 7.372 -4.785 -9.679 1.00 83.94 176 PRO A O 1
ATOM 1373 N N . SER A 1 177 ? 5.911 -6.248 -10.517 1.00 85.19 177 SER A N 1
ATOM 1374 C CA . SER A 1 177 ? 6.954 -7.112 -11.088 1.00 85.19 177 SER A CA 1
ATOM 1375 C C . SER A 1 177 ? 7.758 -6.432 -12.196 1.00 85.19 177 SER A C 1
ATOM 1377 O O . SER A 1 177 ? 8.951 -6.703 -12.339 1.00 85.19 177 SER A O 1
ATOM 1379 N N . ILE A 1 178 ? 7.106 -5.580 -12.996 1.00 91.94 178 ILE A N 1
ATOM 1380 C CA . ILE A 1 178 ? 7.759 -4.830 -14.071 1.00 91.94 178 ILE A CA 1
ATOM 1381 C C . ILE A 1 178 ? 8.604 -3.719 -13.453 1.00 91.94 178 ILE A C 1
ATOM 1383 O O . ILE A 1 178 ? 9.790 -3.632 -13.749 1.00 91.94 178 ILE A O 1
ATOM 1387 N N . GLU A 1 179 ? 8.045 -2.922 -12.545 1.00 90.12 179 GLU A N 1
ATOM 1388 C CA . GLU A 1 179 ? 8.817 -1.912 -11.811 1.00 90.12 179 GLU A CA 1
ATOM 1389 C C . GLU A 1 179 ? 10.065 -2.523 -11.160 1.00 90.12 179 GLU A C 1
ATOM 1391 O O . GLU A 1 179 ? 11.184 -2.085 -11.432 1.00 90.12 179 GLU A O 1
ATOM 1396 N N . PHE A 1 180 ? 9.893 -3.621 -10.421 1.00 88.69 180 PHE A N 1
ATOM 1397 C CA . PHE A 1 180 ? 10.983 -4.313 -9.744 1.00 88.69 180 PHE A CA 1
ATOM 1398 C C . PHE A 1 180 ? 12.118 -4.716 -10.692 1.00 88.69 180 PHE A C 1
ATOM 1400 O O . PHE A 1 180 ? 13.280 -4.457 -10.381 1.00 88.69 180 PHE A O 1
ATOM 1407 N N . ILE A 1 181 ? 11.838 -5.319 -11.857 1.00 92.31 181 ILE A N 1
ATOM 1408 C CA . ILE A 1 181 ? 12.923 -5.738 -12.764 1.00 92.31 181 ILE A CA 1
ATOM 1409 C C . ILE A 1 181 ? 13.700 -4.535 -13.326 1.00 92.31 181 ILE A C 1
ATOM 1411 O O . ILE A 1 181 ? 14.920 -4.621 -13.506 1.00 92.31 181 ILE A O 1
ATOM 1415 N N . PHE A 1 182 ? 13.038 -3.392 -13.535 1.00 94.69 182 PHE A N 1
ATOM 1416 C CA . PHE A 1 182 ? 13.716 -2.151 -13.915 1.00 94.69 182 PHE A CA 1
ATOM 1417 C C . PHE A 1 182 ? 14.558 -1.587 -12.768 1.00 94.69 182 PHE A C 1
ATOM 1419 O O . PHE A 1 182 ? 15.685 -1.151 -13.006 1.00 94.69 182 PHE A O 1
ATOM 1426 N N . GLU A 1 183 ? 14.079 -1.645 -11.525 1.00 90.94 183 GLU A N 1
ATOM 1427 C CA . GLU A 1 183 ? 14.876 -1.259 -10.355 1.00 90.94 183 GLU A CA 1
ATOM 1428 C C . GLU A 1 183 ? 16.118 -2.142 -10.182 1.00 90.94 183 GLU A C 1
ATOM 1430 O O . GLU A 1 183 ? 17.212 -1.631 -9.920 1.00 90.94 183 GLU A O 1
ATOM 1435 N N . GLN A 1 184 ? 15.978 -3.460 -10.372 1.00 90.56 184 GLN A N 1
ATOM 1436 C CA . GLN A 1 184 ? 17.113 -4.387 -10.370 1.00 90.56 184 GLN A CA 1
ATOM 1437 C C . GLN A 1 184 ? 18.109 -4.009 -11.474 1.00 90.56 184 GLN A C 1
ATOM 1439 O O . GLN A 1 184 ? 19.312 -3.943 -11.221 1.00 90.56 184 GLN A O 1
ATOM 1444 N N . SER A 1 185 ? 17.628 -3.690 -12.678 1.00 94.94 185 SER A N 1
ATOM 1445 C CA . SER A 1 185 ? 18.489 -3.236 -13.774 1.00 94.94 185 SER A CA 1
ATOM 1446 C C . SER A 1 185 ? 19.217 -1.928 -13.455 1.00 94.94 185 SER A C 1
ATOM 1448 O O . SER A 1 185 ? 20.426 -1.832 -13.668 1.00 94.94 185 SER A O 1
ATOM 1450 N N . ALA A 1 186 ? 18.522 -0.944 -12.880 1.00 93.56 186 ALA A N 1
ATOM 1451 C CA . ALA A 1 186 ? 19.121 0.324 -12.466 1.00 93.56 186 ALA A CA 1
ATOM 1452 C C . ALA A 1 186 ? 20.193 0.141 -11.376 1.00 93.56 186 ALA A C 1
ATOM 1454 O O . ALA A 1 186 ? 21.140 0.925 -11.307 1.00 93.56 186 ALA A O 1
ATOM 1455 N N . ARG A 1 187 ? 20.050 -0.884 -10.523 1.00 91.19 187 ARG A N 1
ATOM 1456 C CA . ARG A 1 187 ? 20.982 -1.185 -9.427 1.00 91.19 187 ARG A CA 1
ATOM 1457 C C . ARG A 1 187 ? 22.186 -2.025 -9.858 1.00 91.19 187 ARG A C 1
ATOM 1459 O O . ARG A 1 187 ? 23.295 -1.737 -9.418 1.00 91.19 187 ARG A O 1
ATOM 1466 N N . TYR A 1 188 ? 21.972 -3.071 -10.654 1.00 92.75 188 TYR A N 1
ATOM 1467 C CA . TYR A 1 188 ? 22.995 -4.081 -10.966 1.00 92.75 188 TYR A CA 1
ATOM 1468 C C . TYR A 1 188 ? 23.566 -3.976 -12.384 1.00 92.75 188 TYR A C 1
ATOM 1470 O O . TYR A 1 188 ? 24.527 -4.672 -12.713 1.00 92.75 188 TYR A O 1
ATOM 1478 N N . GLY A 1 189 ? 23.004 -3.101 -13.218 1.00 93.44 189 GLY A N 1
ATOM 1479 C CA . GLY A 1 189 ? 23.483 -2.858 -14.570 1.00 93.44 189 GLY A CA 1
ATOM 1480 C C . GLY A 1 189 ? 23.137 -3.971 -15.572 1.00 93.44 189 GLY A C 1
ATOM 1481 O O . GLY A 1 189 ? 22.455 -4.949 -15.242 1.00 93.44 189 GLY A O 1
ATOM 1482 N N . PRO A 1 190 ? 23.594 -3.812 -16.827 1.00 94.38 190 PRO A N 1
ATOM 1483 C CA . PRO A 1 190 ? 23.157 -4.636 -17.950 1.00 94.38 190 PRO A CA 1
ATOM 1484 C C . PRO A 1 190 ? 23.765 -6.044 -17.955 1.00 94.38 190 PRO A C 1
ATOM 1486 O O . PRO A 1 190 ? 23.149 -6.962 -18.487 1.00 94.38 190 PRO A O 1
ATOM 1489 N N . ASP A 1 191 ? 24.925 -6.232 -17.320 1.00 94.69 191 ASP A N 1
ATOM 1490 C CA . ASP A 1 191 ? 25.594 -7.537 -17.229 1.00 94.69 191 ASP A CA 1
ATOM 1491 C C . ASP A 1 191 ? 24.830 -8.515 -16.324 1.00 94.69 191 ASP A C 1
ATOM 1493 O O . ASP A 1 191 ? 24.847 -9.724 -16.547 1.00 94.69 191 ASP A O 1
ATOM 1497 N N . THR A 1 192 ? 24.134 -7.989 -15.309 1.00 93.44 192 THR A N 1
ATOM 1498 C CA . THR A 1 192 ? 23.325 -8.789 -14.376 1.00 93.44 192 THR A CA 1
ATOM 1499 C C . THR A 1 192 ? 21.879 -8.905 -14.852 1.00 93.44 192 THR A C 1
ATOM 1501 O O . THR A 1 192 ? 21.267 -9.969 -14.755 1.00 93.44 192 THR A O 1
ATOM 1504 N N . VAL A 1 193 ? 21.320 -7.803 -15.363 1.00 95.12 193 VAL A N 1
ATOM 1505 C CA . VAL A 1 193 ? 19.942 -7.737 -15.861 1.00 95.12 193 VAL A CA 1
ATOM 1506 C C . VAL A 1 193 ? 19.971 -7.292 -17.328 1.00 95.12 193 VAL A C 1
ATOM 1508 O O . VAL A 1 193 ? 19.816 -6.098 -17.619 1.00 95.12 193 VAL A O 1
ATOM 1511 N N . PRO A 1 194 ? 20.207 -8.226 -18.269 1.00 96.56 194 PRO A N 1
ATOM 1512 C CA . PRO A 1 194 ? 20.195 -7.935 -19.697 1.00 96.56 194 PRO A CA 1
ATOM 1513 C C . PRO A 1 194 ? 18.796 -7.518 -20.168 1.00 96.56 194 PRO A C 1
ATOM 1515 O O . PRO A 1 194 ? 17.781 -7.904 -19.583 1.00 96.56 194 PRO A O 1
ATOM 1518 N N . TRP A 1 195 ? 18.731 -6.768 -21.271 1.00 95.81 195 TRP A N 1
ATOM 1519 C CA . TRP A 1 195 ? 17.467 -6.297 -21.852 1.00 95.81 195 TRP A CA 1
ATOM 1520 C C . TRP A 1 195 ? 16.476 -7.436 -22.137 1.00 95.81 195 TRP A C 1
ATOM 1522 O O . TRP A 1 195 ? 15.278 -7.294 -21.905 1.00 95.81 195 TRP A O 1
ATOM 1532 N N . SER A 1 196 ? 16.973 -8.600 -22.569 1.00 95.31 196 SER A N 1
ATOM 1533 C CA . SER A 1 196 ? 16.151 -9.794 -22.790 1.00 95.31 196 SER A CA 1
ATOM 1534 C C . SER A 1 196 ? 15.386 -10.229 -21.537 1.00 95.31 196 SER A C 1
ATOM 1536 O O . SER A 1 196 ? 14.205 -10.541 -21.641 1.00 95.31 196 SER A O 1
ATOM 1538 N N . HIS A 1 197 ? 16.004 -10.171 -20.352 1.00 94.38 197 HIS A N 1
ATOM 1539 C CA . HIS A 1 197 ? 15.336 -10.530 -19.096 1.00 94.38 197 HIS A CA 1
ATOM 1540 C C . HIS A 1 197 ? 14.211 -9.551 -18.746 1.00 94.38 197 HIS A C 1
ATOM 1542 O O . HIS A 1 197 ? 13.175 -9.968 -18.232 1.00 94.38 197 HIS A O 1
ATOM 1548 N N . ILE A 1 198 ? 14.385 -8.260 -19.049 1.00 95.38 198 ILE A N 1
ATOM 1549 C CA . ILE A 1 198 ? 13.330 -7.257 -18.863 1.00 95.38 198 ILE A CA 1
ATOM 1550 C C . ILE A 1 198 ? 12.147 -7.562 -19.784 1.00 95.38 198 ILE A C 1
ATOM 1552 O O . ILE A 1 198 ? 11.004 -7.587 -19.332 1.00 95.38 198 ILE A O 1
ATOM 1556 N N . LEU A 1 199 ? 12.412 -7.843 -21.062 1.00 95.81 199 LEU A N 1
ATOM 1557 C CA . LEU A 1 199 ? 11.366 -8.200 -22.021 1.00 95.81 199 LEU A CA 1
ATOM 1558 C C . LEU A 1 199 ? 10.618 -9.473 -21.608 1.00 95.81 199 LEU A C 1
ATOM 1560 O O . LEU A 1 199 ? 9.394 -9.522 -21.710 1.00 95.81 199 LEU A O 1
ATOM 1564 N N . ASP A 1 200 ? 11.332 -10.489 -21.125 1.00 93.19 200 ASP A N 1
ATOM 1565 C CA . ASP A 1 200 ? 10.724 -11.733 -20.649 1.00 93.19 200 ASP A CA 1
ATOM 1566 C C . ASP A 1 200 ? 9.859 -11.502 -19.405 1.00 93.19 200 ASP A C 1
ATOM 1568 O O . ASP A 1 200 ? 8.755 -12.040 -19.322 1.00 93.19 200 ASP A O 1
ATOM 1572 N N . ALA A 1 201 ? 10.297 -10.639 -18.484 1.00 91.31 201 ALA A N 1
ATOM 1573 C CA . ALA A 1 201 ? 9.506 -10.248 -17.320 1.00 91.31 201 ALA A CA 1
ATOM 1574 C C . ALA A 1 201 ? 8.223 -9.489 -17.710 1.00 91.31 201 ALA A C 1
ATOM 1576 O O . ALA A 1 201 ? 7.160 -9.785 -17.163 1.00 91.31 201 ALA A O 1
ATOM 1577 N N . ILE A 1 202 ? 8.290 -8.566 -18.679 1.00 93.75 202 ILE A N 1
ATOM 1578 C CA . ILE A 1 202 ? 7.103 -7.860 -19.196 1.00 93.75 202 ILE A CA 1
ATOM 1579 C C . ILE A 1 202 ? 6.133 -8.858 -19.842 1.00 93.75 202 ILE A C 1
ATOM 1581 O O . ILE A 1 202 ? 4.943 -8.845 -19.534 1.00 93.75 202 ILE A O 1
ATOM 1585 N N . ARG A 1 203 ? 6.622 -9.765 -20.700 1.00 92.88 203 ARG A N 1
ATOM 1586 C CA . ARG A 1 203 ? 5.770 -10.791 -21.330 1.00 92.88 203 ARG A CA 1
ATOM 1587 C C . ARG A 1 203 ? 5.120 -11.707 -20.309 1.00 92.88 203 ARG A C 1
ATOM 1589 O O . ARG A 1 203 ? 3.936 -12.005 -20.435 1.00 92.88 203 ARG A O 1
ATOM 1596 N N . ALA A 1 204 ? 5.888 -12.146 -19.314 1.00 89.56 204 ALA A N 1
ATOM 1597 C CA . ALA A 1 204 ? 5.367 -12.965 -18.233 1.00 89.56 204 ALA A CA 1
ATOM 1598 C C . ALA A 1 204 ? 4.243 -12.221 -17.508 1.00 89.56 204 ALA A C 1
ATOM 1600 O O . ALA A 1 204 ? 3.159 -12.771 -17.370 1.00 89.56 204 ALA A O 1
ATOM 1601 N N . ALA A 1 205 ? 4.452 -10.951 -17.149 1.00 89.12 205 ALA A N 1
ATOM 1602 C CA . ALA A 1 205 ? 3.430 -10.129 -16.511 1.00 89.12 205 ALA A CA 1
ATOM 1603 C C . ALA A 1 205 ? 2.154 -10.011 -17.370 1.00 89.12 205 ALA A C 1
ATOM 1605 O O . ALA A 1 205 ? 1.055 -10.200 -16.858 1.00 89.12 205 ALA A O 1
ATOM 1606 N N . PHE A 1 206 ? 2.282 -9.795 -18.682 1.00 89.75 206 PHE A N 1
ATOM 1607 C CA . PHE A 1 206 ? 1.142 -9.688 -19.607 1.00 89.75 206 PHE A CA 1
ATOM 1608 C C . PHE A 1 206 ? 0.399 -11.015 -19.825 1.00 89.75 206 PHE A C 1
ATOM 1610 O O . PHE A 1 206 ? -0.796 -11.018 -20.118 1.00 89.75 206 PHE A O 1
ATOM 1617 N N . ALA A 1 207 ? 1.085 -12.150 -19.682 1.00 89.88 207 ALA A N 1
ATOM 1618 C CA . ALA A 1 207 ? 0.470 -13.472 -19.776 1.00 89.88 207 ALA A CA 1
ATOM 1619 C C . ALA A 1 207 ? -0.337 -13.845 -18.518 1.00 89.88 207 ALA A C 1
ATOM 1621 O O . ALA A 1 207 ? -1.139 -14.786 -18.549 1.00 89.88 207 ALA A O 1
ATOM 1622 N N . VAL A 1 208 ? -0.142 -13.124 -17.410 1.00 88.62 208 VAL A N 1
ATOM 1623 C CA . VAL A 1 208 ? -0.786 -13.424 -16.134 1.00 88.62 208 VAL A CA 1
ATOM 1624 C C . VAL A 1 208 ? -2.241 -12.960 -16.143 1.00 88.62 208 VAL A C 1
ATOM 1626 O O . VAL A 1 208 ? -2.565 -11.780 -16.254 1.00 88.62 208 VAL A O 1
ATOM 1629 N N . LYS A 1 209 ? -3.152 -13.918 -15.965 1.00 89.00 209 LYS A N 1
ATOM 1630 C CA . LYS A 1 209 ? -4.581 -13.631 -15.802 1.00 89.00 209 LYS A CA 1
ATOM 1631 C C . LYS A 1 209 ? -4.846 -12.861 -14.498 1.00 89.00 209 LYS A C 1
ATOM 1633 O O . LYS A 1 209 ? -4.256 -13.225 -13.477 1.00 89.00 209 LYS A O 1
ATOM 1638 N N . PRO A 1 210 ? -5.826 -11.939 -14.459 1.00 88.44 210 PRO A N 1
ATOM 1639 C CA . PRO A 1 210 ? -6.282 -11.317 -13.216 1.00 88.44 210 PRO A CA 1
ATOM 1640 C C . PRO A 1 210 ? -6.803 -12.333 -12.187 1.00 88.44 210 PRO A C 1
ATOM 1642 O O . PRO A 1 210 ? -7.339 -13.398 -12.522 1.00 88.44 210 PRO A O 1
ATOM 1645 N N . CYS A 1 211 ? -6.635 -12.031 -10.910 1.00 89.19 211 CYS A N 1
ATOM 1646 C CA . CYS A 1 211 ? -7.137 -12.788 -9.779 1.00 89.19 211 CYS A CA 1
ATOM 1647 C C . CYS A 1 211 ? -8.663 -12.710 -9.756 1.00 89.19 211 CYS A C 1
ATOM 1649 O O . CYS A 1 211 ? -9.257 -11.643 -9.883 1.00 89.19 211 CYS A O 1
ATOM 1651 N N . SER A 1 212 ? -9.311 -13.852 -9.542 1.00 87.38 212 SER A N 1
ATOM 1652 C CA . SER A 1 212 ? -10.777 -13.948 -9.498 1.00 87.38 212 SER A CA 1
ATOM 1653 C C . SER A 1 212 ? -11.366 -13.488 -8.157 1.00 87.38 212 SER A C 1
ATOM 1655 O O . SER A 1 212 ? -12.570 -13.604 -7.927 1.00 87.38 212 SER A O 1
ATOM 1657 N N . GLY A 1 213 ? -10.522 -12.969 -7.261 1.00 86.94 213 GLY A N 1
ATOM 1658 C CA . GLY A 1 213 ? -10.925 -12.501 -5.945 1.00 86.94 213 GLY A CA 1
ATOM 1659 C C . GLY A 1 213 ? -11.502 -13.620 -5.077 1.00 86.94 213 GLY A C 1
ATOM 1660 O O . GLY A 1 213 ? -11.169 -14.798 -5.222 1.00 86.94 213 GLY A O 1
ATOM 1661 N N . VAL A 1 214 ? -12.411 -13.227 -4.186 1.00 81.94 214 VAL A N 1
ATOM 1662 C CA . VAL A 1 214 ? -13.079 -14.118 -3.222 1.00 81.94 214 VAL A CA 1
ATOM 1663 C C . VAL A 1 214 ? -14.056 -15.108 -3.861 1.00 81.94 214 VAL A C 1
ATOM 1665 O O . VAL A 1 214 ? -14.434 -16.084 -3.224 1.00 81.94 214 VAL A O 1
ATOM 1668 N N . ASN A 1 215 ? -14.456 -14.880 -5.115 1.00 81.38 215 ASN A N 1
ATOM 1669 C CA . ASN A 1 215 ? -15.342 -15.789 -5.847 1.00 81.38 215 ASN A CA 1
ATOM 1670 C C . ASN A 1 215 ? -14.620 -17.084 -6.253 1.00 81.38 215 ASN A C 1
ATOM 1672 O O . ASN A 1 215 ? -15.269 -18.087 -6.546 1.00 81.38 215 ASN A O 1
ATOM 1676 N N . GLY A 1 216 ? -13.282 -17.053 -6.255 1.00 81.56 216 GLY A N 1
ATOM 1677 C CA . GLY A 1 216 ? -12.437 -18.142 -6.715 1.00 81.56 216 GLY A CA 1
ATOM 1678 C C . GLY A 1 216 ? -12.593 -18.428 -8.206 1.00 81.56 216 GLY A C 1
ATOM 1679 O O . GLY A 1 216 ? -13.316 -17.744 -8.932 1.00 81.56 216 GLY A O 1
ATOM 1680 N N . THR A 1 217 ? -11.859 -19.421 -8.695 1.00 80.25 217 THR A N 1
ATOM 1681 C CA . THR A 1 217 ? -11.966 -19.859 -10.086 1.00 80.25 217 THR A CA 1
ATOM 1682 C C . THR A 1 217 ? -11.715 -21.349 -10.236 1.00 80.25 217 THR A C 1
ATOM 1684 O O . THR A 1 217 ? -10.877 -21.925 -9.543 1.00 80.25 217 THR A O 1
ATOM 1687 N N . ALA A 1 218 ? -12.466 -21.957 -11.152 1.00 77.56 218 ALA A N 1
ATOM 1688 C CA . ALA A 1 218 ? -12.214 -23.300 -11.661 1.00 77.56 218 ALA A CA 1
ATOM 1689 C C . ALA A 1 218 ? -11.362 -23.272 -12.946 1.00 77.56 218 ALA A C 1
ATOM 1691 O O . ALA A 1 218 ? -11.000 -24.323 -13.472 1.00 77.56 218 ALA A O 1
ATOM 1692 N N . GLU A 1 219 ? -11.058 -22.083 -13.483 1.00 79.12 219 GLU A N 1
ATOM 1693 C CA . GLU A 1 219 ? -10.254 -21.963 -14.692 1.00 79.12 219 GLU A CA 1
ATOM 1694 C C . GLU A 1 219 ? -8.808 -22.418 -14.462 1.00 79.12 219 GLU A C 1
ATOM 1696 O O . GLU A 1 219 ? -8.213 -22.102 -13.424 1.00 79.12 219 GLU A O 1
ATOM 1701 N N . PRO A 1 220 ? -8.188 -23.061 -15.470 1.00 81.00 220 PRO A N 1
ATOM 1702 C CA . PRO A 1 220 ? -6.764 -23.347 -15.442 1.00 81.00 220 PRO A CA 1
ATOM 1703 C C . PRO A 1 220 ? -5.945 -22.060 -15.279 1.00 81.00 220 PRO A C 1
ATOM 1705 O O . PRO A 1 220 ? -6.054 -21.122 -16.083 1.00 81.00 220 PRO A O 1
ATOM 1708 N N . ARG A 1 221 ? -5.113 -22.039 -14.235 1.00 88.88 221 ARG A N 1
ATOM 1709 C CA . ARG A 1 221 ? -4.090 -21.022 -13.975 1.00 88.88 221 ARG A CA 1
ATOM 1710 C C . ARG A 1 221 ? -2.948 -21.614 -13.155 1.00 88.88 221 ARG A C 1
ATOM 1712 O O . ARG A 1 221 ? -3.137 -22.630 -12.487 1.00 88.88 221 ARG A O 1
ATOM 1719 N N . GLN A 1 222 ? -1.789 -20.961 -13.181 1.00 92.19 222 GLN A N 1
ATOM 1720 C CA . GLN A 1 222 ? -0.690 -21.319 -12.294 1.00 92.19 222 GLN A CA 1
ATOM 1721 C C . GLN A 1 222 ? -1.019 -20.897 -10.856 1.00 92.19 222 GLN A C 1
ATOM 1723 O O . GLN A 1 222 ? -1.485 -19.782 -10.596 1.00 92.19 222 GLN A O 1
ATOM 1728 N N . TRP A 1 223 ? -0.772 -21.818 -9.930 1.00 93.88 223 TRP A N 1
ATOM 1729 C CA . TRP A 1 223 ? -0.883 -21.603 -8.492 1.00 93.88 223 TRP A CA 1
ATOM 1730 C C . TRP A 1 223 ? 0.478 -21.782 -7.839 1.00 93.88 223 TRP A C 1
ATOM 1732 O O . TRP A 1 223 ? 1.304 -22.567 -8.308 1.00 93.88 223 TRP A O 1
ATOM 1742 N N . TRP A 1 224 ? 0.700 -21.071 -6.748 1.00 95.56 224 TRP A N 1
ATOM 1743 C CA . TRP A 1 224 ? 1.945 -21.057 -6.003 1.00 95.56 224 TRP A CA 1
ATOM 1744 C C . TRP A 1 224 ? 1.646 -21.410 -4.554 1.00 95.56 224 TRP A C 1
ATOM 1746 O O . TRP A 1 224 ? 0.740 -20.835 -3.957 1.00 95.56 224 TRP A O 1
ATOM 1756 N N . ALA A 1 225 ? 2.399 -22.355 -4.004 1.00 94.62 225 ALA A N 1
ATOM 1757 C CA . ALA A 1 225 ? 2.298 -22.763 -2.610 1.00 94.62 225 ALA A CA 1
ATOM 1758 C C . ALA A 1 225 ? 3.581 -22.409 -1.864 1.00 94.62 225 ALA A C 1
ATOM 1760 O O . ALA A 1 225 ? 4.656 -22.330 -2.467 1.00 94.62 225 ALA A O 1
ATOM 1761 N N . VAL A 1 226 ? 3.478 -22.217 -0.552 1.00 92.56 226 VAL A N 1
ATOM 1762 C CA . VAL A 1 226 ? 4.654 -22.063 0.315 1.00 92.56 226 VAL A CA 1
ATOM 1763 C C . VAL A 1 226 ? 5.449 -23.368 0.293 1.00 92.56 226 VAL A C 1
ATOM 1765 O O . VAL A 1 226 ? 4.866 -24.451 0.386 1.00 92.56 226 VAL A O 1
ATOM 1768 N N . ARG A 1 227 ? 6.780 -23.305 0.163 1.00 90.88 227 ARG A N 1
ATOM 1769 C CA . ARG A 1 227 ? 7.576 -24.542 0.158 1.00 90.88 227 ARG A CA 1
ATOM 1770 C C . ARG A 1 227 ? 7.454 -25.272 1.494 1.00 90.88 227 ARG A C 1
ATOM 1772 O O . ARG A 1 227 ? 7.417 -24.603 2.527 1.00 90.88 227 ARG A O 1
ATOM 1779 N N . PRO A 1 228 ? 7.482 -26.615 1.514 1.00 87.94 228 PRO A N 1
ATOM 1780 C CA . PRO A 1 228 ? 7.370 -27.394 2.747 1.00 87.94 228 PRO A CA 1
ATOM 1781 C C . PRO A 1 228 ? 8.340 -26.970 3.862 1.00 87.94 228 PRO A C 1
ATOM 1783 O O . PRO A 1 228 ? 7.953 -26.930 5.027 1.00 87.94 228 PRO A O 1
ATOM 1786 N N . GLU A 1 229 ? 9.577 -26.598 3.521 1.00 85.94 229 GLU A N 1
ATOM 1787 C CA . GLU A 1 229 ? 10.588 -26.120 4.474 1.00 85.94 229 GLU A CA 1
ATOM 1788 C C . GLU A 1 229 ? 10.226 -24.784 5.151 1.00 85.94 229 GLU A C 1
ATOM 1790 O O . GLU A 1 229 ? 10.657 -24.522 6.280 1.00 85.94 229 GLU A O 1
ATOM 1795 N N . PHE A 1 230 ? 9.404 -23.965 4.488 1.00 82.19 230 PHE A N 1
ATOM 1796 C CA . PHE A 1 230 ? 8.879 -22.697 4.999 1.00 82.19 230 PHE A CA 1
ATOM 1797 C C . PHE A 1 230 ? 7.443 -22.831 5.531 1.00 82.19 230 PHE A C 1
ATOM 1799 O O . PHE A 1 230 ? 7.029 -22.016 6.350 1.00 82.19 230 PHE A O 1
ATOM 1806 N N . ALA A 1 231 ? 6.707 -23.877 5.144 1.00 77.38 231 ALA A N 1
ATOM 1807 C CA . ALA A 1 231 ? 5.319 -24.151 5.525 1.00 77.38 231 ALA A CA 1
ATOM 1808 C C . ALA A 1 231 ? 5.176 -24.863 6.887 1.00 77.38 231 ALA A C 1
ATOM 1810 O O . ALA A 1 231 ? 4.243 -25.647 7.103 1.00 77.38 231 ALA A O 1
ATOM 1811 N N . ARG A 1 232 ? 6.100 -24.606 7.823 1.00 71.81 232 ARG A N 1
ATOM 1812 C CA . ARG A 1 232 ? 5.957 -25.056 9.216 1.00 71.81 232 ARG A CA 1
ATOM 1813 C C . ARG A 1 232 ? 4.659 -24.489 9.818 1.00 71.81 232 ARG A C 1
ATOM 1815 O O . ARG A 1 232 ? 4.149 -23.465 9.374 1.00 71.81 232 ARG A O 1
ATOM 1822 N N . ASP A 1 233 ? 4.102 -25.201 10.795 1.00 69.56 233 ASP A N 1
ATOM 1823 C CA . ASP A 1 233 ? 2.960 -24.771 11.625 1.00 69.56 233 ASP A CA 1
ATOM 1824 C C . ASP A 1 233 ? 1.568 -24.699 10.960 1.00 69.56 233 ASP A C 1
ATOM 1826 O O . ASP A 1 233 ? 0.594 -24.299 11.606 1.00 69.56 233 ASP A O 1
ATOM 1830 N N . GLY A 1 234 ? 1.419 -25.216 9.735 1.00 67.69 234 GLY A N 1
ATOM 1831 C CA . GLY A 1 234 ? 0.109 -25.439 9.104 1.00 67.69 234 GLY A CA 1
ATOM 1832 C C . GLY A 1 234 ? -0.254 -24.472 7.977 1.00 67.69 234 GLY A C 1
ATOM 1833 O O . GLY A 1 234 ? -1.433 -24.311 7.687 1.00 67.69 234 GLY A O 1
ATOM 1834 N N . VAL A 1 235 ? 0.745 -23.869 7.328 1.00 81.12 235 VAL A N 1
ATOM 1835 C CA . VAL A 1 235 ? 0.583 -22.999 6.142 1.00 81.12 235 VAL A CA 1
ATOM 1836 C C . VAL A 1 235 ? 0.671 -23.806 4.827 1.00 81.12 235 VAL A C 1
ATOM 1838 O O . VAL A 1 235 ? 0.919 -23.262 3.759 1.00 81.12 235 VAL A O 1
ATOM 1841 N N . GLN A 1 236 ? 0.530 -25.134 4.893 1.00 77.69 236 GLN A N 1
ATOM 1842 C CA . GLN A 1 236 ? 0.776 -26.044 3.761 1.00 77.69 236 GLN A CA 1
ATOM 1843 C C . GLN A 1 236 ? -0.265 -25.908 2.645 1.00 77.69 236 GLN A C 1
ATOM 1845 O O . GLN A 1 236 ? 0.072 -26.077 1.477 1.00 77.69 236 GLN A O 1
ATOM 1850 N N . ASP A 1 237 ? -1.493 -25.541 3.007 1.00 84.12 237 ASP A N 1
ATOM 1851 C CA . ASP A 1 237 ? -2.602 -25.350 2.070 1.00 84.12 237 ASP A CA 1
ATOM 1852 C C . ASP A 1 237 ? -2.693 -23.907 1.553 1.00 84.12 237 ASP A C 1
ATOM 1854 O O . ASP A 1 237 ? -3.688 -23.529 0.945 1.00 84.12 237 ASP A O 1
ATOM 1858 N N . PHE A 1 238 ? -1.665 -23.089 1.805 1.00 92.19 238 PHE A N 1
ATOM 1859 C CA . PHE A 1 238 ? -1.646 -21.700 1.375 1.00 92.19 238 PHE A CA 1
ATOM 1860 C C . PHE A 1 238 ? -1.385 -21.576 -0.124 1.00 92.19 238 PHE A C 1
ATOM 1862 O O . PHE A 1 238 ? -0.321 -21.971 -0.611 1.00 92.19 238 PHE A O 1
ATOM 1869 N N . LEU A 1 239 ? -2.329 -20.977 -0.841 1.00 93.75 239 LEU A N 1
ATOM 1870 C CA . LEU A 1 239 ? -2.347 -20.873 -2.291 1.00 93.75 239 LEU A CA 1
ATOM 1871 C C . LEU A 1 239 ? -2.398 -19.421 -2.760 1.00 93.75 239 LEU A C 1
ATOM 1873 O O . LEU A 1 239 ? -3.312 -18.644 -2.474 1.00 93.75 239 LEU A O 1
ATOM 1877 N N . VAL A 1 240 ? -1.436 -19.073 -3.604 1.00 95.06 240 VAL A N 1
ATOM 1878 C CA . VAL A 1 240 ? -1.353 -17.772 -4.262 1.00 95.06 240 VAL A CA 1
ATOM 1879 C C . VAL A 1 240 ? -1.528 -17.968 -5.760 1.00 95.06 240 VAL A C 1
ATOM 1881 O O . VAL A 1 240 ? -0.874 -18.806 -6.374 1.00 95.06 240 VAL A O 1
ATOM 1884 N N . CYS A 1 241 ? -2.442 -17.217 -6.369 1.00 94.31 241 CYS A N 1
ATOM 1885 C CA . CYS A 1 241 ? -2.586 -17.228 -7.819 1.00 94.31 241 CYS A CA 1
ATOM 1886 C C . CYS A 1 241 ? -1.414 -16.496 -8.481 1.00 94.31 241 CYS A C 1
ATOM 1888 O O . CYS A 1 241 ? -0.779 -15.640 -7.866 1.00 94.31 241 CYS A O 1
ATOM 1890 N N . ASP A 1 242 ? -1.197 -16.778 -9.759 1.00 91.88 242 ASP A N 1
ATOM 1891 C CA . ASP A 1 242 ? -0.112 -16.184 -10.539 1.00 91.88 242 ASP A CA 1
ATOM 1892 C C . ASP A 1 242 ? -0.045 -14.641 -10.478 1.00 91.88 242 ASP A C 1
ATOM 1894 O O . ASP A 1 242 ? 1.034 -14.085 -10.306 1.00 91.88 242 ASP A O 1
ATOM 1898 N N . GLU A 1 243 ? -1.185 -13.931 -10.492 1.00 90.69 243 GLU A N 1
ATOM 1899 C CA . GLU A 1 243 ? -1.200 -12.456 -10.380 1.00 90.69 243 GLU A CA 1
ATOM 1900 C C . GLU A 1 243 ? -0.572 -11.965 -9.080 1.00 90.69 243 GLU A C 1
ATOM 1902 O O . GLU A 1 243 ? 0.325 -11.125 -9.105 1.00 90.69 243 GLU A O 1
ATOM 1907 N N . HIS A 1 244 ? -1.016 -12.492 -7.942 1.00 91.56 244 HIS A N 1
ATOM 1908 C CA . HIS A 1 244 ? -0.470 -12.100 -6.646 1.00 91.56 244 HIS A CA 1
ATOM 1909 C C . HIS A 1 244 ? 0.966 -12.593 -6.455 1.00 91.56 244 HIS A C 1
ATOM 1911 O O . HIS A 1 244 ? 1.754 -11.926 -5.789 1.00 91.56 244 HIS A O 1
ATOM 1917 N N . TYR A 1 245 ? 1.346 -13.719 -7.063 1.00 93.06 245 TYR A N 1
ATOM 1918 C CA . TYR A 1 245 ? 2.738 -14.153 -7.038 1.00 93.06 245 TYR A CA 1
ATOM 1919 C C . TYR A 1 245 ? 3.644 -13.141 -7.748 1.00 93.06 245 TYR A C 1
ATOM 1921 O O . TYR A 1 245 ? 4.595 -12.632 -7.151 1.00 93.06 245 TYR A O 1
ATOM 1929 N N . HIS A 1 246 ? 3.307 -12.773 -8.982 1.00 87.00 246 HIS A N 1
ATOM 1930 C CA . HIS A 1 246 ? 4.088 -11.806 -9.745 1.00 87.00 246 HIS A CA 1
ATOM 1931 C C . HIS A 1 246 ? 4.065 -10.412 -9.100 1.00 87.00 246 HIS A C 1
ATOM 1933 O O . HIS A 1 246 ? 5.122 -9.822 -8.880 1.00 87.00 246 HIS A O 1
ATOM 1939 N N . ASN A 1 247 ? 2.892 -9.913 -8.710 1.00 84.38 247 ASN A N 1
ATOM 1940 C CA . ASN A 1 247 ? 2.744 -8.536 -8.234 1.00 84.38 247 ASN A CA 1
ATOM 1941 C C . ASN A 1 247 ? 3.086 -8.328 -6.756 1.00 84.38 247 ASN A C 1
ATOM 1943 O O . ASN A 1 247 ? 3.353 -7.199 -6.359 1.00 84.38 247 ASN A O 1
ATOM 1947 N N . SER A 1 248 ? 3.053 -9.371 -5.926 1.00 86.88 248 SER A N 1
ATOM 1948 C CA . SER A 1 248 ? 3.237 -9.217 -4.478 1.00 86.88 248 SER A CA 1
ATOM 1949 C C . SER A 1 248 ? 4.387 -10.043 -3.915 1.00 86.88 248 SER A C 1
ATOM 1951 O O . SER A 1 248 ? 4.848 -9.721 -2.827 1.00 86.88 248 SER A O 1
ATOM 1953 N N . ILE A 1 249 ? 4.871 -11.082 -4.604 1.00 90.44 249 ILE A N 1
ATOM 1954 C CA . ILE A 1 249 ? 5.903 -11.989 -4.066 1.00 90.44 249 ILE A CA 1
ATOM 1955 C C . ILE A 1 249 ? 7.234 -11.857 -4.808 1.00 90.44 249 ILE A C 1
ATOM 1957 O O . ILE A 1 249 ? 8.275 -11.767 -4.160 1.00 90.44 249 ILE A O 1
ATOM 1961 N N . ILE A 1 250 ? 7.244 -11.832 -6.146 1.00 86.56 250 ILE A N 1
ATOM 1962 C CA . ILE A 1 250 ? 8.507 -11.794 -6.911 1.00 86.56 250 ILE A CA 1
ATOM 1963 C C . ILE A 1 250 ? 9.359 -10.580 -6.527 1.00 86.56 250 ILE A C 1
ATOM 1965 O O . ILE A 1 250 ? 10.565 -10.712 -6.312 1.00 86.56 250 ILE A O 1
ATOM 1969 N N . ALA A 1 251 ? 8.717 -9.423 -6.374 1.00 79.88 251 ALA A N 1
ATOM 1970 C CA . ALA A 1 251 ? 9.383 -8.161 -6.074 1.00 79.88 251 ALA A CA 1
ATOM 1971 C C . ALA A 1 251 ? 9.970 -8.067 -4.651 1.00 79.88 251 ALA A C 1
ATOM 1973 O O . ALA A 1 251 ? 10.681 -7.117 -4.340 1.00 79.88 251 ALA A O 1
ATOM 1974 N N . THR A 1 252 ? 9.710 -9.036 -3.767 1.00 82.25 252 THR A N 1
ATOM 1975 C CA . THR A 1 252 ? 10.096 -8.930 -2.347 1.00 82.25 252 THR A CA 1
ATOM 1976 C C . THR A 1 252 ? 11.404 -9.640 -2.008 1.00 82.25 252 THR A C 1
ATOM 1978 O O . THR A 1 252 ? 11.818 -9.667 -0.850 1.00 82.25 252 THR A O 1
ATOM 1981 N N . GLY A 1 253 ? 12.047 -10.279 -2.992 1.00 82.38 253 GLY A N 1
ATOM 1982 C CA . GLY A 1 253 ? 13.216 -11.134 -2.763 1.00 82.38 253 GLY A CA 1
ATOM 1983 C C . GLY A 1 253 ? 12.895 -12.449 -2.037 1.00 82.38 253 GLY A C 1
ATOM 1984 O O . GLY A 1 253 ? 13.800 -13.245 -1.797 1.00 82.38 253 GLY A O 1
ATOM 1985 N N . ARG A 1 254 ? 11.617 -12.717 -1.728 1.00 88.69 254 ARG A N 1
ATOM 1986 C CA . ARG A 1 254 ? 11.141 -13.949 -1.068 1.00 88.69 254 ARG A CA 1
ATOM 1987 C C . ARG A 1 254 ? 10.439 -14.912 -2.022 1.00 88.69 254 ARG A C 1
ATOM 1989 O O . ARG A 1 254 ? 9.795 -15.860 -1.589 1.00 88.69 254 ARG A O 1
ATOM 1996 N N . ALA A 1 255 ? 10.615 -14.731 -3.332 1.00 90.00 255 ALA A N 1
ATOM 1997 C CA . ALA A 1 255 ? 10.110 -15.646 -4.359 1.00 90.00 255 ALA A CA 1
ATOM 1998 C C . ALA A 1 255 ? 10.529 -17.107 -4.119 1.00 90.00 255 ALA A C 1
ATOM 2000 O O . ALA A 1 255 ? 9.775 -18.032 -4.420 1.00 90.00 255 ALA A O 1
ATOM 2001 N N . ALA A 1 256 ? 11.715 -17.305 -3.534 1.00 91.44 256 ALA A N 1
ATOM 2002 C CA . ALA A 1 256 ? 12.235 -18.614 -3.166 1.00 91.44 256 ALA A CA 1
ATOM 2003 C C . ALA A 1 256 ? 11.433 -19.306 -2.051 1.00 91.44 256 ALA A C 1
ATOM 2005 O O . ALA A 1 256 ? 11.548 -20.517 -1.923 1.00 91.44 256 ALA A O 1
ATOM 2006 N N . GLU A 1 257 ? 10.590 -18.606 -1.285 1.00 92.06 257 GLU A N 1
ATOM 2007 C CA . GLU A 1 257 ? 9.719 -19.223 -0.270 1.00 92.06 257 GLU A CA 1
ATOM 2008 C C . GLU A 1 257 ? 8.512 -19.948 -0.875 1.00 92.06 257 GLU A C 1
ATOM 2010 O O . GLU A 1 257 ? 7.802 -20.667 -0.171 1.00 92.06 257 GLU A O 1
ATOM 2015 N N . PHE A 1 258 ? 8.312 -19.821 -2.188 1.00 94.31 258 PHE A N 1
ATOM 2016 C CA . PHE A 1 258 ? 7.187 -20.397 -2.907 1.00 94.31 258 PHE A CA 1
ATOM 2017 C C . PHE A 1 258 ? 7.650 -21.345 -4.018 1.00 94.31 258 PHE A C 1
ATOM 2019 O O . PHE A 1 258 ? 8.765 -21.253 -4.551 1.00 94.31 258 PHE A O 1
ATOM 2026 N N . VAL A 1 259 ? 6.770 -22.279 -4.368 1.00 95.12 259 VAL A N 1
ATOM 2027 C CA . VAL A 1 259 ? 6.918 -23.227 -5.477 1.00 95.12 259 VAL A CA 1
ATOM 2028 C C . VAL A 1 259 ? 5.644 -23.287 -6.304 1.00 95.12 259 VAL A C 1
ATOM 2030 O O . VAL A 1 259 ? 4.550 -23.185 -5.747 1.00 95.12 259 VAL A O 1
ATOM 2033 N N . PRO A 1 260 ? 5.759 -23.509 -7.624 1.00 95.25 260 PRO A N 1
ATOM 2034 C CA . PRO A 1 260 ? 4.591 -23.754 -8.448 1.00 95.25 260 PRO A CA 1
ATOM 2035 C C . PRO A 1 260 ? 3.918 -25.059 -8.011 1.00 95.25 260 PRO A C 1
ATOM 2037 O O . PRO A 1 260 ? 4.569 -26.102 -7.882 1.00 95.25 260 PRO A O 1
ATOM 2040 N N . VAL A 1 261 ? 2.603 -25.011 -7.819 1.00 93.44 261 VAL A N 1
ATOM 2041 C CA . VAL A 1 261 ? 1.767 -26.195 -7.619 1.00 93.44 261 VAL A CA 1
ATOM 2042 C C . VAL A 1 261 ? 1.752 -26.973 -8.930 1.00 93.44 261 VAL A C 1
ATOM 2044 O O . VAL A 1 261 ? 1.293 -26.475 -9.957 1.00 93.44 261 VAL A O 1
ATOM 2047 N N . ARG A 1 262 ? 2.315 -28.185 -8.905 1.00 88.12 262 ARG A N 1
ATOM 2048 C CA . ARG A 1 262 ? 2.446 -29.044 -10.095 1.00 88.12 262 ARG A CA 1
ATOM 2049 C C . ARG A 1 262 ? 1.262 -29.980 -10.287 1.00 88.12 262 ARG A C 1
ATOM 2051 O O . ARG A 1 262 ? 0.987 -30.396 -11.407 1.00 88.12 262 ARG A O 1
ATOM 2058 N N . THR A 1 263 ? 0.595 -30.338 -9.197 1.00 81.62 263 THR A N 1
ATOM 2059 C CA . THR A 1 263 ? -0.544 -31.249 -9.241 1.00 81.62 263 THR A CA 1
ATOM 2060 C C . THR A 1 263 ? -1.793 -30.446 -9.585 1.00 81.62 263 THR A C 1
ATOM 2062 O O . THR A 1 263 ? -2.120 -29.520 -8.843 1.00 81.62 263 THR A O 1
ATOM 2065 N N . PRO A 1 264 ? -2.492 -30.759 -10.689 1.00 79.44 264 PRO A N 1
ATOM 2066 C CA . PRO A 1 264 ? -3.744 -30.091 -11.000 1.00 79.44 264 PRO A CA 1
ATOM 2067 C C . PRO A 1 264 ? -4.763 -30.365 -9.894 1.00 79.44 264 PRO A C 1
ATOM 2069 O O . PRO A 1 264 ? -4.837 -31.471 -9.352 1.00 79.44 264 PRO A O 1
ATOM 2072 N N . PHE A 1 265 ? -5.555 -29.350 -9.569 1.00 84.94 265 PHE A N 1
ATOM 2073 C CA . PHE A 1 265 ? -6.648 -29.501 -8.622 1.00 84.94 265 PHE A CA 1
ATOM 2074 C C . PHE A 1 265 ? -7.715 -30.451 -9.181 1.00 84.94 265 PHE A C 1
ATOM 2076 O O . PHE A 1 265 ? -7.867 -30.547 -10.405 1.00 84.94 265 PHE A O 1
ATOM 2083 N N . PRO A 1 266 ? -8.472 -31.152 -8.317 1.00 84.62 266 PRO A N 1
ATOM 2084 C CA . PRO A 1 266 ? -9.554 -32.005 -8.778 1.00 84.62 266 PRO A CA 1
ATOM 2085 C C . PRO A 1 266 ? -10.542 -31.216 -9.656 1.00 84.62 266 PRO A C 1
ATOM 2087 O O . PRO A 1 266 ? -10.812 -30.041 -9.373 1.00 84.62 266 PRO A O 1
ATOM 2090 N N . PRO A 1 267 ? -11.096 -31.834 -10.714 1.00 76.31 267 PRO A N 1
ATOM 2091 C CA . PRO A 1 267 ? -12.063 -31.167 -11.576 1.00 76.31 267 PRO A CA 1
ATOM 2092 C C . PRO A 1 267 ? -13.258 -30.663 -10.754 1.00 76.31 267 PRO A C 1
ATOM 2094 O O . PRO A 1 267 ? -13.688 -31.318 -9.806 1.00 76.31 267 PRO A O 1
ATOM 2097 N N . ASN A 1 268 ? -13.793 -29.497 -11.127 1.00 79.75 268 ASN A N 1
ATOM 2098 C CA . ASN A 1 268 ? -14.880 -28.786 -10.434 1.00 79.75 268 ASN A CA 1
ATOM 2099 C C . ASN A 1 268 ? -14.545 -28.250 -9.030 1.00 79.75 268 ASN A C 1
ATOM 2101 O O . ASN A 1 268 ? -15.455 -27.846 -8.306 1.00 79.75 268 ASN A O 1
ATOM 2105 N N . THR A 1 269 ? -13.271 -28.212 -8.632 1.00 84.06 269 THR A N 1
ATOM 2106 C CA . THR A 1 269 ? -12.877 -27.481 -7.421 1.00 84.06 269 THR A CA 1
ATOM 2107 C C . THR A 1 269 ? -12.614 -26.017 -7.749 1.00 84.06 269 THR A C 1
ATOM 2109 O O . THR A 1 269 ? -11.810 -25.687 -8.619 1.00 84.06 269 THR A O 1
ATOM 2112 N N . THR A 1 270 ? -13.308 -25.129 -7.045 1.00 87.88 270 THR A N 1
ATOM 2113 C CA . THR A 1 270 ? -13.049 -23.692 -7.109 1.00 87.88 270 THR A CA 1
ATOM 2114 C C . THR A 1 270 ? -11.931 -23.364 -6.134 1.00 87.88 270 THR A C 1
ATOM 2116 O O . THR A 1 270 ? -12.080 -23.576 -4.932 1.00 87.88 270 THR A O 1
ATOM 2119 N N . GLN A 1 271 ? -10.826 -22.837 -6.649 1.00 89.19 271 GLN A N 1
ATOM 2120 C CA . GLN A 1 271 ? -9.702 -22.397 -5.829 1.00 89.19 271 GLN A CA 1
ATOM 2121 C C . GLN A 1 271 ? -9.792 -20.889 -5.594 1.00 89.19 271 GLN A C 1
ATOM 2123 O O . GLN A 1 271 ? -10.097 -20.124 -6.515 1.00 89.19 271 GLN A O 1
ATOM 2128 N N . ILE A 1 272 ? -9.526 -20.456 -4.363 1.00 91.19 272 ILE A N 1
ATOM 2129 C CA . ILE A 1 272 ? -9.496 -19.045 -3.968 1.00 91.19 272 ILE A CA 1
ATOM 2130 C C . ILE A 1 272 ? -8.043 -18.686 -3.677 1.00 91.19 272 ILE A C 1
ATOM 2132 O O . ILE A 1 272 ? -7.315 -19.460 -3.072 1.00 91.19 272 ILE A O 1
ATOM 2136 N N . CYS A 1 273 ? -7.602 -17.520 -4.142 1.00 93.38 273 CYS A N 1
ATOM 2137 C CA . CYS A 1 273 ? -6.274 -17.034 -3.800 1.00 93.38 273 CYS A CA 1
ATOM 2138 C C . CYS A 1 273 ? -6.273 -16.475 -2.380 1.00 93.38 273 CYS A C 1
ATOM 2140 O O . CYS A 1 273 ? -7.019 -15.543 -2.088 1.00 93.38 273 CYS A O 1
ATOM 2142 N N . ASP A 1 274 ? -5.386 -16.965 -1.525 1.00 94.19 274 ASP A N 1
ATOM 2143 C CA . ASP A 1 274 ? -5.349 -16.564 -0.119 1.00 94.19 274 ASP A CA 1
ATOM 2144 C C . ASP A 1 274 ? -4.853 -15.128 0.084 1.00 94.19 274 ASP A C 1
ATOM 2146 O O . ASP A 1 274 ? -5.211 -14.478 1.063 1.00 94.19 274 ASP A O 1
ATOM 2150 N N . PHE A 1 275 ? -4.130 -14.564 -0.891 1.00 92.62 275 PHE A N 1
ATOM 2151 C CA . PHE A 1 275 ? -3.790 -13.132 -0.919 1.00 92.62 275 PHE A CA 1
ATOM 2152 C C . PHE A 1 275 ? -5.010 -12.225 -1.158 1.00 92.62 275 PHE A C 1
ATOM 2154 O O . PHE A 1 275 ? -4.906 -11.015 -0.990 1.00 92.62 275 PHE A O 1
ATOM 2161 N N . THR A 1 276 ? -6.188 -12.781 -1.473 1.00 90.19 276 THR A N 1
ATOM 2162 C CA . THR A 1 276 ? -7.446 -12.007 -1.479 1.00 90.19 276 THR A CA 1
ATOM 2163 C C . THR A 1 276 ? -7.914 -11.645 -0.068 1.00 90.19 276 THR A C 1
ATOM 2165 O O . THR A 1 276 ? -8.699 -10.708 0.104 1.00 90.19 276 THR A O 1
ATOM 2168 N N . ALA A 1 277 ? -7.407 -12.333 0.962 1.00 89.56 277 ALA A N 1
ATOM 2169 C CA . ALA A 1 277 ? -7.551 -11.887 2.335 1.00 89.56 277 ALA A CA 1
ATOM 2170 C C . ALA A 1 277 ? -6.607 -10.701 2.580 1.00 89.56 277 ALA A C 1
ATOM 2172 O O . ALA A 1 277 ? -5.415 -10.874 2.834 1.00 89.56 277 ALA A O 1
ATOM 2173 N N . HIS A 1 278 ? -7.164 -9.487 2.549 1.00 84.62 278 HIS A N 1
ATOM 2174 C CA . HIS A 1 278 ? -6.424 -8.236 2.755 1.00 84.62 278 HIS A CA 1
ATOM 2175 C C . HIS A 1 278 ? -5.523 -8.255 3.994 1.00 84.62 278 HIS A C 1
ATOM 2177 O O . HIS A 1 278 ? -4.430 -7.706 3.962 1.00 84.62 278 HIS A O 1
ATOM 2183 N N . SER A 1 279 ? -5.953 -8.912 5.072 1.00 90.31 279 SER A N 1
ATOM 2184 C CA . SER A 1 279 ? -5.173 -9.011 6.303 1.00 90.31 279 SER A CA 1
ATOM 2185 C C . SER A 1 279 ? -3.864 -9.792 6.092 1.00 90.31 279 SER A C 1
ATOM 2187 O O . SER A 1 279 ? -2.805 -9.365 6.547 1.00 90.31 279 SER A O 1
ATOM 2189 N N . ILE A 1 280 ? -3.904 -10.877 5.314 1.00 93.69 280 ILE A N 1
ATOM 2190 C CA . ILE A 1 280 ? -2.724 -11.677 4.968 1.00 93.69 280 ILE A CA 1
ATOM 2191 C C . ILE A 1 280 ? -1.787 -10.892 4.048 1.00 93.69 280 ILE A C 1
ATOM 2193 O O . ILE A 1 280 ? -0.582 -10.844 4.303 1.00 93.69 280 ILE A O 1
ATOM 2197 N N . LEU A 1 281 ? -2.332 -10.264 3.001 1.00 91.56 281 LEU A N 1
ATOM 2198 C CA . LEU A 1 281 ? -1.544 -9.447 2.075 1.00 91.56 281 LEU A CA 1
ATOM 2199 C C . LEU A 1 281 ? -0.872 -8.277 2.807 1.00 91.56 281 LEU A C 1
ATOM 2201 O O . LEU A 1 281 ? 0.303 -8.002 2.592 1.00 91.56 281 LEU A O 1
ATOM 2205 N N . PHE A 1 282 ? -1.584 -7.617 3.717 1.00 89.62 282 PHE A N 1
ATOM 2206 C CA . PHE A 1 282 ? -1.037 -6.510 4.494 1.00 89.62 282 PHE A CA 1
ATOM 2207 C C . PHE A 1 282 ? 0.120 -6.952 5.398 1.00 89.62 282 PHE A C 1
ATOM 2209 O O . PHE A 1 282 ? 1.170 -6.309 5.412 1.00 89.62 282 PHE A O 1
ATOM 2216 N N . ALA A 1 283 ? -0.035 -8.080 6.100 1.00 94.19 283 ALA A N 1
ATOM 2217 C CA . ALA A 1 283 ? 1.037 -8.655 6.909 1.00 94.19 283 ALA A CA 1
ATOM 2218 C C . ALA A 1 283 ? 2.269 -8.996 6.060 1.00 94.19 283 ALA A C 1
ATOM 2220 O O . ALA A 1 283 ? 3.394 -8.719 6.473 1.00 94.19 283 ALA A O 1
ATOM 2221 N N . TRP A 1 284 ? 2.053 -9.561 4.866 1.00 93.44 284 TRP A N 1
ATOM 2222 C CA . TRP A 1 284 ? 3.122 -9.875 3.918 1.00 93.44 284 TRP A CA 1
ATOM 2223 C C . TRP A 1 284 ? 3.908 -8.620 3.544 1.00 93.44 284 TRP A C 1
ATOM 2225 O O . TRP A 1 284 ? 5.122 -8.596 3.725 1.00 93.44 284 TRP A O 1
ATOM 2235 N N . LEU A 1 285 ? 3.206 -7.565 3.119 1.00 87.94 285 LEU A N 1
ATOM 2236 C CA . LEU A 1 285 ? 3.817 -6.304 2.695 1.00 87.94 285 LEU A CA 1
ATOM 2237 C C . LEU A 1 285 ? 4.646 -5.653 3.808 1.00 87.94 285 LEU A C 1
ATOM 2239 O O . LEU A 1 285 ? 5.758 -5.198 3.549 1.00 87.94 285 LEU A O 1
ATOM 2243 N N . ILE A 1 286 ? 4.155 -5.647 5.052 1.00 88.38 286 ILE A N 1
ATOM 2244 C CA . ILE A 1 286 ? 4.938 -5.119 6.179 1.00 88.38 286 ILE A CA 1
ATOM 2245 C C . ILE A 1 286 ? 6.202 -5.944 6.370 1.00 88.38 286 ILE A C 1
ATOM 2247 O O . ILE A 1 286 ? 7.300 -5.389 6.420 1.00 88.38 286 ILE A O 1
ATOM 2251 N N . VAL A 1 287 ? 6.061 -7.265 6.480 1.00 90.81 287 VAL A N 1
ATOM 2252 C CA . VAL A 1 287 ? 7.180 -8.159 6.789 1.00 90.81 287 VAL A CA 1
ATOM 2253 C C . VAL A 1 287 ? 8.258 -8.090 5.708 1.00 90.81 287 VAL A C 1
ATOM 2255 O O . VAL A 1 287 ? 9.449 -8.084 6.028 1.00 90.81 287 VAL A O 1
ATOM 2258 N N . THR A 1 288 ? 7.869 -7.979 4.438 1.00 87.69 288 THR A N 1
ATOM 2259 C CA . THR A 1 288 ? 8.817 -7.848 3.329 1.00 87.69 288 THR A CA 1
ATOM 2260 C C . THR A 1 288 ? 9.490 -6.484 3.299 1.00 87.69 288 THR A C 1
ATOM 2262 O O . THR A 1 288 ? 10.710 -6.427 3.156 1.00 87.69 288 THR A O 1
ATOM 2265 N N . ASN A 1 289 ? 8.737 -5.398 3.496 1.00 81.31 289 ASN A N 1
ATOM 2266 C CA . ASN A 1 289 ? 9.274 -4.035 3.396 1.00 81.31 289 ASN A CA 1
ATOM 2267 C C . ASN A 1 289 ? 10.161 -3.662 4.588 1.00 81.31 289 ASN A C 1
ATOM 2269 O O . ASN A 1 289 ? 11.123 -2.912 4.441 1.00 81.31 289 ASN A O 1
ATOM 2273 N N . THR A 1 290 ? 9.868 -4.212 5.765 1.00 81.75 290 THR A N 1
ATOM 2274 C CA . THR A 1 290 ? 10.641 -3.971 6.994 1.00 81.75 290 THR A CA 1
ATOM 2275 C C . THR A 1 290 ? 11.755 -4.997 7.214 1.00 81.75 290 THR A C 1
ATOM 2277 O O . THR A 1 290 ? 12.551 -4.854 8.141 1.00 81.75 290 THR A O 1
ATOM 2280 N N . GLY A 1 291 ? 11.827 -6.041 6.381 1.00 83.88 291 GLY A N 1
ATOM 2281 C CA . GLY A 1 291 ? 12.798 -7.125 6.532 1.00 83.88 291 GLY A CA 1
ATOM 2282 C C . GLY A 1 291 ? 12.573 -7.998 7.773 1.00 83.88 291 GLY A C 1
ATOM 2283 O O . GLY A 1 291 ? 13.492 -8.699 8.191 1.00 83.88 291 GLY A O 1
ATOM 2284 N N . MET A 1 292 ? 11.375 -7.969 8.365 1.00 87.38 292 MET A N 1
ATOM 2285 C CA . MET A 1 292 ? 11.029 -8.779 9.537 1.00 87.38 292 MET A CA 1
ATOM 2286 C C . MET A 1 292 ? 10.960 -10.277 9.199 1.00 87.38 292 MET A C 1
ATOM 2288 O O . MET A 1 292 ? 10.903 -10.683 8.036 1.00 87.38 292 MET A O 1
ATOM 2292 N N . ASP A 1 293 ? 10.952 -11.129 10.223 1.00 90.25 293 ASP A N 1
ATOM 2293 C CA . ASP A 1 293 ? 10.853 -12.582 10.048 1.00 90.25 293 ASP A CA 1
ATOM 2294 C C . ASP A 1 293 ? 9.529 -12.977 9.358 1.00 90.25 293 ASP A C 1
ATOM 2296 O O . ASP A 1 293 ? 8.447 -12.560 9.785 1.00 90.25 293 ASP A O 1
ATOM 2300 N N . SER A 1 294 ? 9.602 -13.830 8.321 1.00 90.12 294 SER A N 1
ATOM 2301 C CA . SER A 1 294 ? 8.432 -14.457 7.674 1.00 90.12 294 SER A CA 1
ATOM 2302 C C . SER A 1 294 ? 7.505 -15.162 8.671 1.00 90.12 294 SER A C 1
ATOM 2304 O O . SER A 1 294 ? 6.333 -15.368 8.358 1.00 90.12 294 SER A O 1
ATOM 2306 N N . GLN A 1 295 ? 7.979 -15.526 9.868 1.00 90.81 295 GLN A N 1
ATOM 2307 C CA . GLN A 1 295 ? 7.136 -16.105 10.913 1.00 90.81 295 GLN A CA 1
ATOM 2308 C C . GLN A 1 295 ? 5.984 -15.179 11.312 1.00 90.81 295 GLN A C 1
ATOM 2310 O O . GLN A 1 295 ? 4.882 -15.668 11.529 1.00 90.81 295 GLN A O 1
ATOM 2315 N N . LEU A 1 296 ? 6.187 -13.857 11.334 1.00 93.06 296 LEU A N 1
ATOM 2316 C CA . LEU A 1 296 ? 5.109 -12.914 11.655 1.00 93.06 296 LEU A CA 1
ATOM 2317 C C . LEU A 1 296 ? 3.973 -12.987 10.627 1.00 93.06 296 LEU A C 1
ATOM 2319 O O . LEU A 1 296 ? 2.799 -12.976 10.993 1.00 93.06 296 LEU A O 1
ATOM 2323 N N . TRP A 1 297 ? 4.323 -13.122 9.347 1.00 94.44 297 TRP A N 1
ATOM 2324 C CA . TRP A 1 297 ? 3.347 -13.325 8.280 1.00 94.44 297 TRP A CA 1
ATOM 2325 C C . TRP A 1 297 ? 2.674 -14.700 8.381 1.00 94.44 297 TRP A C 1
ATOM 2327 O O . TRP A 1 297 ? 1.452 -14.784 8.273 1.00 94.44 297 TRP A O 1
ATOM 2337 N N . ARG A 1 298 ? 3.428 -15.771 8.660 1.00 92.69 298 ARG A N 1
ATOM 2338 C CA . ARG A 1 298 ? 2.846 -17.108 8.874 1.00 92.69 298 ARG A CA 1
ATOM 2339 C C . ARG A 1 298 ? 1.852 -17.107 10.029 1.00 92.69 298 ARG A C 1
ATOM 2341 O O . ARG A 1 298 ? 0.755 -17.630 9.882 1.00 92.69 298 ARG A O 1
ATOM 2348 N N . ASP A 1 299 ? 2.178 -16.453 11.138 1.00 93.19 299 ASP A N 1
ATOM 2349 C CA . ASP A 1 299 ? 1.272 -16.324 12.277 1.00 93.19 299 ASP A CA 1
ATOM 2350 C C . ASP A 1 299 ? -0.013 -15.565 11.893 1.00 93.19 299 ASP A C 1
ATOM 2352 O O . ASP A 1 299 ? -1.096 -15.919 12.362 1.00 93.19 299 ASP A O 1
ATOM 2356 N N . ALA A 1 300 ? 0.077 -14.563 11.007 1.00 95.12 300 ALA A N 1
ATOM 2357 C CA . ALA A 1 300 ? -1.088 -13.885 10.436 1.00 95.12 300 ALA A CA 1
ATOM 2358 C C . ALA A 1 300 ? -1.943 -14.827 9.581 1.00 95.12 300 ALA A C 1
ATOM 2360 O O . ALA A 1 300 ? -3.163 -14.861 9.743 1.00 95.12 300 ALA A O 1
ATOM 2361 N N . VAL A 1 301 ? -1.315 -15.636 8.723 1.00 94.31 301 VAL A N 1
ATOM 2362 C CA . VAL A 1 301 ? -2.002 -16.664 7.928 1.00 94.31 301 VAL A CA 1
ATOM 2363 C C . VAL A 1 301 ? -2.742 -17.646 8.840 1.00 94.31 301 VAL A C 1
ATOM 2365 O O . VAL A 1 301 ? -3.941 -17.878 8.669 1.00 94.31 301 VAL A O 1
ATOM 2368 N N . MET A 1 302 ? -2.065 -18.156 9.870 1.00 92.69 302 MET A N 1
ATOM 2369 C CA . MET A 1 302 ? -2.660 -19.088 10.826 1.00 92.69 302 MET A CA 1
ATOM 2370 C C . MET A 1 302 ? -3.820 -18.461 11.599 1.00 92.69 302 MET A C 1
ATOM 2372 O O . MET A 1 302 ? -4.857 -19.103 11.772 1.00 92.69 302 MET A O 1
ATOM 2376 N N . ALA A 1 303 ? -3.675 -17.208 12.034 1.00 93.81 303 ALA A N 1
ATOM 2377 C CA . ALA A 1 303 ? -4.740 -16.474 12.707 1.00 93.81 303 ALA A CA 1
ATOM 2378 C C . ALA A 1 303 ? -5.944 -16.229 11.785 1.00 93.81 303 ALA A C 1
ATOM 2380 O O . ALA A 1 303 ? -7.078 -16.285 12.250 1.00 93.81 303 ALA A O 1
ATOM 2381 N N . THR A 1 304 ? -5.735 -15.979 10.491 1.00 92.69 304 THR A N 1
ATOM 2382 C CA . THR A 1 304 ? -6.833 -15.810 9.528 1.00 92.69 304 THR A CA 1
ATOM 2383 C C . THR A 1 304 ? -7.605 -17.110 9.301 1.00 92.69 304 THR A C 1
ATOM 2385 O O . THR A 1 304 ? -8.832 -17.074 9.250 1.00 92.69 304 THR A O 1
ATOM 2388 N N . PHE A 1 305 ? -6.923 -18.255 9.191 1.00 90.19 305 PHE A N 1
ATOM 2389 C CA . PHE A 1 305 ? -7.589 -19.528 8.887 1.00 90.19 305 PHE A CA 1
ATOM 2390 C C . PHE A 1 305 ? -8.164 -20.257 10.099 1.00 90.19 305 PHE A C 1
ATOM 2392 O O . PHE A 1 305 ? -9.160 -20.966 9.962 1.00 90.19 305 PHE A O 1
ATOM 2399 N N . ARG A 1 306 ? -7.544 -20.124 11.278 1.00 91.31 306 ARG A N 1
ATOM 2400 C CA . ARG A 1 306 ? -7.968 -20.862 12.480 1.00 91.31 306 ARG A CA 1
ATOM 2401 C C . ARG A 1 306 ? -8.928 -20.083 13.373 1.00 91.31 306 ARG A C 1
ATOM 2403 O O . ARG A 1 306 ? -9.638 -20.705 14.160 1.00 91.31 306 ARG A O 1
ATOM 2410 N N . ALA A 1 307 ? -8.935 -18.753 13.303 1.00 91.44 307 ALA A N 1
ATOM 2411 C CA . ALA A 1 307 ? -9.809 -17.944 14.143 1.00 91.44 307 ALA A CA 1
ATOM 2412 C C . ALA A 1 307 ? -11.191 -17.726 13.502 1.00 91.44 307 ALA A C 1
ATOM 2414 O O . ALA A 1 307 ? -11.325 -17.785 12.277 1.00 91.44 307 ALA A O 1
ATOM 2415 N N . PRO A 1 308 ? -12.225 -17.411 14.305 1.00 92.00 308 PRO A N 1
ATOM 2416 C CA . PRO A 1 308 ? -13.492 -16.925 13.771 1.00 92.00 308 PRO A CA 1
ATOM 2417 C C . PRO A 1 308 ? -13.292 -15.695 12.873 1.00 92.00 308 PRO A C 1
ATOM 2419 O O . PRO A 1 308 ? -12.484 -14.813 13.179 1.00 92.00 308 PRO A O 1
ATOM 2422 N N . LYS A 1 309 ? -14.060 -15.612 11.781 1.00 91.75 309 LYS A N 1
ATOM 2423 C CA . LYS A 1 309 ? -13.952 -14.520 10.806 1.00 91.75 309 LYS A CA 1
ATOM 2424 C C . LYS A 1 309 ? -14.235 -13.160 11.443 1.00 91.75 309 LYS A C 1
ATOM 2426 O O . LYS A 1 309 ? -15.201 -12.986 12.179 1.00 91.75 309 LYS A O 1
ATOM 2431 N N . CYS A 1 310 ? -13.409 -12.174 11.103 1.00 93.62 310 CYS A N 1
ATOM 2432 C CA . CYS A 1 310 ? -13.593 -10.789 11.524 1.00 93.62 310 CYS A CA 1
ATOM 2433 C C . CYS A 1 310 ? -14.706 -10.112 10.716 1.00 93.62 310 CYS A C 1
ATOM 2435 O O . CYS A 1 310 ? -14.470 -9.614 9.617 1.00 93.62 310 CYS A O 1
ATOM 2437 N N . GLU A 1 311 ? -15.915 -10.086 11.272 1.00 90.56 311 GLU A N 1
ATOM 2438 C CA . GLU A 1 311 ? -17.119 -9.583 10.604 1.00 90.56 311 GLU A CA 1
ATOM 2439 C C . GLU A 1 311 ? -17.757 -8.410 11.358 1.00 90.56 311 GLU A C 1
ATOM 2441 O O . GLU A 1 311 ? -17.619 -8.273 12.575 1.00 90.56 311 GLU A O 1
ATOM 2446 N N . ALA A 1 312 ? -18.516 -7.581 10.634 1.00 87.38 312 ALA A N 1
ATOM 2447 C CA . ALA A 1 312 ? -19.225 -6.431 11.201 1.00 87.38 312 ALA A CA 1
ATOM 2448 C C . ALA A 1 312 ? -20.324 -6.829 12.203 1.00 87.38 312 ALA A C 1
ATOM 2450 O O . ALA A 1 312 ? -20.696 -6.029 13.055 1.00 87.38 312 ALA A O 1
ATOM 2451 N N . ALA A 1 313 ? -20.832 -8.064 12.118 1.00 88.56 313 ALA A N 1
ATOM 2452 C CA . ALA A 1 313 ? -21.772 -8.628 13.088 1.00 88.56 313 ALA A CA 1
ATOM 2453 C C . ALA A 1 313 ? -21.100 -9.016 14.423 1.00 88.56 313 ALA A C 1
ATOM 2455 O O . ALA A 1 313 ? -21.787 -9.283 15.410 1.00 88.56 313 ALA A O 1
ATOM 2456 N N . GLY A 1 314 ? -19.766 -9.026 14.459 1.00 90.88 314 GLY A N 1
ATOM 2457 C CA . GLY A 1 314 ? -18.963 -9.388 15.616 1.00 90.88 314 GLY A CA 1
ATOM 2458 C C . GLY A 1 314 ? -18.555 -10.854 15.658 1.00 90.88 314 GLY A C 1
ATOM 2459 O O . GLY A 1 314 ? -19.108 -11.715 14.981 1.00 90.88 314 GLY A O 1
ATOM 2460 N N . ILE A 1 315 ? -17.554 -11.125 16.489 1.00 93.81 315 ILE A N 1
ATOM 2461 C CA . ILE A 1 315 ? -16.975 -12.447 16.712 1.00 93.81 315 ILE A CA 1
ATOM 2462 C C . ILE A 1 315 ? -17.423 -12.962 18.079 1.00 93.81 315 ILE A C 1
ATOM 2464 O O . ILE A 1 315 ? -17.329 -12.244 19.078 1.00 93.81 315 ILE A O 1
ATOM 2468 N N . ARG A 1 316 ? -17.862 -14.222 18.123 1.00 92.44 316 ARG A N 1
ATOM 2469 C CA . ARG A 1 316 ? -18.086 -14.985 19.360 1.00 92.44 316 ARG A CA 1
ATOM 2470 C C . ARG A 1 316 ? -16.895 -15.904 19.608 1.00 92.44 316 ARG A C 1
ATOM 2472 O O . ARG A 1 316 ? -16.277 -16.366 18.653 1.00 92.44 316 ARG A O 1
ATOM 2479 N N . ASP A 1 317 ? -16.572 -16.127 20.879 1.00 89.81 317 ASP A N 1
ATOM 2480 C CA . ASP A 1 317 ? -15.565 -17.106 21.322 1.00 89.81 317 ASP A CA 1
ATOM 2481 C C . ASP A 1 317 ? -14.168 -16.924 20.682 1.00 89.81 317 ASP A C 1
ATOM 2483 O O . ASP A 1 317 ? -13.399 -17.867 20.518 1.00 89.81 317 ASP A O 1
ATOM 2487 N N . GLY A 1 318 ? -13.831 -15.684 20.309 1.00 92.19 318 GLY A N 1
ATOM 2488 C CA . GLY A 1 318 ? -12.539 -15.323 19.725 1.00 92.19 318 GLY A CA 1
ATOM 2489 C C . GLY A 1 318 ? -11.485 -14.932 20.761 1.00 92.19 318 GLY A C 1
ATOM 2490 O O . GLY A 1 318 ? -11.796 -14.575 21.899 1.00 92.19 318 GLY A O 1
ATOM 2491 N N . THR A 1 319 ? -10.221 -14.932 20.339 1.00 95.50 319 THR A N 1
ATOM 2492 C CA . THR A 1 319 ? -9.116 -14.325 21.092 1.00 95.50 319 THR A CA 1
ATOM 2493 C C . THR A 1 319 ? -9.038 -12.828 20.791 1.00 95.50 319 THR A C 1
ATOM 2495 O O . THR A 1 319 ? -9.129 -12.412 19.632 1.00 95.50 319 THR A O 1
ATOM 2498 N N . TRP A 1 320 ? -8.869 -12.024 21.842 1.00 96.38 320 TRP A N 1
ATOM 2499 C CA . TRP A 1 320 ? -8.931 -10.565 21.783 1.00 96.38 320 TRP A CA 1
ATOM 2500 C C . TRP A 1 320 ? -7.692 -9.919 22.382 1.00 96.38 320 TRP A C 1
ATOM 2502 O O . TRP A 1 320 ? -7.119 -10.426 23.346 1.00 96.38 320 TRP A O 1
ATOM 2512 N N . TYR A 1 321 ? -7.342 -8.761 21.840 1.00 97.50 321 TYR A N 1
ATOM 2513 C CA . TYR A 1 321 ? -6.247 -7.915 22.283 1.00 97.50 321 TYR A CA 1
ATOM 2514 C C . TYR A 1 321 ? -6.764 -6.499 22.521 1.00 97.50 321 TYR A C 1
ATOM 2516 O O . TYR A 1 321 ? -7.685 -6.048 21.838 1.00 97.50 321 TYR A O 1
ATOM 2524 N N . ARG A 1 322 ? -6.151 -5.804 23.477 1.00 96.56 322 ARG A N 1
ATOM 2525 C CA . ARG A 1 322 ? -6.368 -4.379 23.753 1.00 96.56 322 ARG A CA 1
ATOM 2526 C C . ARG A 1 322 ? -5.051 -3.642 23.827 1.00 96.56 322 ARG A C 1
ATOM 2528 O O . ARG A 1 322 ? -4.018 -4.245 24.126 1.00 96.56 322 ARG A O 1
ATOM 2535 N N . LEU A 1 323 ? -5.104 -2.336 23.592 1.00 95.94 323 LEU A N 1
ATOM 2536 C CA . LEU A 1 323 ? -3.967 -1.464 23.845 1.00 95.94 323 LEU A CA 1
ATOM 2537 C C . LEU A 1 323 ? -3.623 -1.492 25.344 1.00 95.94 323 LEU A C 1
ATOM 2539 O O . LEU A 1 323 ? -4.510 -1.508 26.199 1.00 95.94 323 LEU A O 1
ATOM 2543 N N . ARG A 1 324 ? -2.333 -1.504 25.670 1.00 95.19 324 ARG A N 1
ATOM 2544 C CA . ARG A 1 324 ? -1.828 -1.422 27.039 1.00 95.19 324 ARG A CA 1
ATOM 2545 C C . ARG A 1 324 ? -1.816 0.038 27.487 1.00 95.19 324 ARG A C 1
ATOM 2547 O O . ARG A 1 324 ? -1.127 0.867 26.900 1.00 95.19 324 ARG A O 1
ATOM 2554 N N . GLY A 1 325 ? -2.566 0.344 28.536 1.00 90.38 325 GLY A N 1
ATOM 2555 C CA . GLY A 1 325 ? -2.603 1.663 29.153 1.00 90.38 325 GLY A CA 1
ATOM 2556 C C . GLY A 1 325 ? -1.347 1.972 29.983 1.00 90.38 325 GLY A C 1
ATOM 2557 O O . GLY A 1 325 ? -0.536 1.080 30.249 1.00 90.38 325 GLY A O 1
ATOM 2558 N N . PRO A 1 326 ? -1.192 3.223 30.458 1.00 85.81 326 PRO A N 1
ATOM 2559 C CA . PRO A 1 326 ? 0.004 3.678 31.182 1.00 85.81 326 PRO A CA 1
ATOM 2560 C C . PRO A 1 326 ? 0.322 2.894 32.464 1.00 85.81 326 PRO A C 1
ATOM 2562 O O . PRO A 1 326 ? 1.476 2.784 32.860 1.00 85.81 326 PRO A O 1
ATOM 2565 N N . ASN A 1 327 ? -0.699 2.333 33.115 1.00 88.06 327 ASN A N 1
ATOM 2566 C CA . ASN A 1 327 ? -0.585 1.509 34.323 1.00 88.06 327 ASN A CA 1
ATOM 2567 C C . ASN A 1 327 ? -0.509 -0.003 34.018 1.00 88.06 327 ASN A C 1
ATOM 2569 O O . ASN A 1 327 ? -0.694 -0.824 34.916 1.00 88.06 327 ASN A O 1
ATOM 2573 N N . GLY A 1 328 ? -0.310 -0.378 32.752 1.00 87.06 328 GLY A N 1
ATOM 2574 C CA . GLY A 1 328 ? -0.313 -1.766 32.292 1.00 87.06 328 GLY A CA 1
ATOM 2575 C C . GLY A 1 328 ? -1.705 -2.381 32.109 1.00 87.06 328 GLY A C 1
ATOM 2576 O O . GLY A 1 328 ? -1.792 -3.503 31.614 1.00 87.06 328 GLY A O 1
ATOM 2577 N N . GLN A 1 329 ? -2.786 -1.678 32.468 1.00 90.50 329 GLN A N 1
ATOM 2578 C CA . GLN A 1 329 ? -4.150 -2.186 32.298 1.00 90.50 329 GLN A CA 1
ATOM 2579 C C . GLN A 1 329 ? -4.632 -2.033 30.850 1.00 90.50 329 GLN A C 1
ATOM 2581 O O . GLN A 1 329 ? -4.236 -1.077 30.184 1.00 90.50 329 GLN A O 1
ATOM 2586 N N . PRO A 1 330 ? -5.490 -2.934 30.344 1.00 93.56 330 PRO A N 1
ATOM 2587 C CA . PRO A 1 330 ? -6.064 -2.793 29.011 1.00 93.56 330 PRO A CA 1
ATOM 2588 C C . PRO A 1 330 ? -6.901 -1.512 28.887 1.00 93.56 330 PRO A C 1
ATOM 2590 O O . PRO A 1 330 ? -7.770 -1.264 29.722 1.00 93.56 330 PRO A O 1
ATOM 2593 N N . VAL A 1 331 ? -6.690 -0.729 27.829 1.00 91.94 331 VAL A N 1
ATOM 2594 C CA . VAL A 1 331 ? -7.532 0.435 27.517 1.00 91.94 331 VAL A CA 1
ATOM 2595 C C . VAL A 1 331 ? -8.903 -0.059 27.064 1.00 91.94 331 VAL A C 1
ATOM 2597 O O . VAL A 1 331 ? -9.018 -0.833 26.110 1.00 91.94 331 VAL A O 1
ATOM 2600 N N . GLU A 1 332 ? -9.954 0.354 27.765 1.00 90.81 332 GLU A N 1
ATOM 2601 C CA . GLU A 1 332 ? -11.323 -0.024 27.420 1.00 90.81 332 GLU A CA 1
ATOM 2602 C C . GLU A 1 332 ? -11.713 0.475 26.024 1.00 90.81 332 GLU A C 1
ATOM 2604 O O . GLU A 1 332 ? -11.208 1.490 25.559 1.00 90.81 332 GLU A O 1
ATOM 2609 N N . ASN A 1 333 ? -12.618 -0.250 25.358 1.00 87.94 333 ASN A N 1
ATOM 2610 C CA . ASN A 1 333 ? -13.122 0.077 24.017 1.00 87.94 333 ASN A CA 1
ATOM 2611 C C . ASN A 1 333 ? -12.033 0.144 22.921 1.00 87.94 333 ASN A C 1
ATOM 2613 O O . ASN A 1 333 ? -12.146 0.935 21.990 1.00 87.94 333 ASN A O 1
ATOM 2617 N N . THR A 1 334 ? -10.969 -0.664 23.050 1.00 92.31 334 THR A N 1
ATOM 2618 C CA . THR A 1 334 ? -9.897 -0.813 22.041 1.00 92.31 334 THR A CA 1
ATOM 2619 C C . THR A 1 334 ? -9.734 -2.272 21.622 1.00 92.31 334 THR A C 1
ATOM 2621 O O . THR A 1 334 ? -8.729 -2.923 21.893 1.00 92.31 334 THR A O 1
ATOM 2624 N N . ASP A 1 335 ? -10.775 -2.851 21.046 1.00 94.19 335 ASP A N 1
ATOM 2625 C CA . ASP A 1 335 ? -10.892 -4.292 20.879 1.00 94.19 335 ASP A CA 1
ATOM 2626 C C . ASP A 1 335 ? -10.414 -4.765 19.505 1.00 94.19 335 ASP A C 1
ATOM 2628 O O . ASP A 1 335 ? -11.013 -4.490 18.467 1.00 94.19 335 ASP A O 1
ATOM 2632 N N . PHE A 1 336 ? -9.339 -5.553 19.505 1.00 96.38 336 PHE A N 1
ATOM 2633 C CA . PHE A 1 336 ? -8.745 -6.121 18.299 1.00 96.38 336 PHE A CA 1
ATOM 2634 C C . PHE A 1 336 ? -8.856 -7.642 18.334 1.00 96.38 336 PHE A C 1
ATOM 2636 O O . PHE A 1 336 ? -8.381 -8.288 19.268 1.00 96.38 336 PHE A O 1
ATOM 2643 N N . CYS A 1 337 ? -9.480 -8.241 17.321 1.00 97.00 337 CYS A N 1
ATOM 2644 C CA . CYS A 1 337 ? -9.498 -9.696 17.208 1.00 97.00 337 CYS A CA 1
ATOM 2645 C C . CYS A 1 337 ? -8.107 -10.232 16.841 1.00 97.00 337 CYS A C 1
ATOM 2647 O O . CYS A 1 337 ? -7.283 -9.519 16.262 1.00 97.00 337 CYS A O 1
ATOM 2649 N N . VAL A 1 338 ? -7.862 -11.510 17.131 1.00 96.81 338 VAL A N 1
ATOM 2650 C CA . VAL A 1 338 ? -6.592 -12.191 16.832 1.00 96.81 338 VAL A CA 1
ATOM 2651 C C . VAL A 1 338 ? -6.151 -12.047 15.375 1.00 96.81 338 VAL A C 1
ATOM 2653 O O . VAL A 1 338 ? -4.990 -11.737 15.128 1.00 96.81 338 VAL A O 1
ATOM 2656 N N . THR A 1 339 ? -7.063 -12.160 14.407 1.00 96.31 339 THR A N 1
ATOM 2657 C CA . THR A 1 339 ? -6.730 -11.988 12.987 1.00 96.31 339 THR A CA 1
ATOM 2658 C C . THR A 1 339 ? -6.197 -10.585 12.707 1.00 96.31 339 THR A C 1
ATOM 2660 O O . THR A 1 339 ? -5.122 -10.445 12.130 1.00 96.31 339 THR A O 1
ATOM 2663 N N . CYS A 1 340 ? -6.899 -9.539 13.156 1.00 96.81 340 CYS A N 1
ATOM 2664 C CA . CYS A 1 340 ? -6.469 -8.155 12.957 1.00 96.81 340 CYS A CA 1
ATOM 2665 C C . CYS A 1 340 ? -5.180 -7.831 13.723 1.00 96.81 340 CYS A C 1
ATOM 2667 O O . CYS A 1 340 ? -4.328 -7.119 13.199 1.00 96.81 340 CYS A O 1
ATOM 2669 N N . TYR A 1 341 ? -5.007 -8.371 14.930 1.00 98.00 341 TYR A N 1
ATOM 2670 C CA . TYR A 1 341 ? -3.783 -8.192 15.705 1.00 98.00 341 TYR A CA 1
ATOM 2671 C C . TYR A 1 341 ? -2.566 -8.797 14.993 1.00 98.00 341 TYR A C 1
ATOM 2673 O O . TYR A 1 341 ? -1.585 -8.093 14.750 1.00 98.00 341 TYR A O 1
ATOM 2681 N N . HIS A 1 342 ? -2.649 -10.065 14.583 1.00 97.25 342 HIS A N 1
ATOM 2682 C CA . HIS A 1 342 ? -1.548 -10.739 13.891 1.00 97.25 342 HIS A CA 1
ATOM 2683 C C . HIS A 1 342 ? -1.308 -10.208 12.475 1.00 97.25 342 HIS A C 1
ATOM 2685 O O . HIS A 1 342 ? -0.188 -10.296 11.991 1.00 97.25 342 HIS A O 1
ATOM 2691 N N . SER A 1 343 ? -2.326 -9.644 11.823 1.00 95.62 343 SER A N 1
ATOM 2692 C CA . SER A 1 343 ? -2.218 -9.172 10.440 1.00 95.62 343 SER A CA 1
ATOM 2693 C C . SER A 1 343 ? -1.815 -7.705 10.299 1.00 95.62 343 SER A C 1
ATOM 2695 O O . SER A 1 343 ? -1.085 -7.356 9.379 1.00 95.62 343 SER A O 1
ATOM 2697 N N . TYR A 1 344 ? -2.306 -6.831 11.183 1.00 94.88 344 TYR A N 1
ATOM 2698 C CA . TYR A 1 344 ? -2.131 -5.382 11.043 1.00 94.88 344 TYR A CA 1
ATOM 2699 C C . TYR A 1 344 ? -1.170 -4.787 12.075 1.00 94.88 344 TYR A C 1
ATOM 2701 O O . TYR A 1 344 ? -0.499 -3.806 11.768 1.00 94.88 344 TYR A O 1
ATOM 2709 N N . ILE A 1 345 ? -1.109 -5.348 13.290 1.00 95.75 345 ILE A N 1
ATOM 2710 C CA . ILE A 1 345 ? -0.384 -4.754 14.426 1.00 95.75 345 ILE A CA 1
ATOM 2711 C C . ILE A 1 345 ? 0.971 -5.431 14.627 1.00 95.75 345 ILE A C 1
ATOM 2713 O O . ILE A 1 345 ? 2.014 -4.790 14.529 1.00 95.75 345 ILE A O 1
ATOM 2717 N N . ARG A 1 346 ? 0.968 -6.737 14.902 1.00 95.75 346 ARG A N 1
ATOM 2718 C CA . ARG A 1 346 ? 2.175 -7.494 15.250 1.00 95.75 346 ARG A CA 1
ATOM 2719 C C . ARG A 1 346 ? 3.269 -7.501 14.164 1.00 95.75 346 ARG A C 1
ATOM 2721 O O . ARG A 1 346 ? 4.438 -7.483 14.546 1.00 95.75 346 ARG A O 1
ATOM 2728 N N . PRO A 1 347 ? 2.964 -7.466 12.848 1.00 94.00 347 PRO A N 1
ATOM 2729 C C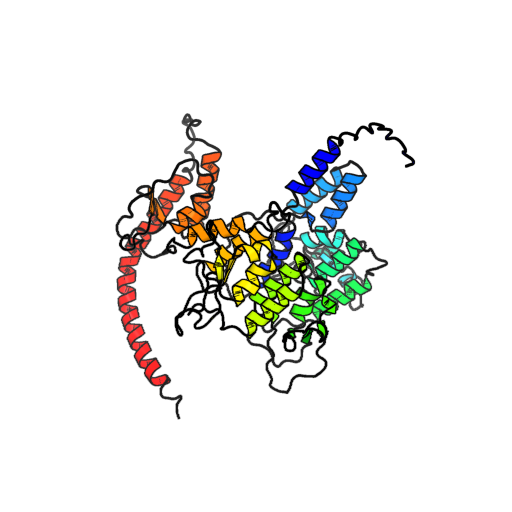A . PRO A 1 347 ? 3.990 -7.450 11.802 1.00 94.00 347 PRO A CA 1
ATOM 2730 C C . PRO A 1 347 ? 4.964 -6.266 11.864 1.00 94.00 347 PRO A C 1
ATOM 2732 O O . PRO A 1 347 ? 6.074 -6.377 11.356 1.00 94.00 347 PRO A O 1
ATOM 2735 N N . TRP A 1 348 ? 4.593 -5.165 12.526 1.00 90.12 348 TRP A N 1
ATOM 2736 C CA . TRP A 1 348 ? 5.478 -4.014 12.746 1.00 90.12 348 TRP A CA 1
ATOM 2737 C C . TRP A 1 348 ? 6.583 -4.264 13.785 1.00 90.12 348 TRP A C 1
ATOM 2739 O O . TRP A 1 348 ? 7.459 -3.420 13.978 1.00 90.12 348 TRP A O 1
ATOM 2749 N N . GLY A 1 349 ? 6.568 -5.423 14.448 1.00 91.06 349 GLY A N 1
ATOM 2750 C CA . GLY A 1 349 ? 7.649 -5.900 15.300 1.00 91.06 349 GLY A CA 1
ATOM 2751 C C . GLY A 1 349 ? 7.410 -5.734 16.807 1.00 91.06 349 GLY A C 1
ATOM 2752 O O . GLY A 1 349 ? 6.304 -5.409 17.253 1.00 91.06 349 GLY A O 1
ATOM 2753 N N . PRO A 1 350 ? 8.458 -5.959 17.625 1.00 91.50 350 PRO A N 1
ATOM 2754 C CA . PRO A 1 350 ? 8.324 -6.116 19.076 1.00 91.50 350 PRO A CA 1
ATOM 2755 C C . PRO A 1 350 ? 7.759 -4.897 19.811 1.00 91.50 350 PRO A C 1
ATOM 2757 O O . PRO A 1 350 ? 7.053 -5.056 20.804 1.00 91.50 350 PRO A O 1
ATOM 2760 N N . ALA A 1 351 ? 8.043 -3.680 19.333 1.00 90.50 351 ALA A N 1
ATOM 2761 C CA . ALA A 1 351 ? 7.512 -2.455 19.933 1.00 90.50 351 ALA A CA 1
ATOM 2762 C C . ALA A 1 351 ? 5.979 -2.386 19.829 1.00 90.50 351 ALA A C 1
ATOM 2764 O O . ALA A 1 351 ? 5.308 -2.023 20.797 1.00 90.50 351 ALA A O 1
ATOM 2765 N N . PHE A 1 352 ? 5.425 -2.797 18.684 1.00 93.62 352 PHE A N 1
ATOM 2766 C CA . PHE A 1 352 ? 3.981 -2.910 18.508 1.00 93.62 352 PHE A CA 1
ATOM 2767 C C . PHE A 1 352 ? 3.436 -4.058 19.336 1.00 93.62 352 PHE A C 1
ATOM 2769 O O . PHE A 1 352 ? 2.457 -3.860 20.031 1.00 93.62 352 PHE A O 1
ATOM 2776 N N . GLU A 1 353 ? 4.081 -5.223 19.351 1.00 94.00 353 GLU A N 1
ATOM 2777 C CA . GLU A 1 353 ? 3.641 -6.355 20.177 1.00 94.00 353 GLU A CA 1
ATOM 2778 C C . GLU A 1 353 ? 3.542 -5.993 21.673 1.00 94.00 353 GLU A C 1
ATOM 2780 O O . GLU A 1 353 ? 2.519 -6.258 22.310 1.00 94.00 353 GLU A O 1
ATOM 2785 N N . ALA A 1 354 ? 4.551 -5.306 22.215 1.00 93.38 354 ALA A N 1
ATOM 2786 C CA . ALA A 1 354 ? 4.608 -4.900 23.619 1.00 93.38 354 ALA A CA 1
ATOM 2787 C C . ALA A 1 354 ? 3.536 -3.868 24.017 1.00 93.38 354 ALA A C 1
ATOM 2789 O O . ALA A 1 354 ? 3.179 -3.780 25.196 1.00 93.38 354 ALA A O 1
ATOM 2790 N N . ALA A 1 355 ? 3.009 -3.105 23.055 1.00 94.75 355 ALA A N 1
ATOM 2791 C CA . ALA A 1 355 ? 1.975 -2.101 23.289 1.00 94.75 355 ALA A CA 1
ATOM 2792 C C . ALA A 1 355 ? 0.577 -2.702 23.484 1.00 94.75 355 ALA A C 1
ATOM 2794 O O . ALA A 1 355 ? -0.352 -1.965 23.806 1.00 94.75 355 ALA A O 1
ATOM 2795 N N . PHE A 1 356 ? 0.403 -4.015 23.320 1.00 96.75 356 PHE A N 1
ATOM 2796 C CA . PHE A 1 356 ? -0.892 -4.676 23.464 1.00 96.75 356 PHE A CA 1
ATOM 2797 C C . PHE A 1 356 ? -0.842 -5.753 24.546 1.00 96.75 356 PHE A C 1
ATOM 2799 O O . PHE A 1 356 ? 0.214 -6.209 25.001 1.00 96.75 356 PHE A O 1
ATOM 2806 N N . VAL A 1 357 ? -2.028 -6.117 25.015 1.00 96.31 357 VAL A N 1
ATOM 2807 C CA . VAL A 1 357 ? -2.252 -7.186 25.984 1.00 96.31 357 VAL A CA 1
ATOM 2808 C C . VAL A 1 357 ? -3.361 -8.085 25.470 1.00 96.31 357 VAL A C 1
ATOM 2810 O O . VAL A 1 357 ? -4.403 -7.606 25.017 1.00 96.31 357 VAL A O 1
ATOM 2813 N N . GLN A 1 358 ? -3.131 -9.393 25.532 1.00 96.56 358 GLN A N 1
ATOM 2814 C CA . GLN A 1 358 ? -4.176 -10.371 25.272 1.00 96.56 358 GLN A CA 1
ATOM 2815 C C . GLN A 1 358 ? -5.174 -10.351 26.429 1.00 96.56 358 GLN A C 1
ATOM 2817 O O . GLN A 1 358 ? -4.791 -10.316 27.600 1.00 96.56 358 GLN A O 1
ATOM 2822 N N . LEU A 1 359 ? -6.457 -10.378 26.097 1.00 94.75 359 LEU A N 1
ATOM 2823 C CA . LEU A 1 359 ? -7.527 -10.429 27.077 1.00 94.75 359 LEU A CA 1
ATOM 2824 C C . LEU A 1 359 ? -7.819 -11.870 27.496 1.00 94.75 359 LEU A C 1
ATOM 2826 O O . LEU A 1 359 ? -7.676 -12.790 26.681 1.00 94.75 359 LEU A O 1
ATOM 2830 N N . PRO A 1 360 ? -8.266 -12.080 28.746 1.00 92.25 360 PRO A N 1
ATOM 2831 C CA . PRO A 1 360 ? -8.812 -13.367 29.140 1.00 92.25 360 PRO A CA 1
ATOM 2832 C C . PRO A 1 360 ? -10.021 -13.727 28.256 1.00 92.25 360 PRO A C 1
ATOM 2834 O O . PRO A 1 360 ? -10.685 -12.828 27.725 1.00 92.25 360 PRO A O 1
ATOM 2837 N N . PRO A 1 361 ? -10.329 -15.027 28.094 1.00 87.94 361 PRO A N 1
ATOM 2838 C CA . PRO A 1 361 ? -11.522 -15.459 27.377 1.00 87.94 361 PRO A CA 1
ATOM 2839 C C . PRO A 1 361 ? -12.781 -14.786 27.934 1.00 87.94 361 PRO A C 1
ATOM 2841 O O . PRO A 1 361 ? -12.988 -14.727 29.147 1.00 87.94 361 PRO A O 1
ATOM 2844 N N . PHE A 1 362 ? -13.616 -14.267 27.039 1.00 82.38 362 PHE A N 1
ATOM 2845 C CA . PHE A 1 362 ? -14.891 -13.651 27.401 1.00 82.38 362 PHE A CA 1
ATOM 2846 C C . PHE A 1 362 ? -15.942 -14.712 27.750 1.00 82.38 362 PHE A C 1
ATOM 2848 O O . PHE A 1 362 ? -15.777 -15.876 27.375 1.00 82.38 362 PHE A O 1
ATOM 2855 N N . PRO A 1 363 ? -17.043 -14.329 28.430 1.00 87.12 363 PRO A N 1
ATOM 2856 C CA . PRO A 1 363 ? -18.167 -15.228 28.643 1.00 87.12 363 PRO A CA 1
ATOM 2857 C C . PRO A 1 363 ? -18.635 -15.837 27.310 1.00 87.12 363 PRO A C 1
ATOM 2859 O O . PRO A 1 363 ? -18.875 -15.072 26.361 1.00 87.12 363 PRO A O 1
ATOM 2862 N N . PRO A 1 364 ? -18.767 -17.175 27.228 1.00 84.69 364 PRO A N 1
ATOM 2863 C CA . PRO A 1 364 ? -19.116 -17.861 25.992 1.00 84.69 364 PRO A CA 1
ATOM 2864 C C . PRO A 1 364 ? -20.361 -17.286 25.323 1.00 84.69 364 PRO A C 1
ATOM 2866 O O . PRO A 1 364 ? -21.332 -16.913 25.987 1.00 84.69 364 PRO A O 1
ATOM 2869 N N . GLY A 1 365 ? -20.328 -17.199 23.996 1.00 83.62 365 GLY A N 1
ATOM 2870 C CA . GLY A 1 365 ? -21.434 -16.670 23.203 1.00 83.62 365 GLY A CA 1
ATOM 2871 C C . GLY A 1 365 ? -21.555 -15.142 23.192 1.00 83.62 365 GLY A C 1
ATOM 2872 O O . GLY A 1 365 ? -22.409 -14.628 22.471 1.00 83.62 365 GLY A O 1
ATOM 2873 N N . THR A 1 366 ? -20.709 -14.390 23.900 1.00 88.19 366 THR A N 1
ATOM 2874 C CA . THR A 1 366 ? -20.696 -12.921 23.793 1.00 88.19 366 THR A CA 1
ATOM 2875 C C . THR A 1 366 ? -20.075 -12.500 22.462 1.00 88.19 366 THR A C 1
ATOM 2877 O O . THR A 1 366 ? -18.908 -12.787 22.201 1.00 88.19 366 THR A O 1
ATOM 2880 N N . ALA A 1 367 ? -20.843 -11.807 21.619 1.00 91.12 367 ALA A N 1
ATOM 2881 C CA . ALA A 1 367 ? -20.318 -11.220 20.389 1.00 91.12 367 ALA A CA 1
ATOM 2882 C C . ALA A 1 367 ? -19.595 -9.904 20.703 1.00 91.12 367 ALA A C 1
ATOM 2884 O O . ALA A 1 367 ? -20.128 -9.068 21.435 1.00 91.12 367 ALA A O 1
ATOM 2885 N N . ARG A 1 368 ? -18.402 -9.702 20.137 1.00 90.81 368 ARG A N 1
ATOM 2886 C CA . ARG A 1 368 ? -17.688 -8.418 20.218 1.00 90.81 368 ARG A CA 1
ATOM 2887 C C . ARG A 1 368 ? -17.271 -7.942 18.838 1.00 90.81 368 ARG A C 1
ATOM 2889 O O . ARG A 1 368 ? -17.052 -8.744 17.933 1.00 90.81 368 ARG A O 1
ATOM 2896 N N . LEU A 1 369 ? -17.162 -6.630 18.690 1.00 92.38 369 LEU A N 1
ATOM 2897 C CA . LEU A 1 369 ? -16.753 -5.988 17.449 1.00 92.38 369 LEU A CA 1
ATOM 2898 C C . LEU A 1 369 ? -15.252 -5.721 17.485 1.00 92.38 369 LEU A C 1
ATOM 2900 O O . LEU A 1 369 ? -14.713 -5.333 18.516 1.00 92.38 369 LEU A O 1
ATOM 2904 N N . CYS A 1 370 ? -14.586 -5.953 16.357 1.00 94.38 370 CYS A N 1
ATOM 2905 C CA . CYS A 1 370 ? -13.191 -5.577 16.181 1.00 94.38 370 CYS A CA 1
ATOM 2906 C C . CYS A 1 370 ? -13.113 -4.156 15.615 1.00 94.38 370 CYS A C 1
ATOM 2908 O O . CYS A 1 370 ? -13.762 -3.849 14.610 1.00 94.38 370 CYS A O 1
ATOM 2910 N N . ASP A 1 371 ? -12.282 -3.310 16.215 1.00 93.62 371 ASP A N 1
ATOM 2911 C CA . ASP A 1 371 ? -12.082 -1.923 15.782 1.00 93.62 371 ASP A CA 1
ATOM 2912 C C . ASP A 1 371 ? -11.331 -1.813 14.449 1.00 93.62 371 ASP A C 1
ATOM 2914 O O . ASP A 1 371 ? -11.432 -0.806 13.754 1.00 93.62 371 ASP A O 1
ATOM 2918 N N . LEU A 1 372 ? -10.636 -2.881 14.043 1.00 92.88 372 LEU A N 1
ATOM 2919 C CA . LEU A 1 372 ? -9.977 -3.012 12.737 1.00 92.88 372 LEU A CA 1
ATOM 2920 C C . LEU A 1 372 ? -10.763 -3.893 11.750 1.00 92.88 372 LEU A C 1
ATOM 2922 O O . LEU A 1 372 ? -10.230 -4.268 10.705 1.00 92.88 372 LEU A O 1
ATOM 2926 N N . CYS A 1 373 ? -12.013 -4.259 12.054 1.00 91.44 373 CYS A N 1
ATOM 2927 C CA . CYS A 1 373 ? -12.875 -4.907 11.065 1.00 91.44 373 CYS A CA 1
ATOM 2928 C C . CYS A 1 373 ? -13.222 -3.901 9.964 1.00 91.44 373 CYS A C 1
ATOM 2930 O O . CYS A 1 373 ? -13.745 -2.840 10.277 1.00 91.44 373 CYS A O 1
ATOM 2932 N N . VAL A 1 374 ? -13.019 -4.238 8.688 1.00 81.75 374 VAL A N 1
ATOM 2933 C CA . VAL A 1 374 ? -13.290 -3.332 7.548 1.00 81.75 374 VAL A CA 1
ATOM 2934 C C . VAL A 1 374 ? -14.734 -2.803 7.534 1.00 81.75 374 VAL A C 1
ATOM 2936 O O . VAL A 1 374 ? -14.982 -1.690 7.085 1.00 81.75 374 VAL A O 1
ATOM 2939 N N . GLY A 1 375 ? -15.694 -3.562 8.072 1.00 78.88 375 GLY A N 1
ATOM 2940 C CA . GLY A 1 375 ? -17.085 -3.113 8.202 1.00 78.88 375 GLY A CA 1
ATOM 2941 C C . GLY A 1 375 ? -17.364 -2.166 9.379 1.00 78.88 375 GLY A C 1
ATOM 2942 O O . GLY A 1 375 ? -18.481 -1.672 9.501 1.00 78.88 375 GLY A O 1
ATOM 2943 N N . ASN A 1 376 ? -16.389 -1.916 10.256 1.00 82.88 376 ASN A N 1
ATOM 2944 C CA . ASN A 1 376 ? -16.510 -0.991 11.382 1.00 82.88 376 ASN A CA 1
ATOM 2945 C C . ASN A 1 376 ? -16.178 0.443 10.933 1.00 82.88 376 ASN A C 1
ATOM 2947 O O . ASN A 1 376 ? -15.200 0.667 10.216 1.00 82.88 376 ASN A O 1
ATOM 2951 N N . ALA A 1 377 ? -16.962 1.420 11.398 1.00 79.38 377 ALA A N 1
ATOM 2952 C CA . ALA A 1 377 ? -16.864 2.830 11.022 1.00 79.38 377 ALA A CA 1
ATOM 2953 C C . ALA A 1 377 ? -15.476 3.452 11.272 1.00 79.38 377 ALA A C 1
ATOM 2955 O O . ALA A 1 377 ? -15.046 4.311 10.504 1.00 79.38 377 ALA A O 1
ATOM 2956 N N . ARG A 1 378 ? -14.754 3.006 12.310 1.00 82.81 378 ARG A N 1
ATOM 2957 C CA . ARG A 1 378 ? -13.417 3.529 12.660 1.00 82.81 378 ARG A CA 1
ATOM 2958 C C . ARG A 1 378 ? -12.251 2.830 11.991 1.00 82.81 378 ARG A C 1
ATOM 2960 O O . ARG A 1 378 ? -11.140 3.358 12.022 1.00 82.81 378 ARG A O 1
ATOM 2967 N N . SER A 1 379 ? -12.487 1.672 11.385 1.00 85.12 379 SER A N 1
ATOM 2968 C CA . SER A 1 379 ? -11.410 0.800 10.916 1.00 85.12 379 SER A CA 1
ATOM 2969 C C . SER A 1 379 ? -10.467 1.500 9.948 1.00 85.12 379 SER A C 1
ATOM 2971 O O . SER A 1 379 ? -9.255 1.424 10.115 1.00 85.12 379 SER A O 1
ATOM 2973 N N . SER A 1 380 ? -11.006 2.257 8.992 1.00 81.31 380 SER A N 1
ATOM 2974 C CA . SER A 1 380 ? -10.204 2.990 8.011 1.00 81.31 380 SER A CA 1
ATOM 2975 C C . SER A 1 380 ? -9.315 4.059 8.661 1.00 81.31 380 SER A C 1
ATOM 2977 O O . SER A 1 380 ? -8.132 4.151 8.332 1.00 81.31 380 SER A O 1
ATOM 2979 N N . THR A 1 381 ? -9.837 4.835 9.615 1.00 83.44 381 THR A N 1
ATOM 2980 C CA . THR A 1 381 ? -9.063 5.843 10.357 1.00 83.44 381 THR A CA 1
ATOM 2981 C C . THR A 1 381 ? -7.989 5.183 11.216 1.00 83.44 381 THR A C 1
ATOM 2983 O O . THR A 1 381 ? -6.834 5.614 11.203 1.00 83.44 381 THR A O 1
ATOM 2986 N N . TYR A 1 382 ? -8.332 4.096 11.907 1.00 90.06 382 TYR A N 1
ATOM 2987 C CA . TYR A 1 382 ? -7.388 3.358 12.742 1.00 90.06 382 TYR A CA 1
ATOM 2988 C C . TYR A 1 382 ? -6.278 2.721 11.907 1.00 90.06 382 TYR A C 1
ATOM 2990 O O . TYR A 1 382 ? -5.110 2.897 12.240 1.00 90.06 382 TYR A O 1
ATOM 2998 N N . LEU A 1 383 ? -6.599 2.081 10.781 1.00 88.62 383 LEU A N 1
ATOM 2999 C CA . LEU A 1 383 ? -5.604 1.530 9.856 1.00 88.62 383 LEU A CA 1
ATOM 3000 C C . LEU A 1 383 ? -4.673 2.620 9.306 1.00 88.62 383 LEU A C 1
ATOM 3002 O O . LEU A 1 383 ? -3.463 2.415 9.259 1.00 88.62 383 LEU A O 1
ATOM 3006 N N . LYS A 1 384 ? -5.193 3.809 8.967 1.00 84.06 384 LYS A N 1
ATOM 3007 C CA . LYS A 1 384 ? -4.362 4.952 8.538 1.00 84.06 384 LYS A CA 1
ATOM 3008 C C . LYS A 1 384 ? -3.393 5.406 9.631 1.00 84.06 384 LYS A C 1
ATOM 3010 O O . LYS A 1 384 ? -2.223 5.663 9.349 1.00 84.06 384 LYS A O 1
ATOM 3015 N N . LYS A 1 385 ? -3.857 5.513 10.879 1.00 88.00 385 LYS A N 1
ATOM 3016 C CA . LYS A 1 385 ? -3.000 5.904 12.012 1.00 88.00 385 LYS A CA 1
ATOM 3017 C C . LYS A 1 385 ? -2.001 4.811 12.372 1.00 88.00 385 LYS A C 1
ATOM 3019 O O . LYS A 1 385 ? -0.871 5.137 12.714 1.00 88.00 385 LYS A O 1
ATOM 3024 N N . LEU A 1 386 ? -2.388 3.545 12.237 1.00 91.12 386 LEU A N 1
ATOM 3025 C CA . LEU A 1 386 ? -1.515 2.394 12.433 1.00 91.12 386 LEU A CA 1
ATOM 3026 C C . LEU A 1 386 ? -0.395 2.369 11.394 1.00 91.12 386 LEU A C 1
ATOM 3028 O O . LEU A 1 386 ? 0.763 2.198 11.750 1.00 91.12 386 LEU A O 1
ATOM 3032 N N . LEU A 1 387 ? -0.722 2.628 10.129 1.00 85.62 387 LEU A N 1
ATOM 3033 C CA . LEU A 1 387 ? 0.271 2.793 9.070 1.00 85.62 387 LEU A CA 1
ATOM 3034 C C . LEU A 1 387 ? 1.208 3.961 9.361 1.00 85.62 387 LEU A C 1
ATOM 3036 O O . LEU A 1 387 ? 2.420 3.789 9.312 1.00 85.62 387 LEU A O 1
ATOM 3040 N N . LYS A 1 388 ? 0.661 5.127 9.728 1.00 85.12 388 LYS A N 1
ATOM 3041 C CA . LYS A 1 388 ? 1.468 6.296 10.107 1.00 85.12 388 LYS A CA 1
ATOM 3042 C C . LYS A 1 388 ? 2.415 5.989 11.272 1.00 85.12 388 LYS A C 1
ATOM 3044 O O . LYS A 1 388 ? 3.546 6.457 11.262 1.00 85.12 388 LYS A O 1
ATOM 3049 N N . ALA A 1 389 ? 1.948 5.226 12.257 1.00 89.69 389 ALA A N 1
ATOM 3050 C CA . ALA A 1 389 ? 2.756 4.755 13.373 1.00 89.69 389 ALA A CA 1
ATOM 3051 C C . ALA A 1 389 ? 3.871 3.818 12.896 1.00 89.69 389 ALA A C 1
ATOM 3053 O O . ALA A 1 389 ? 5.027 4.012 13.251 1.00 89.69 389 ALA A O 1
ATOM 3054 N N . GLY A 1 390 ? 3.536 2.836 12.059 1.00 86.81 390 GLY A N 1
ATOM 3055 C CA . GLY A 1 390 ? 4.483 1.854 11.538 1.00 86.81 390 GLY A CA 1
ATOM 3056 C C . GLY A 1 390 ? 5.650 2.471 10.765 1.00 86.81 390 GLY A C 1
ATOM 3057 O O . GLY A 1 390 ? 6.785 2.044 10.952 1.00 86.81 390 GLY A O 1
ATOM 3058 N N . ILE A 1 391 ? 5.373 3.506 9.963 1.00 79.06 391 ILE A N 1
ATOM 3059 C CA . ILE A 1 391 ? 6.375 4.197 9.127 1.00 79.06 391 ILE A CA 1
ATOM 3060 C C . ILE A 1 391 ? 7.139 5.315 9.853 1.00 79.06 391 ILE A C 1
ATOM 3062 O O . ILE A 1 391 ? 8.120 5.871 9.361 1.00 79.06 391 ILE A O 1
ATOM 3066 N N . ALA A 1 392 ? 6.654 5.742 11.017 1.00 80.75 392 ALA A N 1
ATOM 3067 C CA . ALA A 1 392 ? 7.323 6.795 11.761 1.00 80.75 392 ALA A CA 1
ATOM 3068 C C . ALA A 1 392 ? 8.608 6.250 12.387 1.00 80.75 392 ALA A C 1
ATOM 3070 O O . ALA A 1 392 ? 8.595 5.221 13.050 1.00 80.75 392 ALA A O 1
ATOM 3071 N N . THR A 1 393 ? 9.724 6.964 12.245 1.00 75.12 393 THR A N 1
ATOM 3072 C CA . THR A 1 393 ? 10.953 6.603 12.958 1.00 75.12 393 THR A CA 1
ATOM 3073 C C . THR A 1 393 ? 10.828 6.996 14.429 1.00 75.12 393 THR A C 1
ATOM 3075 O O . THR A 1 393 ? 11.041 8.152 14.797 1.00 75.12 393 THR A O 1
ATOM 3078 N N . GLY A 1 394 ? 10.469 6.029 15.267 1.00 70.06 394 GLY A N 1
ATOM 3079 C CA . GLY A 1 394 ? 10.438 6.168 16.714 1.00 70.06 394 GLY A CA 1
ATOM 3080 C C . GLY A 1 394 ? 11.840 6.196 17.344 1.00 70.06 394 GLY A C 1
ATOM 3081 O O . GLY A 1 394 ? 12.853 6.016 16.660 1.00 70.06 394 GLY A O 1
ATOM 3082 N N . PRO A 1 395 ? 11.931 6.377 18.675 1.00 64.56 395 PRO A N 1
ATOM 3083 C CA . PRO A 1 395 ? 13.205 6.516 19.391 1.00 64.56 395 PRO A CA 1
ATOM 3084 C C . PRO A 1 395 ? 14.153 5.316 19.252 1.00 64.56 395 PRO A C 1
ATOM 3086 O O . PRO A 1 395 ? 15.367 5.471 19.354 1.00 64.56 395 PRO A O 1
ATOM 3089 N N . SER A 1 396 ? 13.607 4.120 19.019 1.00 66.94 396 SER A N 1
ATOM 3090 C CA . SER A 1 396 ? 14.360 2.877 18.808 1.00 66.94 396 SER A CA 1
ATOM 3091 C C . SER A 1 396 ? 14.790 2.657 17.353 1.00 66.94 396 SER A C 1
ATOM 3093 O O . SER A 1 396 ? 15.371 1.618 17.045 1.00 66.94 396 SER A O 1
ATOM 3095 N N . GLY A 1 397 ? 14.478 3.588 16.444 1.00 69.19 397 GLY A N 1
ATOM 3096 C CA . GLY A 1 397 ? 14.638 3.393 15.001 1.00 69.19 397 GLY A CA 1
ATOM 3097 C C . GLY A 1 397 ? 13.594 2.457 14.377 1.00 69.19 397 GLY A C 1
ATOM 3098 O O . GLY A 1 397 ? 13.712 2.132 13.201 1.00 69.19 397 GLY A O 1
ATOM 3099 N N . GLN A 1 398 ? 12.587 2.026 15.146 1.00 77.44 398 GLN A N 1
ATOM 3100 C CA . GLN A 1 398 ? 11.419 1.263 14.683 1.00 77.44 398 GLN A CA 1
ATOM 3101 C C . GLN A 1 398 ? 10.171 2.158 14.652 1.00 77.44 398 GLN A C 1
ATOM 3103 O O . GLN A 1 398 ? 10.220 3.280 15.154 1.00 77.44 398 GLN A O 1
ATOM 3108 N N . GLY A 1 399 ? 9.061 1.649 14.109 1.00 81.50 399 GLY A N 1
ATOM 3109 C CA . GLY A 1 399 ? 7.767 2.338 14.090 1.00 81.50 399 GLY A CA 1
ATOM 3110 C C . GLY A 1 399 ? 7.355 2.923 15.452 1.00 81.50 399 GLY A C 1
ATOM 3111 O O . GLY A 1 399 ? 7.550 2.297 16.498 1.00 81.50 399 GLY A O 1
ATOM 3112 N N . ASP A 1 400 ? 6.755 4.113 15.450 1.00 89.12 400 ASP A N 1
ATOM 3113 C CA . ASP A 1 400 ? 6.240 4.790 16.643 1.00 89.12 400 ASP A CA 1
ATOM 3114 C C . ASP A 1 400 ? 4.769 4.433 16.906 1.00 89.12 400 ASP A C 1
ATOM 3116 O O . ASP A 1 400 ? 3.839 5.152 16.523 1.00 89.12 400 ASP A O 1
ATOM 3120 N N . VAL A 1 401 ? 4.555 3.319 17.616 1.00 91.25 401 VAL A N 1
ATOM 3121 C CA . VAL A 1 401 ? 3.222 2.876 18.065 1.00 91.25 401 VAL A CA 1
ATOM 3122 C C . VAL A 1 401 ? 2.487 3.933 18.900 1.00 91.25 401 VAL A C 1
ATOM 3124 O O . VAL A 1 401 ? 1.257 3.900 18.957 1.00 91.25 401 VAL A O 1
ATOM 3127 N N . GLY A 1 402 ? 3.196 4.905 19.491 1.00 91.56 402 GLY A N 1
ATOM 3128 C CA . GLY A 1 402 ? 2.611 6.014 20.243 1.00 91.56 402 GLY A CA 1
ATOM 3129 C C . GLY A 1 402 ? 1.604 6.819 19.421 1.00 91.56 402 GLY A C 1
ATOM 3130 O O . GLY A 1 402 ? 0.535 7.150 19.931 1.00 91.56 402 GLY A O 1
ATOM 3131 N N . ILE A 1 403 ? 1.873 7.025 18.126 1.00 90.19 403 ILE A N 1
ATOM 3132 C CA . ILE A 1 403 ? 0.970 7.732 17.199 1.00 90.19 403 ILE A CA 1
ATOM 3133 C C . ILE A 1 403 ? -0.390 7.027 17.102 1.00 90.19 403 ILE A C 1
ATOM 3135 O O . ILE A 1 403 ? -1.442 7.673 17.093 1.00 90.19 403 ILE A O 1
ATOM 3139 N N . PHE A 1 404 ? -0.379 5.695 17.015 1.00 92.62 404 PHE A N 1
ATOM 3140 C CA . PHE A 1 404 ? -1.600 4.894 16.970 1.00 92.62 404 PHE A CA 1
ATOM 3141 C C . PHE A 1 404 ? -2.262 4.823 18.347 1.00 92.62 404 PHE A C 1
ATOM 3143 O O . PHE A 1 404 ? -3.464 5.054 18.467 1.00 92.62 404 PHE A O 1
ATOM 3150 N N . ALA A 1 405 ? -1.471 4.550 19.385 1.00 93.19 405 ALA A N 1
ATOM 3151 C CA . ALA A 1 405 ? -1.925 4.385 20.758 1.00 93.19 405 ALA A CA 1
ATOM 3152 C C . ALA A 1 405 ? -2.633 5.637 21.295 1.00 93.19 405 ALA A C 1
ATOM 3154 O O . ALA A 1 405 ? -3.716 5.524 21.869 1.00 93.19 405 ALA A O 1
ATOM 3155 N N . GLU A 1 406 ? -2.063 6.826 21.077 1.00 91.38 406 GLU A N 1
ATOM 3156 C CA . GLU A 1 406 ? -2.666 8.102 21.469 1.00 91.38 406 GLU A CA 1
ATOM 3157 C C . GLU A 1 406 ? -4.003 8.310 20.754 1.00 91.38 406 GLU A C 1
ATOM 3159 O O . GLU A 1 406 ? -5.021 8.581 21.395 1.00 91.38 406 GLU A O 1
ATOM 3164 N N . HIS A 1 407 ? -4.019 8.123 19.431 1.00 90.75 407 HIS A N 1
ATOM 3165 C CA . HIS A 1 407 ? -5.225 8.317 18.639 1.00 90.75 407 HIS A CA 1
ATOM 3166 C C . HIS A 1 407 ? -6.348 7.370 19.075 1.00 90.75 407 HIS A C 1
ATOM 3168 O O . HIS A 1 407 ? -7.466 7.820 19.327 1.00 90.75 407 HIS A O 1
ATOM 3174 N N . VAL A 1 408 ? -6.056 6.076 19.200 1.00 91.44 408 VAL A N 1
ATOM 3175 C CA . VAL A 1 408 ? -7.046 5.077 19.610 1.00 91.44 408 VAL A CA 1
ATOM 3176 C C . VAL A 1 408 ? -7.517 5.330 21.039 1.00 91.44 408 VAL A C 1
ATOM 3178 O O . VAL A 1 408 ? -8.719 5.320 21.269 1.00 91.44 408 VAL A O 1
ATOM 3181 N N . SER A 1 409 ? -6.620 5.641 21.980 1.00 89.19 409 SER A N 1
ATOM 3182 C CA . SER A 1 409 ? -6.999 5.903 23.381 1.00 89.19 409 SER A CA 1
ATOM 3183 C C . SER A 1 409 ? -7.951 7.090 23.522 1.00 89.19 409 SER A C 1
ATOM 3185 O O . SER A 1 409 ? -8.865 7.050 24.343 1.00 89.19 409 SER A O 1
ATOM 3187 N N . VAL A 1 410 ? -7.760 8.141 22.717 1.00 88.38 410 VAL A N 1
ATOM 3188 C CA . VAL A 1 410 ? -8.672 9.293 22.689 1.00 88.38 410 VAL A CA 1
ATOM 3189 C C . VAL A 1 410 ? -10.028 8.894 22.110 1.00 88.38 410 VAL A C 1
ATOM 3191 O O . VAL A 1 410 ? -11.057 9.241 22.681 1.00 88.38 410 VAL A O 1
ATOM 3194 N N . HIS A 1 411 ? -10.042 8.152 21.001 1.00 88.75 411 HIS A N 1
ATOM 3195 C CA . HIS A 1 411 ? -11.275 7.860 20.267 1.00 88.75 411 HIS A CA 1
ATOM 3196 C C . HIS A 1 411 ? -12.085 6.700 20.842 1.00 88.75 411 HIS A C 1
ATOM 3198 O O . HIS A 1 411 ? -13.297 6.683 20.652 1.00 88.75 411 HIS A O 1
ATOM 3204 N N . ALA A 1 412 ? -11.465 5.777 21.577 1.00 86.88 412 ALA A N 1
ATOM 3205 C CA . ALA A 1 412 ? -12.098 4.587 22.147 1.00 86.88 412 ALA A CA 1
ATOM 3206 C C . ALA A 1 412 ? -13.401 4.899 22.903 1.00 86.88 412 ALA A C 1
ATOM 3208 O O . ALA A 1 412 ? -14.412 4.223 22.726 1.00 86.88 412 ALA A O 1
ATOM 3209 N N . SER A 1 413 ? -13.399 5.975 23.693 1.00 84.56 413 SER A N 1
ATOM 3210 C CA . SER A 1 413 ? -14.545 6.393 24.514 1.00 84.56 413 SER A CA 1
ATOM 3211 C C . SER A 1 413 ? -15.420 7.463 23.863 1.00 84.56 413 SER A C 1
ATOM 3213 O O . SER A 1 413 ? -16.440 7.852 24.429 1.00 84.56 413 SER A O 1
ATOM 3215 N N . ILE A 1 414 ? -15.030 7.967 22.693 1.00 87.56 414 ILE A N 1
ATOM 3216 C CA . ILE A 1 414 ? -15.813 8.959 21.961 1.00 87.56 414 ILE A CA 1
ATOM 3217 C C . ILE A 1 414 ? -16.906 8.216 21.184 1.00 87.56 414 ILE A C 1
ATOM 3219 O O . ILE A 1 414 ? -16.615 7.197 20.562 1.00 87.56 414 ILE A O 1
ATOM 3223 N N . PRO A 1 415 ? -18.162 8.680 21.164 1.00 84.12 415 PRO A N 1
ATOM 3224 C CA . PRO A 1 415 ? -19.182 8.116 20.283 1.00 84.12 415 PRO A CA 1
ATOM 3225 C C . PRO A 1 415 ? -18.944 8.487 18.814 1.00 84.12 415 PRO A C 1
ATOM 3227 O O . PRO A 1 415 ? -18.560 9.616 18.515 1.00 84.12 415 PRO A O 1
ATOM 3230 N N . LEU A 1 416 ? -19.241 7.567 17.890 1.00 82.00 416 LEU A N 1
ATOM 3231 C CA . LEU A 1 416 ? -19.163 7.827 16.447 1.00 82.00 416 LEU A CA 1
ATOM 3232 C C . LEU A 1 416 ? -19.999 9.048 16.046 1.00 82.00 416 LEU A C 1
ATOM 3234 O O . LEU A 1 416 ? -21.113 9.249 16.551 1.00 82.00 416 LEU A O 1
ATOM 3238 N N . CYS A 1 417 ? -19.502 9.820 15.087 1.00 82.62 417 CYS A N 1
ATOM 3239 C CA . CYS A 1 417 ? -20.218 10.905 14.446 1.00 82.62 417 CYS A CA 1
ATOM 3240 C C . CYS A 1 417 ? -21.518 10.364 13.853 1.00 82.62 417 CYS A C 1
ATOM 3242 O O . CYS A 1 417 ? -21.536 9.429 13.053 1.00 82.62 417 CYS A O 1
ATOM 3244 N N . THR A 1 418 ? -22.635 10.984 14.225 1.00 76.31 418 THR A N 1
ATOM 3245 C CA . THR A 1 418 ? -23.962 10.600 13.738 1.00 76.31 418 THR A CA 1
ATOM 3246 C C . THR A 1 418 ? -24.177 10.932 12.262 1.00 76.31 418 THR A C 1
ATOM 3248 O O . THR A 1 418 ? -25.207 10.548 11.710 1.00 76.31 418 THR A O 1
ATOM 3251 N N . THR A 1 419 ? -23.200 11.601 11.632 1.00 78.50 419 THR A N 1
ATOM 3252 C CA . THR A 1 419 ? -23.180 12.099 10.251 1.00 78.50 419 THR A CA 1
ATOM 3253 C C . THR A 1 419 ? -24.428 12.911 9.928 1.00 78.50 419 THR A C 1
ATOM 3255 O O . THR A 1 419 ? -24.475 14.115 10.160 1.00 78.50 419 THR A O 1
ATOM 3258 N N . THR A 1 420 ? -25.458 12.232 9.444 1.00 65.69 420 THR A N 1
ATOM 3259 C CA . THR A 1 420 ? -26.732 12.804 9.041 1.00 65.69 420 THR A CA 1
ATOM 3260 C C . THR A 1 420 ? -27.734 12.882 10.180 1.00 65.69 420 THR A C 1
ATOM 3262 O O . THR A 1 420 ? -28.625 13.712 10.092 1.00 65.69 420 THR A O 1
ATOM 3265 N N . LYS A 1 421 ? -27.645 12.083 11.247 1.00 71.81 421 LYS A N 1
ATOM 3266 C CA . LYS A 1 421 ? -28.633 12.169 12.337 1.00 71.81 421 LYS A CA 1
ATOM 3267 C C . LYS A 1 421 ? -28.321 13.342 13.262 1.00 71.81 421 LYS A C 1
ATOM 3269 O O . LYS A 1 421 ? -27.151 13.655 13.503 1.00 71.81 421 LYS A O 1
ATOM 3274 N N . ALA A 1 422 ? -29.378 13.949 13.798 1.00 70.69 422 ALA A N 1
ATOM 3275 C CA . ALA A 1 422 ? -29.272 14.938 14.860 1.00 70.69 422 ALA A CA 1
ATOM 3276 C C . ALA A 1 422 ? -28.390 14.412 15.996 1.00 70.69 422 ALA A C 1
ATOM 3278 O O . ALA A 1 422 ? -28.464 13.235 16.368 1.00 70.69 422 ALA A O 1
ATOM 3279 N N . VAL A 1 423 ? -27.537 15.278 16.533 1.00 65.44 423 VAL A N 1
ATOM 3280 C CA . VAL A 1 423 ? -26.712 14.942 17.688 1.00 65.44 423 VAL A CA 1
ATOM 3281 C C . VAL A 1 423 ? -27.610 15.012 18.916 1.00 65.44 423 VAL A C 1
ATOM 3283 O O . VAL A 1 423 ? -27.872 16.080 19.464 1.00 65.44 423 VAL A O 1
ATOM 3286 N N . VAL A 1 424 ? -28.128 13.861 19.338 1.00 62.41 424 VAL A N 1
ATOM 3287 C CA . VAL A 1 424 ? -29.021 13.802 20.494 1.00 62.41 424 VAL A CA 1
ATOM 3288 C C . VAL A 1 424 ? -28.190 13.883 21.775 1.00 62.41 424 VAL A C 1
ATOM 3290 O O . VAL A 1 424 ? -27.396 12.995 22.084 1.00 62.41 424 VAL A O 1
ATOM 3293 N N . GLN A 1 425 ? -28.375 14.958 22.544 1.00 59.12 425 GLN A N 1
ATOM 3294 C CA . GLN A 1 425 ? -27.657 15.171 23.809 1.00 59.12 425 GLN A CA 1
ATOM 3295 C C . GLN A 1 425 ? -27.987 14.149 24.898 1.00 59.12 425 GLN A C 1
ATOM 3297 O O . GLN A 1 425 ? -27.184 13.971 25.812 1.00 59.12 425 GLN A O 1
ATOM 3302 N N . SER A 1 426 ? -29.132 13.465 24.812 1.00 51.53 426 SER A N 1
ATOM 3303 C CA . SER A 1 426 ? -29.560 12.478 25.813 1.00 51.53 426 SER A CA 1
ATOM 3304 C C . SER A 1 426 ? -28.618 11.274 25.938 1.00 51.53 426 SER A C 1
ATOM 3306 O O . SER A 1 426 ? -28.790 10.469 26.844 1.00 51.53 426 SER A O 1
ATOM 3308 N N . GLU A 1 427 ? -27.611 11.161 25.067 1.00 61.09 427 GLU A N 1
ATOM 3309 C CA . GLU A 1 427 ? -26.561 10.137 25.113 1.00 61.09 427 GLU A CA 1
ATOM 3310 C C . GLU A 1 427 ? -25.253 10.617 25.779 1.00 61.09 427 GLU A C 1
ATOM 3312 O O . GLU A 1 427 ? -24.239 9.930 25.697 1.00 61.09 427 GLU A O 1
ATOM 3317 N N . GLY A 1 428 ? -25.223 11.802 26.408 1.00 65.56 428 GLY A N 1
ATOM 3318 C CA . GLY A 1 428 ? -24.025 12.305 27.105 1.00 65.56 428 GLY A CA 1
ATOM 3319 C C . GLY A 1 428 ? -22.883 12.759 26.182 1.00 65.56 428 GLY A C 1
ATOM 3320 O O . GLY A 1 428 ? -21.744 12.898 26.623 1.00 65.56 428 GLY A O 1
ATOM 3321 N N . ARG A 1 429 ? -23.176 13.001 24.900 1.00 76.94 429 ARG A N 1
ATOM 3322 C CA . ARG A 1 429 ? -22.201 13.419 23.880 1.00 76.94 429 ARG A CA 1
ATOM 3323 C C . ARG A 1 429 ? -21.730 14.855 24.098 1.00 76.94 429 ARG A C 1
ATOM 3325 O O . ARG A 1 429 ? -22.558 15.762 24.239 1.00 76.94 429 ARG A O 1
ATOM 3332 N N . LYS A 1 430 ? -20.416 15.097 24.027 1.00 86.25 430 LYS A N 1
ATOM 3333 C CA . LYS A 1 430 ? -19.893 16.470 23.988 1.00 86.25 430 LYS A CA 1
ATOM 3334 C C . LYS A 1 430 ? -20.023 17.052 22.582 1.00 86.25 430 LYS A C 1
ATOM 3336 O O . LYS A 1 430 ? -19.902 16.351 21.578 1.00 86.25 430 LYS A O 1
ATOM 3341 N N . CYS A 1 431 ? -20.284 18.350 22.513 1.00 87.56 431 CYS A N 1
ATOM 3342 C CA . CYS A 1 431 ? -20.338 19.096 21.263 1.00 87.56 431 CYS A CA 1
ATOM 3343 C C . CYS A 1 431 ? -19.499 20.363 21.383 1.00 87.56 431 CYS A C 1
ATOM 3345 O O . CYS A 1 431 ? -19.337 20.917 22.471 1.00 87.56 431 CYS A O 1
ATOM 3347 N N . TYR A 1 432 ? -18.987 20.821 20.253 1.00 90.44 432 TYR A N 1
ATOM 3348 C CA . TYR A 1 432 ? -18.079 21.952 20.134 1.00 90.44 432 TYR A CA 1
ATOM 3349 C C . TYR A 1 432 ? -18.584 22.884 19.036 1.00 90.44 432 TYR A C 1
ATOM 3351 O O . TYR A 1 432 ? -19.290 22.447 18.127 1.00 90.44 432 TYR A O 1
ATOM 3359 N N . GLY A 1 433 ? -18.237 24.164 19.103 1.00 88.50 433 GLY A N 1
ATOM 3360 C CA . GLY A 1 433 ? -18.531 25.112 18.029 1.00 88.50 433 GLY A CA 1
ATOM 3361 C C . GLY A 1 433 ? -19.123 26.426 18.516 1.00 88.50 433 GLY A C 1
ATOM 3362 O O . GLY A 1 433 ? -19.015 26.784 19.685 1.00 88.50 433 GLY A O 1
ATOM 3363 N N . THR A 1 434 ? -19.751 27.147 17.596 1.00 85.19 434 THR A N 1
ATOM 3364 C CA . THR A 1 434 ? -20.434 28.429 17.836 1.00 85.19 434 THR A CA 1
ATOM 3365 C C . THR A 1 434 ? -21.947 28.238 17.753 1.00 85.19 434 THR A C 1
ATOM 3367 O O . THR A 1 434 ? -22.418 27.144 17.459 1.00 85.19 434 THR A O 1
ATOM 3370 N N . GLU A 1 435 ? -22.748 29.285 17.953 1.00 80.69 435 GLU A N 1
ATOM 3371 C CA . GLU A 1 435 ? -24.210 29.178 17.801 1.00 80.69 435 GLU A CA 1
ATOM 3372 C C . GLU A 1 435 ? -24.677 28.683 16.421 1.00 80.69 435 GLU A C 1
ATOM 3374 O O . GLU A 1 435 ? -25.806 28.205 16.300 1.00 80.69 435 GLU A O 1
ATOM 3379 N N . GLU A 1 436 ? -23.817 28.799 15.408 1.00 82.12 436 GLU A N 1
ATOM 3380 C CA . GLU A 1 436 ? -24.089 28.491 13.999 1.00 82.12 436 GLU A CA 1
ATOM 3381 C C . GLU A 1 436 ? -23.405 27.200 13.541 1.00 82.12 436 GLU A C 1
ATOM 3383 O O . GLU A 1 436 ? -23.832 26.563 12.581 1.00 82.12 436 GLU A O 1
ATOM 3388 N N . ILE A 1 437 ? -22.334 26.812 14.233 1.00 85.25 437 ILE A N 1
ATOM 3389 C CA . ILE A 1 437 ? -21.500 25.665 13.897 1.00 85.25 437 ILE A CA 1
ATOM 3390 C C . ILE A 1 437 ? -21.623 24.647 15.026 1.00 85.25 437 ILE A C 1
ATOM 3392 O O . ILE A 1 437 ? -21.267 24.928 16.169 1.00 85.25 437 ILE A O 1
ATOM 3396 N N . LEU A 1 438 ? -22.119 23.451 14.713 1.00 87.56 438 LEU A N 1
ATOM 3397 C CA . LEU A 1 438 ? -22.064 22.313 15.626 1.00 87.56 438 LEU A CA 1
ATOM 3398 C C . LEU A 1 438 ? -21.036 21.307 15.114 1.00 87.56 438 LEU A C 1
ATOM 3400 O O . LEU A 1 438 ? -21.095 20.858 13.971 1.00 87.56 438 LEU A O 1
ATOM 3404 N N . ILE A 1 439 ? -20.111 20.923 15.978 1.00 89.81 439 ILE A N 1
ATOM 3405 C CA . ILE A 1 439 ? -19.091 19.912 15.730 1.00 89.81 439 ILE A CA 1
ATOM 3406 C C . ILE A 1 439 ? -19.259 18.845 16.814 1.00 89.81 439 ILE A C 1
ATOM 3408 O O . ILE A 1 439 ? -19.213 19.151 18.005 1.00 89.81 439 ILE A O 1
ATOM 3412 N N . CYS A 1 440 ? -19.495 17.592 16.421 1.00 89.56 440 CYS A N 1
ATOM 3413 C CA . CYS A 1 440 ? -19.565 16.493 17.386 1.00 89.56 440 CYS A CA 1
ATOM 3414 C C . CYS A 1 440 ? -18.181 16.183 17.975 1.00 89.56 440 CYS A C 1
ATOM 3416 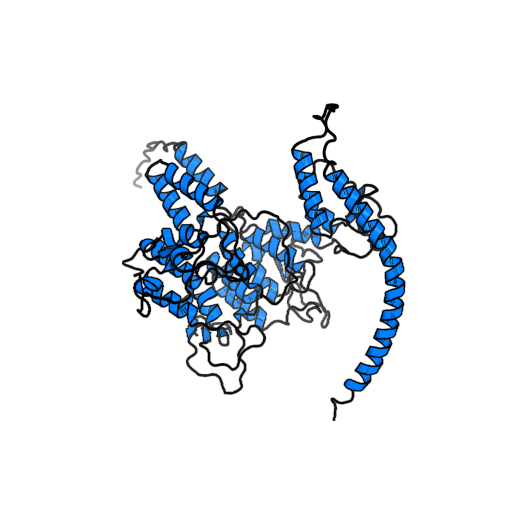O O . CYS A 1 440 ? -17.161 16.549 17.392 1.00 89.56 440 CYS A O 1
ATOM 3418 N N . GLU A 1 441 ? -18.147 15.483 19.109 1.00 89.38 441 GLU A N 1
ATOM 3419 C CA . GLU A 1 441 ? -16.899 15.111 19.787 1.00 89.38 441 GLU A CA 1
ATOM 3420 C C . GLU A 1 441 ? -15.895 14.418 18.853 1.00 89.38 441 GLU A C 1
ATOM 3422 O O . GLU A 1 441 ? -14.748 14.845 18.791 1.00 89.38 441 GLU A O 1
ATOM 3427 N N . GLU A 1 442 ? -16.321 13.446 18.039 1.00 87.56 442 GLU A N 1
ATOM 3428 C CA . GLU A 1 442 ? -15.421 12.764 17.095 1.00 87.56 442 GLU A CA 1
ATOM 3429 C C . GLU A 1 442 ? -14.811 13.728 16.068 1.00 87.56 442 GLU A C 1
ATOM 3431 O O . GLU A 1 442 ? -13.593 13.828 15.970 1.00 87.56 442 GLU A O 1
ATOM 3436 N N . CYS A 1 443 ? -15.626 14.521 15.364 1.00 87.75 443 CYS A N 1
ATOM 3437 C CA . CYS A 1 443 ? -15.106 15.483 14.387 1.00 87.75 443 CYS A CA 1
ATOM 3438 C C . CYS A 1 443 ? -14.238 16.575 15.028 1.00 87.75 443 CYS A C 1
ATOM 3440 O O . CYS A 1 443 ? -13.335 17.098 14.376 1.00 87.75 443 CYS A O 1
ATOM 3442 N N . PHE A 1 444 ? -14.489 16.930 16.290 1.00 90.38 444 PHE A N 1
ATOM 3443 C CA . PHE A 1 444 ? -13.629 17.862 17.005 1.00 90.38 444 PHE A CA 1
ATOM 3444 C C . PHE A 1 444 ? -12.234 17.267 17.213 1.00 90.38 444 PHE A C 1
ATOM 3446 O O . PHE A 1 444 ? -11.245 17.922 16.894 1.00 90.38 444 PHE A O 1
ATOM 3453 N N . TYR A 1 445 ? -12.137 16.032 17.705 1.00 87.50 445 TYR A N 1
ATOM 3454 C CA . TYR A 1 445 ? -10.843 15.392 17.952 1.00 87.50 445 TYR A CA 1
ATOM 3455 C C . TYR A 1 445 ? -10.115 14.967 16.670 1.00 87.50 445 TYR A C 1
ATOM 3457 O O . TYR A 1 445 ? -8.884 15.031 16.645 1.00 87.50 445 TYR A O 1
ATOM 3465 N N . ASP A 1 446 ? -10.845 14.604 15.614 1.00 82.12 446 ASP A N 1
ATOM 3466 C CA . ASP A 1 446 ? -10.258 14.187 14.337 1.00 82.12 446 ASP A CA 1
ATOM 3467 C C . ASP A 1 446 ? -9.798 15.355 13.460 1.00 82.12 446 ASP A C 1
ATOM 3469 O O . ASP A 1 446 ? -8.769 15.243 12.796 1.00 82.12 446 ASP A O 1
ATOM 3473 N N . ILE A 1 447 ? -10.551 16.460 13.430 1.00 84.44 447 ILE A N 1
ATOM 3474 C CA . ILE A 1 447 ? -10.374 17.524 12.424 1.00 84.44 447 ILE A CA 1
ATOM 3475 C C . ILE A 1 447 ? -9.963 18.836 13.089 1.00 84.44 447 ILE A C 1
ATOM 3477 O O . ILE A 1 447 ? -8.954 19.437 12.735 1.00 84.44 447 ILE A O 1
ATOM 3481 N N . VAL A 1 448 ? -10.721 19.278 14.092 1.00 86.88 448 VAL A N 1
ATOM 3482 C CA . VAL A 1 448 ? -10.552 20.616 14.679 1.00 86.88 448 VAL A CA 1
ATOM 3483 C C . VAL A 1 448 ? -9.325 20.686 15.577 1.00 86.88 448 VAL A C 1
ATOM 3485 O O . VAL A 1 448 ? -8.496 21.576 15.417 1.00 86.88 448 VAL A O 1
ATOM 3488 N N . ARG A 1 449 ? -9.181 19.750 16.516 1.00 86.00 449 ARG A N 1
ATOM 3489 C CA . ARG A 1 449 ? -8.089 19.738 17.495 1.00 86.00 449 ARG A CA 1
ATOM 3490 C C . ARG A 1 449 ? -6.704 19.613 16.841 1.00 86.00 449 ARG A C 1
ATOM 3492 O O . ARG A 1 449 ? -5.796 20.284 17.324 1.00 86.00 449 ARG A O 1
ATOM 3499 N N . PRO A 1 450 ? -6.505 18.795 15.788 1.00 80.75 450 PRO A N 1
ATOM 3500 C CA . PRO A 1 450 ? -5.227 18.733 15.082 1.00 80.75 450 PRO A CA 1
ATOM 3501 C C . PRO A 1 450 ? -5.006 19.903 14.113 1.00 80.75 450 PRO A C 1
ATOM 3503 O O . PRO A 1 450 ? -3.874 20.112 13.676 1.00 80.75 450 PRO A O 1
ATOM 3506 N N . SER A 1 451 ? -6.057 20.651 13.753 1.00 81.25 451 SER A N 1
ATOM 3507 C CA . SER A 1 451 ? -5.921 21.808 12.867 1.00 81.25 451 SER A CA 1
ATOM 3508 C C . SER A 1 451 ? -5.132 22.931 13.541 1.00 81.25 451 SER A C 1
ATOM 3510 O O . SER A 1 451 ? -5.163 23.114 14.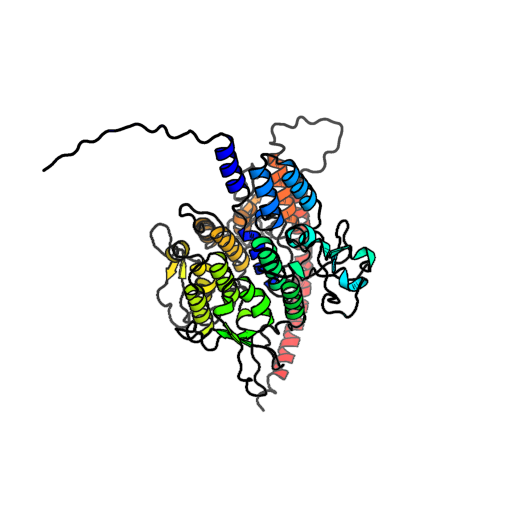756 1.00 81.25 451 SER A O 1
ATOM 3512 N N . SER A 1 452 ? -4.437 23.733 12.739 1.00 77.12 452 SER A N 1
ATOM 3513 C CA . SER A 1 452 ? -3.688 24.904 13.216 1.00 77.12 452 SER A CA 1
ATOM 3514 C C . SER A 1 452 ? -4.582 26.127 13.466 1.00 77.12 452 SER A C 1
ATOM 3516 O O . SER A 1 452 ? -4.119 27.265 13.392 1.00 77.12 452 SER A O 1
ATOM 3518 N N . TYR A 1 453 ? -5.874 25.909 13.720 1.00 76.50 453 TYR A N 1
ATOM 3519 C CA . TYR A 1 453 ? -6.821 26.984 13.959 1.00 76.50 453 TYR A CA 1
ATOM 3520 C C . TYR A 1 453 ? -6.474 27.696 15.284 1.00 76.50 453 TYR A C 1
ATOM 3522 O O . TYR A 1 453 ? -6.429 27.055 16.335 1.00 76.50 453 TYR A O 1
ATOM 3530 N N . PRO A 1 454 ? -6.203 29.014 15.267 1.00 70.62 454 PRO A N 1
ATOM 3531 C CA . PRO A 1 454 ? -5.598 29.711 16.403 1.00 70.62 454 PRO A CA 1
ATOM 3532 C C . PRO A 1 454 ? -6.575 29.993 17.550 1.00 70.62 454 PRO A C 1
ATOM 3534 O O . PRO A 1 454 ? -6.139 30.354 18.644 1.00 70.62 454 PRO A O 1
ATOM 3537 N N . HIS A 1 455 ? -7.885 29.856 17.325 1.00 77.44 455 HIS A N 1
ATOM 3538 C CA . HIS A 1 455 ? -8.892 30.155 18.338 1.00 77.44 455 HIS A CA 1
ATOM 3539 C C . HIS A 1 455 ? -9.458 28.877 18.960 1.00 77.44 455 HIS A C 1
ATOM 3541 O O . HIS A 1 455 ? -9.869 27.969 18.237 1.00 77.44 455 HIS A O 1
ATOM 3547 N N . PRO A 1 456 ? -9.536 28.794 20.299 1.00 78.81 456 PRO A N 1
ATOM 3548 C CA . PRO A 1 456 ? -10.156 27.654 20.948 1.00 78.81 456 PRO A CA 1
ATOM 3549 C C . PRO A 1 456 ? -11.637 27.599 20.572 1.00 78.81 456 PRO A C 1
ATOM 3551 O O . PRO A 1 456 ? -12.377 28.564 20.765 1.00 78.81 456 PRO A O 1
ATOM 3554 N N . ILE A 1 457 ? -12.075 26.456 20.051 1.00 84.38 457 ILE A N 1
ATOM 3555 C CA . ILE A 1 457 ? -13.490 26.203 19.798 1.00 84.38 457 ILE A CA 1
ATOM 3556 C C . ILE A 1 457 ? -14.132 25.743 21.112 1.00 84.38 457 ILE A C 1
ATOM 3558 O O . ILE A 1 457 ? -13.745 24.691 21.634 1.00 84.38 457 ILE A O 1
ATOM 3562 N N . PRO A 1 458 ? -15.083 26.506 21.681 1.00 87.12 458 PRO A N 1
ATOM 3563 C CA . PRO A 1 458 ? -15.639 26.179 22.982 1.00 87.12 458 PRO A CA 1
ATOM 3564 C C . PRO A 1 458 ? -16.514 24.929 22.898 1.00 87.12 458 PRO A C 1
ATOM 3566 O O . PRO A 1 458 ? -17.170 24.658 21.887 1.00 87.12 458 PRO A O 1
ATOM 3569 N N . GLN A 1 459 ? -16.552 24.183 24.000 1.00 87.06 459 GLN A N 1
ATOM 3570 C CA . GLN A 1 459 ? -17.593 23.188 24.207 1.00 87.06 459 GLN A CA 1
ATOM 3571 C C . GLN A 1 459 ? -18.932 23.918 24.346 1.00 87.06 459 GLN A C 1
ATOM 3573 O O . GLN A 1 459 ? -19.034 24.897 25.089 1.00 87.06 459 GLN A O 1
ATOM 3578 N N . ARG A 1 460 ? -19.966 23.436 23.658 1.00 85.00 460 ARG A N 1
ATOM 3579 C CA . ARG A 1 460 ? -21.315 23.994 23.752 1.00 85.00 460 ARG A CA 1
ATOM 3580 C C . ARG A 1 460 ? -22.372 22.910 23.838 1.00 85.00 460 ARG A C 1
ATOM 3582 O O . ARG A 1 460 ? -22.145 21.753 23.488 1.00 85.00 460 ARG A O 1
ATOM 3589 N N . LEU A 1 461 ? -23.558 23.313 24.276 1.00 76.19 461 LEU A N 1
ATOM 3590 C CA . LEU A 1 461 ? -24.739 22.471 24.184 1.00 76.19 461 LEU A CA 1
ATOM 3591 C C . LEU A 1 461 ? -25.260 22.486 22.739 1.00 76.19 461 LEU A C 1
ATOM 3593 O O . LEU A 1 461 ? -25.296 23.538 22.097 1.00 76.19 461 LEU A O 1
ATOM 3597 N N . SER A 1 462 ? -25.632 21.311 22.233 1.00 71.94 462 SER A N 1
ATOM 3598 C CA . SER A 1 462 ? -26.369 21.171 20.978 1.00 71.94 462 SER A CA 1
ATOM 3599 C C . SER A 1 462 ? -27.799 21.636 21.207 1.00 71.94 462 SER A C 1
ATOM 3601 O O . SER A 1 462 ? -28.408 21.293 22.221 1.00 71.94 462 SER A O 1
ATOM 3603 N N . LYS A 1 463 ? -28.352 22.388 20.262 1.00 74.00 463 LYS A N 1
ATOM 3604 C CA . LYS A 1 463 ? -29.792 22.634 20.195 1.00 74.00 463 LYS A CA 1
ATOM 3605 C C . LYS A 1 463 ? -30.475 21.365 19.670 1.00 74.00 463 LYS A C 1
ATOM 3607 O O . LYS A 1 463 ? -29.820 20.468 19.127 1.00 74.00 463 LYS A O 1
ATOM 3612 N N . VAL A 1 464 ? -31.788 21.283 19.869 1.00 70.38 464 VAL A N 1
ATOM 3613 C CA . VAL A 1 464 ? -32.612 20.190 19.335 1.00 70.38 464 VAL A CA 1
ATOM 3614 C C . VAL A 1 464 ? -32.428 20.133 17.814 1.00 70.38 464 VAL A C 1
ATOM 3616 O O . VAL A 1 464 ? -32.394 21.173 17.160 1.00 70.38 464 VAL A O 1
ATOM 3619 N N . ASP A 1 465 ? -32.250 18.926 17.282 1.00 73.06 465 ASP A N 1
ATOM 3620 C CA . ASP A 1 465 ? -32.089 18.633 15.851 1.00 73.06 465 ASP A CA 1
ATOM 3621 C C . ASP A 1 465 ? -30.848 19.216 15.145 1.00 73.06 465 ASP A C 1
ATOM 3623 O O . ASP A 1 465 ? -30.718 19.110 13.921 1.00 73.06 465 ASP A O 1
ATOM 3627 N N . GLU A 1 466 ? -29.875 19.766 15.881 1.00 77.38 466 GLU A N 1
ATOM 3628 C CA . GLU A 1 466 ? -28.607 20.175 15.272 1.00 77.38 466 GLU A CA 1
ATOM 3629 C C . GLU A 1 466 ? -27.758 18.962 14.861 1.00 77.38 466 GLU A C 1
ATOM 3631 O O . GLU A 1 466 ? -27.715 17.918 15.517 1.00 77.38 466 GLU A O 1
ATOM 3636 N N . ARG A 1 467 ? -27.049 19.107 13.741 1.00 83.56 467 ARG A N 1
ATOM 3637 C CA . ARG A 1 467 ? -26.208 18.068 13.138 1.00 83.56 467 ARG A CA 1
ATOM 3638 C C . ARG A 1 467 ? -24.765 18.549 13.110 1.00 83.56 467 ARG A C 1
ATOM 3640 O O . ARG A 1 467 ? -24.512 19.745 12.962 1.00 83.56 467 ARG A O 1
ATOM 3647 N N . CYS A 1 468 ? -23.820 17.622 13.248 1.00 86.75 468 CYS A N 1
ATOM 3648 C CA . CYS A 1 468 ? -22.408 17.941 13.065 1.00 86.75 468 CYS A CA 1
ATOM 3649 C C . CYS A 1 468 ? -22.206 18.494 11.652 1.00 86.75 468 CYS A C 1
ATOM 3651 O O . CYS A 1 468 ? -22.721 17.895 10.720 1.00 86.75 468 CYS A O 1
ATOM 3653 N N . ILE A 1 469 ? -21.473 19.595 11.472 1.00 86.62 469 ILE A N 1
ATOM 3654 C CA . ILE A 1 469 ? -21.268 20.193 10.143 1.00 86.62 469 ILE A CA 1
ATOM 3655 C C . ILE A 1 469 ? -20.077 19.582 9.402 1.00 86.62 469 ILE A C 1
ATOM 3657 O O . ILE A 1 469 ? -20.080 19.558 8.184 1.00 86.62 469 ILE A O 1
ATOM 3661 N N . LEU A 1 470 ? -19.086 19.037 10.119 1.00 83.38 470 LEU A N 1
ATOM 3662 C CA . LEU A 1 470 ? -17.827 18.526 9.548 1.00 83.38 470 LEU A CA 1
ATOM 3663 C C . LEU A 1 470 ? -17.911 17.069 9.058 1.00 83.38 470 LEU A C 1
ATOM 3665 O O . LEU A 1 470 ? -16.900 16.374 8.927 1.00 83.38 470 LEU A O 1
ATOM 3669 N N . TRP A 1 471 ? -19.120 16.570 8.812 1.00 77.62 471 TRP A N 1
ATOM 3670 C CA . TRP A 1 471 ? -19.320 15.209 8.315 1.00 77.62 471 TRP A CA 1
ATOM 3671 C C . TRP A 1 471 ? -19.031 15.085 6.811 1.00 77.62 471 TRP A C 1
ATOM 3673 O O . TRP A 1 471 ? -18.581 14.027 6.382 1.00 77.62 471 TRP A O 1
ATOM 3683 N N . GLY A 1 472 ? -19.264 16.144 6.026 1.00 72.19 472 GLY A N 1
ATOM 3684 C CA . GLY A 1 472 ? -19.068 16.147 4.575 1.00 72.19 472 GLY A CA 1
ATOM 3685 C C . GLY A 1 472 ? -17.652 16.554 4.158 1.00 72.19 472 GLY A C 1
ATOM 3686 O O . GLY A 1 472 ? -17.009 17.366 4.828 1.00 72.19 472 GLY A O 1
ATOM 3687 N N . SER A 1 473 ? -17.182 16.033 3.021 1.00 71.75 473 SER A N 1
ATOM 3688 C CA . SER A 1 473 ? -15.888 16.395 2.418 1.00 71.75 473 SER A CA 1
ATOM 3689 C C . SER A 1 473 ? -15.758 17.900 2.187 1.00 71.75 473 SER A C 1
ATOM 3691 O O . SER A 1 473 ? -14.759 18.498 2.573 1.00 71.75 473 SER A O 1
ATOM 3693 N N . ASP A 1 474 ? -16.798 18.528 1.642 1.00 75.19 474 ASP A N 1
ATOM 3694 C CA . ASP A 1 474 ? -16.766 19.940 1.246 1.00 75.19 474 ASP A CA 1
ATOM 3695 C C . ASP A 1 474 ? -16.630 20.858 2.464 1.00 75.19 474 ASP A C 1
ATOM 3697 O O . ASP A 1 474 ? -15.870 21.822 2.468 1.00 75.19 474 ASP A O 1
ATOM 3701 N N . THR A 1 475 ? -17.336 20.531 3.546 1.00 80.19 475 THR A N 1
ATOM 3702 C CA . THR A 1 475 ? -17.247 21.255 4.818 1.00 80.19 475 THR A CA 1
ATOM 3703 C C . THR A 1 475 ? -15.905 21.067 5.515 1.00 80.19 475 THR A C 1
ATOM 3705 O O . THR A 1 475 ? -15.471 21.972 6.223 1.00 80.19 475 THR A O 1
ATOM 3708 N N . ARG A 1 476 ? -15.234 19.925 5.310 1.00 82.69 476 ARG A N 1
ATOM 3709 C CA . ARG A 1 476 ? -13.867 19.705 5.803 1.00 82.69 476 ARG A CA 1
ATOM 3710 C C . ARG A 1 476 ? -12.864 20.544 5.021 1.00 82.69 476 ARG A C 1
ATOM 3712 O O . ARG A 1 476 ? -12.098 21.261 5.645 1.00 82.69 476 ARG A O 1
ATOM 3719 N N . ALA A 1 477 ? -12.965 20.571 3.693 1.00 74.81 477 ALA A N 1
ATOM 3720 C CA . ALA A 1 477 ? -12.126 21.435 2.862 1.00 74.81 477 ALA A CA 1
ATOM 3721 C C . ALA A 1 477 ? -12.276 22.920 3.243 1.00 74.81 477 ALA A C 1
ATOM 3723 O O . ALA A 1 477 ? -11.288 23.631 3.400 1.00 74.81 477 ALA A O 1
ATOM 3724 N N . LEU A 1 478 ? -13.510 23.378 3.495 1.00 81.81 478 LEU A N 1
ATOM 3725 C CA . LEU A 1 478 ? -13.757 24.737 3.991 1.00 81.81 478 LEU A CA 1
ATOM 3726 C C . LEU A 1 478 ? -13.144 24.991 5.379 1.00 81.81 478 LEU A C 1
ATOM 3728 O O . LEU A 1 478 ? -12.684 26.103 5.646 1.00 81.81 478 LEU A O 1
ATOM 3732 N N . TRP A 1 479 ? -13.147 23.991 6.266 1.00 84.06 479 TRP A N 1
ATOM 3733 C CA . TRP A 1 479 ? -12.488 24.085 7.572 1.00 84.06 479 TRP A CA 1
ATOM 3734 C C . TRP A 1 479 ? -10.966 24.198 7.431 1.00 84.06 479 TRP A C 1
ATOM 3736 O O . TRP A 1 479 ? -10.341 25.026 8.102 1.00 84.06 479 TRP A O 1
ATOM 3746 N N . ASP A 1 480 ? -10.368 23.401 6.551 1.00 79.00 480 ASP A N 1
ATOM 3747 C CA . ASP A 1 480 ? -8.927 23.418 6.300 1.00 79.00 480 ASP A CA 1
ATOM 3748 C C . ASP A 1 480 ? -8.490 24.766 5.706 1.00 79.00 480 ASP A C 1
ATOM 3750 O O . ASP A 1 480 ? -7.544 25.386 6.205 1.00 79.00 480 ASP A O 1
ATOM 3754 N N . ASP A 1 481 ? -9.251 25.297 4.744 1.00 77.75 481 ASP A N 1
ATOM 3755 C CA . ASP A 1 481 ? -9.053 26.640 4.189 1.00 77.75 481 ASP A CA 1
ATOM 3756 C C . ASP A 1 481 ? -9.130 27.729 5.272 1.00 77.75 481 ASP A C 1
ATOM 3758 O O . ASP A 1 481 ? -8.297 28.646 5.309 1.00 77.75 481 ASP A O 1
ATOM 3762 N N . ALA A 1 482 ? -10.111 27.634 6.178 1.00 79.44 482 ALA A N 1
ATOM 3763 C CA . ALA A 1 482 ? -10.256 28.561 7.300 1.00 79.44 482 ALA A CA 1
ATOM 3764 C C . ALA A 1 482 ? -9.092 28.470 8.292 1.00 79.44 482 ALA A C 1
ATOM 3766 O O . ALA A 1 482 ? -8.559 29.499 8.715 1.00 79.44 482 ALA A O 1
ATOM 3767 N N . SER A 1 483 ? -8.647 27.256 8.606 1.00 77.06 483 SER A N 1
ATOM 3768 C CA . SER A 1 483 ? -7.502 27.001 9.485 1.00 77.06 483 SER A CA 1
ATOM 3769 C C . SER A 1 483 ? -6.219 27.595 8.915 1.00 77.06 483 SER A C 1
ATOM 3771 O O . SER A 1 483 ? -5.500 28.299 9.622 1.00 77.06 483 SER A O 1
ATOM 3773 N N . LEU A 1 484 ? -5.959 27.393 7.621 1.00 74.50 484 LEU A N 1
ATOM 3774 C CA . LEU A 1 484 ? -4.784 27.943 6.939 1.00 74.50 484 LEU A CA 1
ATOM 3775 C C . LEU A 1 484 ? -4.834 29.472 6.823 1.00 74.50 484 LEU A C 1
ATOM 3777 O O . LEU A 1 484 ? -3.807 30.141 6.966 1.00 74.50 484 LEU A O 1
ATOM 3781 N N . SER A 1 485 ? -6.015 30.037 6.572 1.00 74.31 485 SER A N 1
ATOM 3782 C CA . SER A 1 485 ? -6.190 31.488 6.435 1.00 74.31 485 SER A CA 1
ATOM 3783 C C . SER A 1 485 ? -5.982 32.216 7.761 1.00 74.31 485 SER A C 1
ATOM 3785 O O . SER A 1 485 ? -5.311 33.250 7.790 1.00 74.31 485 SER A O 1
ATOM 3787 N N . ALA A 1 486 ? -6.462 31.638 8.865 1.00 67.25 486 ALA A N 1
ATOM 3788 C CA . ALA A 1 486 ? -6.293 32.193 10.205 1.00 67.25 486 ALA A CA 1
ATOM 3789 C C . ALA A 1 486 ? -4.819 32.231 10.664 1.00 67.25 486 ALA A C 1
ATOM 3791 O O . ALA A 1 486 ? -4.432 33.125 11.415 1.00 67.25 486 ALA A O 1
ATOM 3792 N N . ILE A 1 487 ? -3.975 31.316 10.169 1.00 66.44 487 ILE A N 1
ATOM 3793 C CA . ILE A 1 487 ? -2.515 31.359 10.380 1.00 66.44 487 ILE A CA 1
ATOM 3794 C C . ILE A 1 487 ? -1.883 32.525 9.610 1.00 66.44 487 ILE A C 1
ATOM 3796 O O . ILE A 1 487 ? -1.019 33.224 10.137 1.00 66.44 487 ILE A O 1
ATOM 3800 N N . LYS A 1 488 ? -2.287 32.723 8.348 1.00 66.69 488 LYS A N 1
ATOM 3801 C CA . LYS A 1 488 ? -1.714 33.751 7.460 1.00 66.69 488 LYS A CA 1
ATOM 3802 C C . LYS A 1 488 ? -2.107 35.168 7.875 1.00 66.69 488 LYS A C 1
ATOM 3804 O O . LYS A 1 488 ? -1.325 36.095 7.674 1.00 66.69 488 LYS A O 1
ATOM 3809 N N . HIS A 1 489 ? -3.286 35.326 8.472 1.00 59.44 489 HIS A N 1
ATOM 3810 C CA . HIS A 1 489 ? -3.805 36.607 8.941 1.00 59.44 489 HIS A CA 1
ATOM 3811 C C . HIS A 1 489 ? -4.295 36.496 10.390 1.00 59.44 489 HIS A C 1
ATOM 3813 O O . HIS A 1 489 ? -5.504 36.449 10.626 1.00 59.44 489 HIS A O 1
ATOM 3819 N N . PRO A 1 490 ? -3.386 36.501 11.386 1.00 58.47 490 PRO A N 1
ATOM 3820 C CA . PRO A 1 490 ? -3.789 36.661 12.775 1.00 58.47 490 PRO A CA 1
ATOM 3821 C C . PRO A 1 490 ? -4.594 37.960 12.875 1.00 58.47 490 PRO A C 1
ATOM 3823 O O . PRO A 1 490 ? -4.155 38.989 12.349 1.00 58.47 490 PRO A O 1
ATOM 3826 N N . LEU A 1 491 ? -5.754 37.918 13.536 1.00 49.59 491 LEU A N 1
ATOM 3827 C CA . LEU A 1 491 ? -6.760 38.994 13.637 1.00 49.59 491 LEU A CA 1
ATOM 3828 C C . LEU A 1 491 ? -6.251 40.361 14.171 1.00 49.59 491 LEU A C 1
ATOM 3830 O O . LEU A 1 491 ? -7.047 41.264 14.398 1.00 49.59 491 LEU A O 1
ATOM 3834 N N . GLY A 1 492 ? -4.941 40.554 14.345 1.00 46.06 492 GLY A N 1
ATOM 3835 C CA . GLY A 1 492 ? -4.296 41.818 14.702 1.00 46.06 492 GLY A CA 1
ATOM 3836 C C . GLY A 1 492 ? -3.690 42.631 13.545 1.00 46.06 492 GLY A C 1
ATOM 3837 O O . GLY A 1 492 ? -3.079 43.655 13.829 1.00 46.06 492 GLY A O 1
ATOM 3838 N N . SER A 1 493 ? -3.806 42.223 12.270 1.00 42.69 493 SER A N 1
ATOM 3839 C CA . SER A 1 493 ? -3.124 42.912 11.141 1.00 42.69 493 SER A CA 1
ATOM 3840 C C . SER A 1 493 ? -4.024 43.598 10.103 1.00 42.69 493 SER A C 1
ATOM 3842 O O . SER A 1 493 ? -3.516 44.214 9.168 1.00 42.69 493 SER A O 1
ATOM 3844 N N . LEU A 1 494 ? -5.349 43.560 10.253 1.00 41.22 494 LEU A N 1
ATOM 3845 C CA . LEU A 1 494 ? -6.264 44.149 9.272 1.00 41.22 494 LEU A CA 1
ATOM 3846 C C . LEU A 1 494 ? -6.794 45.504 9.753 1.00 41.22 494 LEU A C 1
ATOM 3848 O O . LEU A 1 494 ? -7.835 45.591 10.397 1.00 41.22 494 LEU A O 1
ATOM 3852 N N . SER A 1 495 ? -6.096 46.583 9.388 1.00 38.75 495 SER A N 1
ATOM 3853 C CA . SER A 1 495 ? -6.781 47.863 9.172 1.00 38.75 495 SER A CA 1
ATOM 3854 C C . SER A 1 495 ? -7.578 47.760 7.867 1.00 38.75 495 SER A C 1
ATOM 3856 O O . SER A 1 495 ? -6.996 47.402 6.840 1.00 38.75 495 SER A O 1
ATOM 3858 N N . PRO A 1 496 ? -8.894 48.028 7.866 1.00 41.56 496 PRO A N 1
ATOM 3859 C CA . PRO A 1 496 ? -9.699 47.905 6.660 1.00 41.56 496 PRO A CA 1
ATOM 3860 C C . PRO A 1 496 ? -9.317 49.001 5.655 1.00 41.56 496 PRO A C 1
ATOM 3862 O O . PRO A 1 496 ? -9.494 50.189 5.917 1.00 41.56 496 PRO A O 1
ATOM 3865 N N . SER A 1 497 ? -8.799 48.598 4.491 1.00 40.84 497 SER A N 1
ATOM 3866 C CA . SER A 1 497 ? -8.679 49.483 3.328 1.00 40.84 497 SER A CA 1
ATOM 3867 C C . SER A 1 497 ? -10.051 49.595 2.636 1.00 40.84 497 SER A C 1
ATOM 3869 O O . SER A 1 497 ? -10.654 48.554 2.366 1.00 40.84 497 SER A O 1
ATOM 3871 N N . PRO A 1 498 ? -10.578 50.795 2.319 1.00 44.72 498 PRO A N 1
ATOM 3872 C CA . PRO A 1 498 ? -11.995 50.967 1.965 1.00 44.72 498 PRO A CA 1
ATOM 3873 C C . PRO A 1 498 ? -12.399 50.588 0.527 1.00 44.72 498 PRO A C 1
ATOM 3875 O O . PRO A 1 498 ? -13.479 50.980 0.097 1.00 44.72 498 PRO A O 1
ATOM 3878 N N . SER A 1 499 ? -11.565 49.903 -0.262 1.00 40.97 499 SER A N 1
ATOM 3879 C CA . SER A 1 499 ? -11.738 49.885 -1.732 1.00 40.97 499 SER A CA 1
ATOM 3880 C C . SER A 1 499 ? -11.801 48.514 -2.414 1.00 40.97 499 SER A C 1
ATOM 3882 O O . SER A 1 499 ? -11.721 48.449 -3.636 1.00 40.97 499 SER A O 1
ATOM 3884 N N . ASN A 1 500 ? -12.026 47.419 -1.684 1.00 39.75 500 ASN A N 1
ATOM 3885 C CA . ASN A 1 500 ? -12.306 46.127 -2.319 1.00 39.75 500 ASN A CA 1
ATOM 3886 C C . ASN A 1 500 ? -13.279 45.313 -1.448 1.00 39.75 500 ASN A C 1
ATOM 3888 O O . ASN A 1 500 ? -12.988 45.146 -0.260 1.00 39.75 500 ASN A O 1
ATOM 3892 N N . PRO A 1 501 ? -14.426 44.816 -1.957 1.00 43.16 501 PRO A N 1
ATOM 3893 C CA . PRO A 1 501 ? -15.222 43.847 -1.216 1.00 43.16 501 PRO A CA 1
ATOM 3894 C C . PRO A 1 501 ? -14.377 42.581 -1.078 1.00 43.16 501 PRO A C 1
ATOM 3896 O O . PRO A 1 501 ? -14.253 41.794 -2.015 1.00 43.16 501 PRO A O 1
ATOM 3899 N N . ASN A 1 502 ? -13.724 42.431 0.074 1.00 48.22 502 ASN A N 1
ATOM 3900 C CA . ASN A 1 502 ? -12.927 41.250 0.358 1.00 48.22 502 ASN A CA 1
ATOM 3901 C C . ASN A 1 502 ? -13.811 40.009 0.160 1.00 48.22 502 ASN A C 1
ATOM 3903 O O . ASN A 1 502 ? -14.965 40.013 0.604 1.00 48.22 502 ASN A O 1
ATOM 3907 N N . PRO A 1 503 ? -13.304 38.955 -0.504 1.00 47.06 503 PRO A N 1
ATOM 3908 C CA . PRO A 1 503 ? -14.017 37.688 -0.554 1.00 47.06 503 PRO A CA 1
ATOM 3909 C C . PRO A 1 503 ? -14.376 37.267 0.880 1.00 47.06 503 PRO A C 1
ATOM 3911 O O . PRO A 1 503 ? -13.581 37.516 1.791 1.00 47.06 503 PRO A O 1
ATOM 3914 N N . PRO A 1 504 ? -15.561 36.667 1.107 1.00 56.44 504 PRO A N 1
ATOM 3915 C CA . PRO A 1 504 ? -15.979 36.294 2.450 1.00 56.44 504 PRO A CA 1
ATOM 3916 C C . PRO A 1 504 ? -14.912 35.398 3.076 1.00 56.44 504 PRO A C 1
ATOM 3918 O O . PRO A 1 504 ? -14.488 34.415 2.457 1.00 56.44 504 PRO A O 1
ATOM 3921 N N . ASP A 1 505 ? -14.484 35.776 4.281 1.00 69.69 505 ASP A N 1
ATOM 3922 C CA . ASP A 1 505 ? -13.547 35.014 5.101 1.00 69.69 505 ASP A CA 1
ATOM 3923 C C . ASP A 1 505 ? -13.988 33.534 5.148 1.00 69.69 505 ASP A C 1
ATOM 3925 O O . ASP A 1 505 ? -15.194 33.271 5.253 1.00 69.69 505 ASP A O 1
ATOM 3929 N N . PRO A 1 506 ? -13.086 32.544 5.016 1.00 67.44 506 PRO A N 1
ATOM 3930 C CA . PRO A 1 506 ? -13.482 31.139 4.917 1.00 67.44 506 PRO A CA 1
ATOM 3931 C C . PRO A 1 506 ? -14.356 30.636 6.076 1.00 67.44 506 PRO A C 1
ATOM 3933 O O . PRO A 1 506 ? -15.224 29.793 5.846 1.00 67.44 506 PRO A O 1
ATOM 3936 N N . LEU A 1 507 ? -14.228 31.199 7.286 1.00 72.00 507 LEU A N 1
ATOM 3937 C CA . LEU A 1 507 ? -15.133 30.878 8.394 1.00 72.00 507 LEU A CA 1
ATOM 3938 C C . LEU A 1 507 ? -16.571 31.340 8.104 1.00 72.00 507 LEU A C 1
ATOM 3940 O O . LEU A 1 507 ? -17.522 30.621 8.397 1.00 72.00 507 LEU A O 1
ATOM 3944 N N . SER A 1 508 ? -16.739 32.488 7.444 1.00 77.25 508 SER A N 1
ATOM 3945 C CA . SER A 1 508 ? -18.048 32.968 6.981 1.00 77.25 508 SER A CA 1
ATOM 3946 C C . SER A 1 508 ? -18.646 32.045 5.915 1.00 77.25 508 SER A C 1
ATOM 3948 O O . SER A 1 508 ? -19.850 31.782 5.938 1.00 77.25 508 SER A O 1
ATOM 3950 N N . LYS A 1 509 ? -17.821 31.495 5.009 1.00 79.56 509 LYS A N 1
ATOM 3951 C CA . LYS A 1 509 ? -18.270 30.482 4.033 1.00 79.56 509 LYS A CA 1
ATOM 3952 C C . LYS A 1 509 ? -18.706 29.191 4.723 1.00 79.56 509 LYS A C 1
ATOM 3954 O O . LYS A 1 509 ? -19.741 28.631 4.363 1.00 79.56 509 LYS A O 1
ATOM 3959 N N . LEU A 1 510 ? -17.955 28.744 5.730 1.00 77.62 510 LEU A N 1
ATOM 3960 C CA . LEU A 1 510 ? -18.312 27.576 6.529 1.00 77.62 510 LEU A CA 1
ATOM 3961 C C . LEU A 1 510 ? -19.621 27.803 7.299 1.00 77.62 510 LEU A C 1
ATOM 3963 O O . LEU A 1 510 ? -20.499 26.946 7.252 1.00 77.62 510 LEU A O 1
ATOM 3967 N N . THR A 1 511 ? -19.799 28.967 7.929 1.00 81.31 511 THR A N 1
ATOM 3968 C CA . THR A 1 511 ? -21.061 29.374 8.568 1.00 81.31 511 THR A CA 1
ATOM 3969 C C . THR A 1 511 ? -22.221 29.379 7.571 1.00 81.31 511 THR A C 1
ATOM 3971 O O . THR A 1 511 ? -23.294 28.851 7.864 1.00 81.31 511 THR A O 1
ATOM 3974 N N . MET A 1 512 ? -22.032 29.953 6.378 1.00 81.44 512 MET A N 1
ATOM 3975 C CA . MET A 1 512 ? -23.063 29.950 5.336 1.00 81.44 512 MET A CA 1
ATOM 3976 C C . MET A 1 512 ? -23.446 28.524 4.938 1.00 81.44 512 MET A C 1
ATOM 3978 O O . MET A 1 512 ? -24.636 28.214 4.870 1.00 81.44 512 MET A O 1
ATOM 3982 N N . LYS A 1 513 ? -22.456 27.645 4.737 1.00 80.25 513 LYS A N 1
ATOM 3983 C CA . LYS A 1 513 ? -22.693 26.236 4.407 1.00 80.25 513 LYS A CA 1
ATOM 3984 C C . LYS A 1 513 ? -23.376 25.492 5.555 1.00 80.25 513 LYS A C 1
ATOM 3986 O O . LYS A 1 513 ? -24.283 24.707 5.307 1.00 80.25 513 LYS A O 1
ATOM 3991 N N . ALA A 1 514 ? -23.002 25.772 6.802 1.00 78.19 514 ALA A N 1
ATOM 3992 C CA . ALA A 1 514 ? -23.648 25.214 7.986 1.00 78.19 514 ALA A CA 1
ATOM 3993 C C . ALA A 1 514 ? -25.138 25.586 8.040 1.00 78.19 514 ALA A C 1
ATOM 3995 O O . ALA A 1 514 ? -25.982 24.701 8.189 1.00 78.19 514 ALA A O 1
ATOM 3996 N N . ARG A 1 515 ? -25.472 26.867 7.827 1.00 81.62 515 ARG A N 1
ATOM 3997 C CA . ARG A 1 515 ? -26.865 27.345 7.757 1.00 81.62 515 ARG A CA 1
ATOM 3998 C C . ARG A 1 515 ? -27.634 26.711 6.596 1.00 81.62 515 ARG A C 1
ATOM 4000 O O . ARG A 1 515 ? -28.787 26.326 6.771 1.00 81.62 515 ARG A O 1
ATOM 4007 N N . GLU A 1 516 ? -27.006 26.574 5.427 1.00 82.12 516 GLU A N 1
ATOM 4008 C CA . GLU A 1 516 ? -27.594 25.902 4.260 1.00 82.12 516 GLU A CA 1
ATOM 4009 C C . GLU A 1 516 ? -27.917 24.432 4.567 1.00 82.12 516 GLU A C 1
ATOM 4011 O O . GLU A 1 516 ? -29.040 23.985 4.338 1.00 82.12 516 GLU A O 1
ATOM 4016 N N . ILE A 1 517 ? -26.962 23.692 5.139 1.00 72.88 517 ILE A N 1
ATOM 4017 C CA . ILE A 1 517 ? -27.121 22.280 5.509 1.00 72.88 517 ILE A CA 1
ATOM 4018 C C . ILE A 1 517 ? -28.247 22.120 6.536 1.00 72.88 517 ILE A C 1
ATOM 4020 O O . ILE A 1 517 ? -29.143 21.298 6.340 1.00 72.88 517 ILE A O 1
ATOM 4024 N N . GLN A 1 518 ? -28.242 22.927 7.601 1.00 75.00 518 GLN A N 1
ATOM 4025 C CA . GLN A 1 518 ? -29.292 22.902 8.624 1.00 75.00 518 GLN A CA 1
ATOM 4026 C C . GLN A 1 518 ? -30.670 23.232 8.028 1.00 75.00 518 GLN A C 1
ATOM 4028 O O . GLN A 1 518 ? -31.645 22.529 8.299 1.00 75.00 518 GLN A O 1
ATOM 4033 N N . GLY A 1 519 ? -30.753 24.243 7.158 1.00 73.50 519 GLY A N 1
ATOM 4034 C CA . GLY A 1 519 ? -31.993 24.626 6.481 1.00 73.50 519 GLY A CA 1
ATOM 4035 C C . GLY A 1 519 ? -32.517 23.564 5.509 1.00 73.50 519 GLY A C 1
ATOM 4036 O O . GLY A 1 519 ? -33.726 23.339 5.436 1.00 73.50 519 GLY A O 1
ATOM 4037 N N . ASN A 1 520 ? -31.629 22.879 4.786 1.00 75.19 520 ASN A N 1
ATOM 4038 C CA . ASN A 1 520 ? -32.003 21.794 3.876 1.00 75.19 520 ASN A CA 1
ATOM 4039 C C . ASN A 1 520 ? -32.527 20.574 4.638 1.00 75.19 520 ASN A C 1
ATOM 4041 O O . ASN A 1 520 ? -33.497 19.959 4.201 1.00 75.19 520 ASN A O 1
ATOM 4045 N N . PHE A 1 521 ? -31.951 20.256 5.799 1.00 66.75 521 PHE A N 1
ATOM 4046 C CA . PHE A 1 521 ? -32.436 19.154 6.627 1.00 66.75 521 PHE A CA 1
ATOM 4047 C C . PHE A 1 521 ? -33.756 19.457 7.331 1.00 66.75 521 PHE A C 1
ATOM 4049 O O . PHE A 1 521 ? -34.617 18.585 7.355 1.00 66.75 521 PHE A O 1
ATOM 4056 N N . ALA A 1 522 ? -33.978 20.690 7.796 1.00 62.84 522 ALA A N 1
ATOM 4057 C CA . ALA A 1 522 ? -35.286 21.094 8.320 1.00 62.84 522 ALA A CA 1
ATOM 4058 C C . ALA A 1 522 ? -36.409 20.907 7.277 1.00 62.84 522 ALA A C 1
ATOM 4060 O O . ALA A 1 522 ? -37.523 20.512 7.615 1.00 62.84 522 ALA A O 1
ATOM 4061 N N . LYS A 1 523 ? -36.102 21.126 5.990 1.00 60.50 523 LYS A N 1
ATOM 4062 C CA . LYS A 1 523 ? -37.020 20.853 4.869 1.00 60.50 523 LYS A CA 1
ATOM 4063 C C . LYS A 1 523 ? -37.124 19.358 4.542 1.00 60.50 523 LYS A C 1
ATOM 4065 O O . LYS A 1 523 ? -38.205 18.874 4.213 1.00 60.50 523 LYS A O 1
ATOM 4070 N N . ALA A 1 524 ? -36.015 18.624 4.633 1.00 57.03 524 ALA A N 1
ATOM 4071 C CA . ALA A 1 524 ? -35.962 17.196 4.337 1.00 57.03 524 ALA A CA 1
ATOM 4072 C C . ALA A 1 524 ? -36.629 16.330 5.414 1.00 57.03 524 ALA A C 1
ATOM 4074 O O . ALA A 1 524 ? -37.199 15.311 5.055 1.00 57.03 524 ALA A O 1
ATOM 4075 N N . ASP A 1 525 ? -36.629 16.718 6.691 1.00 53.78 525 ASP A N 1
ATOM 4076 C CA . ASP A 1 525 ? -37.317 15.961 7.747 1.00 53.78 525 ASP A CA 1
ATOM 4077 C C . ASP A 1 525 ? -38.851 16.030 7.577 1.00 53.78 525 ASP A C 1
ATOM 4079 O O . ASP A 1 525 ? -39.534 15.036 7.823 1.00 53.78 525 ASP A O 1
ATOM 4083 N N . GLN A 1 526 ? -39.402 17.128 7.032 1.00 50.09 526 GLN A N 1
ATOM 4084 C CA . GLN A 1 526 ? -40.822 17.207 6.643 1.00 50.09 526 GLN A CA 1
ATOM 4085 C C . GLN A 1 526 ? -41.169 16.267 5.478 1.00 50.09 526 GLN A C 1
ATOM 4087 O O . GLN A 1 526 ? -42.166 15.551 5.542 1.00 50.09 526 GLN A O 1
ATOM 4092 N N . HIS A 1 527 ? -40.336 16.221 4.435 1.00 39.81 527 HIS A N 1
ATOM 4093 C CA . HIS A 1 527 ? -40.576 15.369 3.263 1.00 39.81 527 HIS A CA 1
ATOM 4094 C C . HIS A 1 527 ? -40.194 13.893 3.508 1.00 39.81 527 HIS A C 1
ATOM 4096 O O . HIS A 1 527 ? -40.799 12.967 2.970 1.00 39.81 527 HIS A O 1
ATOM 4102 N N . GLY A 1 528 ? -39.209 13.662 4.374 1.00 39.31 528 GLY A N 1
ATOM 4103 C CA . GLY A 1 528 ? -38.703 12.361 4.797 1.00 39.31 528 GLY A CA 1
ATOM 4104 C C . GLY A 1 528 ? -39.653 11.633 5.740 1.00 39.31 528 GLY A C 1
ATOM 4105 O O . GLY A 1 528 ? -39.762 10.417 5.634 1.00 39.31 528 GLY A O 1
ATOM 4106 N N . LEU A 1 529 ? -40.409 12.340 6.590 1.00 43.22 529 LEU A N 1
ATOM 4107 C CA . LEU A 1 529 ? -41.522 11.754 7.354 1.00 43.22 529 LEU A CA 1
ATOM 4108 C C . LEU A 1 529 ? -42.648 11.251 6.434 1.00 43.22 529 LEU A C 1
ATOM 4110 O O . LEU A 1 529 ? -43.242 10.202 6.689 1.00 43.22 529 LEU A O 1
ATOM 4114 N N . GLU A 1 530 ? -42.899 11.955 5.330 1.00 42.72 530 GLU A N 1
ATOM 4115 C CA . GLU A 1 530 ? -43.908 11.597 4.328 1.00 42.72 530 GLU A CA 1
ATOM 4116 C C . GLU A 1 530 ? -43.449 10.408 3.458 1.00 42.72 530 GLU A C 1
ATOM 4118 O O . GLU A 1 530 ? -44.196 9.447 3.256 1.00 42.72 530 GLU A O 1
ATOM 4123 N N . MET A 1 531 ? -42.174 10.388 3.048 1.00 34.66 531 MET A N 1
ATOM 4124 C CA . MET A 1 531 ? -41.561 9.245 2.359 1.00 34.66 531 MET A CA 1
ATOM 4125 C C . MET A 1 531 ? -41.357 8.026 3.265 1.00 34.66 531 MET A C 1
ATOM 4127 O O . MET A 1 531 ? -41.563 6.905 2.812 1.00 34.66 531 MET A O 1
ATOM 4131 N N . ALA A 1 532 ? -40.996 8.197 4.539 1.00 34.72 532 ALA A N 1
ATOM 4132 C CA . ALA A 1 532 ? -40.868 7.094 5.491 1.00 34.72 532 ALA A CA 1
ATOM 4133 C C . ALA A 1 532 ? -42.225 6.433 5.754 1.00 34.72 532 ALA A C 1
ATOM 4135 O O . ALA A 1 532 ? -42.294 5.209 5.826 1.00 34.72 532 ALA A O 1
ATOM 4136 N N . ARG A 1 533 ? -43.317 7.209 5.802 1.00 42.69 533 ARG A N 1
ATOM 4137 C CA . ARG A 1 533 ? -44.686 6.677 5.884 1.00 42.69 533 ARG A CA 1
ATOM 4138 C C . ARG A 1 533 ? -45.061 5.852 4.643 1.00 42.69 533 ARG A C 1
ATOM 4140 O O . ARG A 1 533 ? -45.650 4.782 4.787 1.00 42.69 533 ARG A O 1
ATOM 4147 N N . ASN A 1 534 ? -44.650 6.290 3.453 1.00 39.31 534 ASN A N 1
ATOM 4148 C CA . ASN A 1 534 ? -44.874 5.564 2.195 1.00 39.31 534 ASN A CA 1
ATOM 4149 C C . ASN A 1 534 ? -43.961 4.327 2.045 1.00 39.31 534 ASN A C 1
ATOM 4151 O O . ASN A 1 534 ? -44.401 3.276 1.581 1.00 39.31 534 ASN A O 1
ATOM 4155 N N . ASN A 1 535 ? -42.716 4.402 2.516 1.00 35.09 535 ASN A N 1
ATOM 4156 C CA . ASN A 1 535 ? -41.757 3.297 2.477 1.00 35.09 535 ASN A CA 1
ATOM 4157 C C . ASN A 1 535 ? -42.043 2.231 3.542 1.00 35.09 535 ASN A C 1
ATOM 4159 O O . ASN A 1 535 ? -41.818 1.055 3.279 1.00 35.09 535 ASN A O 1
ATOM 4163 N N . LEU A 1 536 ? -42.604 2.591 4.704 1.00 36.12 536 LEU A N 1
ATOM 4164 C CA . LEU A 1 536 ? -43.097 1.616 5.687 1.00 36.12 536 LEU A CA 1
ATOM 4165 C C . LEU A 1 536 ? -44.291 0.819 5.128 1.00 36.12 536 LEU A C 1
ATOM 4167 O O . LEU A 1 536 ? -44.436 -0.373 5.399 1.00 36.12 536 LEU A O 1
ATOM 4171 N N . MET A 1 537 ? -45.120 1.461 4.297 1.00 39.94 537 MET A N 1
ATOM 4172 C CA . MET A 1 537 ? -46.226 0.816 3.586 1.00 39.94 537 MET A CA 1
ATOM 4173 C C . MET A 1 537 ? -45.715 -0.154 2.502 1.00 39.94 537 MET A C 1
ATOM 4175 O O . MET A 1 537 ? -46.215 -1.274 2.409 1.00 39.94 537 MET A O 1
ATOM 4179 N N . LEU A 1 538 ? -44.671 0.223 1.752 1.00 36.44 538 LEU A N 1
ATOM 4180 C CA . LEU A 1 538 ? -44.009 -0.636 0.756 1.00 36.44 538 LEU A CA 1
ATOM 4181 C C . LEU A 1 538 ? -43.190 -1.777 1.384 1.00 36.44 538 LEU A C 1
ATOM 4183 O O . LEU A 1 538 ? -43.211 -2.895 0.875 1.00 36.44 538 LEU A O 1
ATOM 4187 N N . ALA A 1 539 ? -42.517 -1.544 2.512 1.00 32.28 539 ALA A N 1
ATOM 4188 C CA . ALA A 1 539 ? -41.763 -2.570 3.235 1.00 32.28 539 ALA A CA 1
ATOM 4189 C C . ALA A 1 539 ? -42.683 -3.646 3.837 1.00 32.28 539 ALA A C 1
ATOM 4191 O O . ALA A 1 539 ? -42.347 -4.828 3.788 1.00 32.28 539 ALA A O 1
ATOM 4192 N N . ASN A 1 540 ? -43.879 -3.271 4.313 1.00 38.34 540 ASN A N 1
ATOM 4193 C CA . ASN A 1 540 ? -44.908 -4.234 4.724 1.00 38.34 540 ASN A CA 1
ATOM 4194 C C . ASN A 1 540 ? -45.471 -5.038 3.537 1.00 38.34 540 ASN A C 1
ATOM 4196 O O . ASN A 1 540 ? -45.786 -6.217 3.689 1.00 38.34 540 ASN A O 1
ATOM 4200 N N . GLN A 1 541 ? -45.553 -4.448 2.340 1.00 40.69 541 GLN A N 1
ATOM 4201 C CA . GLN A 1 541 ? -45.923 -5.177 1.119 1.00 40.69 541 GLN A CA 1
ATOM 4202 C C . GLN A 1 541 ? -44.812 -6.140 0.665 1.00 40.69 541 GLN A C 1
ATOM 4204 O O . GLN A 1 541 ? -45.107 -7.267 0.267 1.00 40.69 541 GLN A O 1
ATOM 4209 N N . PHE A 1 542 ? -43.542 -5.743 0.797 1.00 32.06 542 PHE A N 1
ATOM 4210 C CA . PHE A 1 542 ? -42.390 -6.589 0.475 1.00 32.06 542 PHE A CA 1
ATOM 4211 C C . PHE A 1 542 ? -42.227 -7.747 1.466 1.00 32.06 542 PHE A C 1
ATOM 4213 O O . PHE A 1 542 ? -42.057 -8.880 1.034 1.00 32.06 542 PHE A O 1
ATOM 4220 N N . ALA A 1 543 ? -42.364 -7.517 2.775 1.00 34.00 543 ALA A N 1
ATOM 4221 C CA . ALA A 1 543 ? -42.281 -8.572 3.793 1.00 34.00 543 ALA A CA 1
ATOM 4222 C C . ALA A 1 543 ? -43.359 -9.665 3.616 1.00 34.00 543 ALA A C 1
ATOM 4224 O O . ALA A 1 543 ? -43.083 -10.851 3.827 1.00 34.00 543 ALA A O 1
ATOM 4225 N N . ASN A 1 544 ? -44.552 -9.287 3.142 1.00 37.91 544 ASN A N 1
ATOM 4226 C CA . ASN A 1 544 ? -45.613 -10.229 2.775 1.00 37.91 544 ASN A CA 1
ATOM 4227 C C . ASN A 1 544 ? -45.271 -11.043 1.509 1.00 37.91 544 ASN A C 1
ATOM 4229 O O . ASN A 1 544 ? -45.658 -12.206 1.412 1.00 37.91 544 ASN A O 1
ATOM 4233 N N . ALA A 1 545 ? -44.496 -10.483 0.572 1.00 34.75 545 ALA A N 1
ATOM 4234 C CA . ALA A 1 545 ? -44.036 -11.176 -0.635 1.00 34.75 545 ALA A CA 1
ATOM 4235 C C . ALA A 1 545 ? -42.826 -12.099 -0.377 1.00 34.75 545 ALA A C 1
ATOM 4237 O O . ALA A 1 545 ? -42.774 -13.213 -0.899 1.00 34.75 545 ALA A O 1
ATOM 4238 N N . THR A 1 546 ? -41.871 -11.696 0.469 1.00 32.53 546 THR A N 1
ATOM 4239 C CA . THR A 1 546 ? -40.686 -12.515 0.794 1.00 32.53 546 THR A CA 1
ATOM 4240 C C . THR A 1 546 ? -41.038 -13.720 1.669 1.00 32.53 546 THR A C 1
ATOM 4242 O O . THR A 1 546 ? -40.441 -14.787 1.518 1.00 32.53 546 THR A O 1
ATOM 4245 N N . SER A 1 547 ? -42.058 -13.591 2.526 1.00 34.41 547 SER A N 1
ATOM 4246 C CA . SER A 1 547 ? -42.594 -14.711 3.315 1.00 34.41 547 SER A CA 1
ATOM 4247 C C . SER A 1 547 ? -43.231 -15.795 2.431 1.00 34.41 547 SER A C 1
ATOM 4249 O O . SER A 1 547 ? -43.169 -16.972 2.776 1.00 34.41 547 SER A O 1
ATOM 4251 N N . ALA A 1 548 ? -43.754 -15.433 1.252 1.00 34.56 548 ALA A N 1
ATOM 4252 C CA . ALA A 1 548 ? -44.275 -16.385 0.266 1.00 34.56 548 ALA A CA 1
ATOM 4253 C C . ALA A 1 548 ? -43.168 -17.098 -0.544 1.00 34.56 548 ALA A C 1
ATOM 4255 O O . ALA A 1 548 ? -43.382 -18.201 -1.040 1.00 34.56 548 ALA A O 1
ATOM 4256 N N . LEU A 1 549 ? -41.970 -16.506 -0.655 1.00 33.47 549 LEU A N 1
ATOM 4257 C CA . LEU A 1 549 ? -40.840 -17.065 -1.415 1.00 33.47 549 LEU A CA 1
ATOM 4258 C C . LEU A 1 549 ? -39.937 -17.991 -0.586 1.00 33.47 549 LEU A C 1
ATOM 4260 O O . LEU A 1 549 ? -39.371 -18.934 -1.138 1.00 33.47 549 LEU A O 1
ATOM 4264 N N . MET A 1 550 ? -39.820 -17.785 0.731 1.00 32.66 550 MET A N 1
ATOM 4265 C CA . MET A 1 550 ? -39.004 -18.665 1.587 1.00 32.66 550 MET A CA 1
ATOM 4266 C C . MET A 1 550 ? -39.670 -20.010 1.921 1.00 32.66 550 MET A C 1
ATOM 4268 O O . MET A 1 550 ? -38.969 -20.953 2.279 1.00 32.66 550 MET A O 1
ATOM 4272 N N . TRP A 1 551 ? -40.988 -20.149 1.738 1.00 33.28 551 TRP A N 1
ATOM 4273 C CA . TRP A 1 551 ? -41.697 -21.420 1.952 1.00 33.28 551 TRP A CA 1
ATOM 4274 C C . TRP A 1 551 ? -41.501 -22.456 0.827 1.00 33.28 551 TRP A C 1
ATOM 4276 O O . TRP A 1 551 ? -41.803 -23.627 1.030 1.00 33.28 551 TRP A O 1
ATOM 4286 N N . ASN A 1 552 ? -40.921 -22.077 -0.319 1.00 33.78 552 ASN A N 1
ATOM 4287 C CA . ASN A 1 552 ? -40.680 -22.983 -1.456 1.00 33.78 552 ASN A CA 1
ATOM 4288 C C . ASN A 1 552 ? -39.280 -23.626 -1.485 1.00 33.78 552 ASN A C 1
ATOM 4290 O O . ASN A 1 552 ? -38.930 -24.275 -2.465 1.00 33.78 552 ASN A O 1
ATOM 4294 N N . ARG A 1 553 ? -38.460 -23.458 -0.437 1.00 35.00 553 ARG A N 1
ATOM 4295 C CA . ARG A 1 553 ? -37.102 -24.042 -0.368 1.00 35.00 553 ARG A CA 1
ATOM 4296 C C . ARG A 1 553 ? -36.972 -25.260 0.553 1.00 35.00 553 ARG A C 1
ATOM 4298 O O . ARG A 1 553 ? -35.868 -25.767 0.728 1.00 35.00 553 ARG A O 1
ATOM 4305 N N . HIS A 1 554 ? -38.088 -25.729 1.110 1.00 38.84 554 HIS A N 1
ATOM 4306 C CA . HIS A 1 554 ? -38.172 -26.955 1.911 1.00 38.84 554 HIS A CA 1
ATOM 4307 C C . HIS A 1 554 ? -39.205 -27.951 1.360 1.00 38.84 554 HIS A C 1
ATOM 4309 O O . HIS A 1 554 ? -39.945 -28.563 2.127 1.00 38.84 554 HIS A O 1
ATOM 4315 N N . TRP A 1 555 ? -39.212 -28.118 0.035 1.00 34.56 555 TRP A N 1
ATOM 4316 C CA . TRP A 1 555 ? -39.719 -29.304 -0.658 1.00 34.56 555 TRP A CA 1
ATOM 4317 C C . TRP A 1 555 ? -38.729 -29.725 -1.737 1.00 34.56 555 TRP A C 1
ATOM 4319 O O . TRP A 1 555 ? -38.276 -28.826 -2.483 1.00 34.56 555 TRP A O 1
#

Sequence (555 aa):
MPVYSNSTTSSGYPTPSSAGVAQRVLTTRYCTKREASDYRAAFMWYSPTQSSIAAVPDESFSVCDFHFPRTIQTWYHAVQSEDLSVFTSYISHITSVAACPGKEGTTPKPNLRWYTLKANRERPGTPEAIDGFVICESCYTSIACATPYYAHFEDFALTRSQGPQETWSCDMGGMPSIEFIFEQSARYGPDTVPWSHILDAIRAAFAVKPCSGVNGTAEPRQWWAVRPEFARDGVQDFLVCDEHYHNSIIATGRAAEFVPVRTPFPPNTTQICDFTAHSILFAWLIVTNTGMDSQLWRDAVMATFRAPKCEAAGIRDGTWYRLRGPNGQPVENTDFCVTCYHSYIRPWGPAFEAAFVQLPPFPPGTARLCDLCVGNARSSTYLKKLLKAGIATGPSGQGDVGIFAEHVSVHASIPLCTTTKAVVQSEGRKCYGTEEILICEECFYDIVRPSSYPHPIPQRLSKVDERCILWGSDTRALWDDASLSAIKHPLGSLSPSPSNPNPPDPLSKLTMKAREIQGNFAKADQHGLEMARNNLMLANQFANATSALMWNRHW

pLDDT: mean 76.62, std 22.01, range [24.09, 98.0]

Secondary structure (DSSP, 8-state):
-----------PPPPPPHHHHHHHHHHHHH-TTTHHHHHHHHHHTS-TT-TTS-----------GGGSHHHHHHHHHHHHHT--HHHHHHHHHHHHSPPP-TTT-BS--TT--EEEETHHHHSTTSTT--TT-EEEHHHHHHTGGGSTTGGGEEEGGGT-PPPTT--B--HHHH-HHHHHHHHHHHHH-TTTS-HHHHHHHHHHHHHPPPP-GGG-B-S---EEEE-TTT-GGG-TT-EEEHHHIIIIIGGGT-GGGEEE--SPPPTTPPB--GGGSHHHHHHHHHHHHHT--HHHHHHHHHHHHHSPP--TT-BSS--EEEEBPTTSSBPTT--EEHHHIIIIIGGG-HHHHHTEEEPPPPSTT--B--TT-TTSTTHHHHHHHHHHHHHSB-TTSSB-HHHHHHHHHHHTTSPPP-TTS---GGG---EEE-SS-EEEHHHIIIIITTS--SS---EEPPPTT---STTSHHHHHHHHHHHHHHHHS-TTS-PPPTTS-PPPPHHHHHHHHHHHHHHHHHHHHHHHHHHHHHHHHHHHHHHHHHHHHHGGG--

Radius of gyration: 28.61 Å; chains: 1; bounding box: 101×83×72 Å